Protein AF-A0A024TQY4-F1 (afdb_monomer)

Organism: NCBI:txid157072

Nearest PDB structures (foldseek):
  8dl8-assembly1_A  TM=7.595E-01  e=1.351E-05  Homo sapiens
  7a0g-assembly1_JJJ  TM=2.239E-01  e=3.096E-01  Serratia marcescens
  5jdq-assembly1_A  TM=2.707E-01  e=7.797E-01  Methanocaldococcus jannaschii DSM 2661
  7a0g-assembly1_DDD  TM=1.781E-01  e=2.433E-01  Serratia marcescens
  6grj-assembly1_B  TM=1.242E-01  e=1.075E+00  Aeromonas hydrophila

Radius of gyration: 26.51 Å; Cα contacts (8 Å, |Δi|>4): 417; chains: 1; bounding box: 86×39×85 Å

Solvent-accessible surface area (backbone atoms only — not comparable to full-atom values): 23178 Å² total; per-residue (Å²): 132,89,79,76,72,86,74,50,64,33,46,49,43,27,52,56,49,43,53,52,24,50,53,41,17,49,51,9,51,46,17,51,76,39,61,85,80,28,93,60,82,46,46,49,60,12,54,48,39,23,50,52,16,56,60,60,39,56,52,32,50,49,41,42,51,31,49,54,53,46,54,52,51,50,61,67,46,47,62,54,52,53,51,51,51,52,56,56,67,74,62,73,73,94,73,90,75,87,77,71,74,74,86,73,72,68,63,66,36,49,58,46,24,50,51,38,28,51,43,50,51,42,30,38,51,36,29,48,64,40,44,53,39,44,46,48,42,68,75,35,74,90,49,65,60,67,52,54,54,51,52,51,52,38,51,54,51,46,68,67,43,50,65,57,43,50,54,47,47,73,71,43,56,64,68,55,42,38,50,50,12,56,54,45,18,56,50,20,41,50,50,14,40,51,18,47,43,50,22,42,55,50,51,53,52,54,57,54,51,64,66,68,58,71,62,79,48,94,84,50,100,59,87,66,81,81,74,81,54,78,85,76,51,50,68,38,55,50,24,44,50,49,12,50,52,25,44,38,52,16,50,52,20,46,51,40,25,50,49,43,41,65,71,50,47,46,54,54,46,23,65,75,59,78,40,63,59,66,59,55,53,50,51,54,49,50,46,48,59,48,23,63,51,52,31,39,35,54,50,27,46,48,52,46,48,35,64,74,65,44,88,48,65,58,61,44,45,44,53,51,42,50,51,55,44,46,52,38,61,66,40,45,60,42,30,52,28,17,50,50,48,41,48,67,77,38,60,68,63,69,60,71,75,66,75,79,78,54,74,84,60,72,86,78,63,86,46,67,66,55,51,53,52,53,47,64,71,37,84,62,34,61,58,51,48,53,52,50,58,72,62,72,45,92,80,54,93,41,41,65,48,54,32,51,44,46,72,74,66,48,55,47,56,55,53,36,50,49,52,52,54,54,50,56,60,73,75,104

Mean predicted aligned error: 10.68 Å

Secondary structure (DSSP, 8-state):
---PPPPPHHHHHHHHHHHHHHHHHHHHHHHHH-TTS-SSS-HHHHHHHHHHHHHTHHHHHHHHHHHHHHHHHHHHHHHHHHHHHHHHHHT-----S-------PPPTHHHHHHHHHHHHHHHHHHHHHHHHHHHHHHH-TT-SHHHHHHHHHHHHHHHHHHHHHHHHHHHS-HHHHHHHHHHHHHHHHHHHHHHHHHHHHHHHHHHHHHHHT----TTS------PPPGGGSHHHHHHHHHHHHHHHHHHHHHHHHHHHIIIIIHHHHHHHTT--HHHHHHHHHHHHHHHHHHHHHHHHHHHHHHHHH---HHHHHHHHHHHHHHHHHHHHHHHHHHHHHHHHH-GGGT-PPPGGG-TTSPP--S-HHHHHHHHHHSTHHHHHHHHHHHT--TTS--HHHHHHHHHTT--HHHHHHHHHHHHHHH--

pLDDT: mean 79.65, std 16.12, range [34.84, 96.62]

Foldseek 3Di:
DDDQDPQALLLVLLVVLLVVLCVQLVLLVCCLVPQVPHPPNFNLLSVLSNCLSVVLNVLSVLLNVLSVVQSVVCVVCVVVCVVVVVVVVVDDDDDDDDDDDPCPQQRPSLLSLLLSLLLLLLLLLLLCQLLLQQLVCLLCLPDSVLVVVLVVVLVVLCLLCVVVLVVVLVPDALLVLLVCLLVLLLVLLVQLLVLSLQLLVLSVVVVVVQVVPQPQPPPDRDGDRPDPPPVSNVSSVVSNVRNSVSSSRSVSSSVSNCCSCLVPVLVLVCVQNVHDSVVSVVSSVVSNLVSNQVSSLSLLVSLLSCVVIPVDSSVSSSSSSCSSSVSSNSCSSSSSSSVVVSCVSRVSSRCDDPCPVVVVDDDDPPDPVVVVVVLCPDPCNVVVVVVVVVVPDPPPDGSSVLSVVVSVPDRSNVSSVVSNVVSVVVVD

Structure (mmCIF, N/CA/C/O backbone):
data_AF-A0A024TQY4-F1
#
_entry.id   AF-A0A024TQY4-F1
#
loop_
_atom_site.group_PDB
_atom_site.id
_atom_site.type_symbol
_atom_site.label_atom_id
_atom_site.label_alt_id
_atom_site.label_comp_id
_atom_site.label_asym_id
_atom_site.label_entity_id
_atom_site.label_seq_id
_atom_site.pdbx_PDB_ins_code
_atom_site.Cartn_x
_atom_site.Cartn_y
_atom_site.Cartn_z
_atom_site.occupancy
_atom_site.B_iso_or_equiv
_atom_site.auth_seq_id
_atom_site.auth_comp_id
_atom_site.auth_asym_id
_atom_site.auth_atom_id
_atom_site.pdbx_PDB_model_num
ATOM 1 N N . MET A 1 1 ? -39.993 -0.676 0.613 1.00 42.59 1 MET A N 1
ATOM 2 C CA . MET A 1 1 ? -39.050 0.263 -0.033 1.00 42.59 1 MET A CA 1
ATOM 3 C C . MET A 1 1 ? -37.944 0.514 0.981 1.00 42.59 1 MET A C 1
ATOM 5 O O . MET A 1 1 ? -38.186 1.206 1.959 1.00 42.59 1 MET A O 1
ATOM 9 N N . TRP A 1 2 ? -36.815 -0.179 0.837 1.00 43.03 2 TRP A N 1
ATOM 10 C CA . TRP A 1 2 ? -35.714 -0.189 1.804 1.00 43.03 2 TRP A CA 1
ATOM 11 C C . TRP A 1 2 ? -35.110 1.220 1.910 1.00 43.03 2 TRP A C 1
ATOM 13 O O . TRP A 1 2 ? -34.545 1.709 0.933 1.00 43.03 2 TRP A O 1
ATOM 23 N N . ARG A 1 3 ? -35.267 1.904 3.049 1.00 47.59 3 ARG A N 1
ATOM 24 C CA . ARG A 1 3 ? -34.602 3.194 3.293 1.00 47.59 3 ARG A CA 1
ATOM 25 C C . ARG A 1 3 ? -33.289 2.921 4.015 1.00 47.59 3 ARG A C 1
ATOM 27 O O . ARG A 1 3 ? -33.257 2.852 5.237 1.00 47.59 3 ARG A O 1
ATOM 34 N N . LEU A 1 4 ? -32.216 2.758 3.244 1.00 54.00 4 LEU A N 1
ATOM 35 C CA . LEU A 1 4 ? -30.867 2.722 3.805 1.00 54.00 4 LEU A CA 1
ATOM 36 C C . LEU A 1 4 ? -30.584 4.050 4.542 1.00 54.00 4 LEU A C 1
ATOM 38 O O . LEU A 1 4 ? -30.979 5.110 4.042 1.00 54.00 4 LEU A O 1
ATOM 42 N N . PRO A 1 5 ? -29.924 4.020 5.715 1.00 62.62 5 PRO A N 1
ATOM 43 C CA . PRO A 1 5 ? -29.449 5.231 6.381 1.00 62.62 5 PRO A CA 1
ATOM 44 C C . PRO A 1 5 ? -28.450 5.993 5.487 1.00 62.62 5 PRO A C 1
ATOM 46 O O . PRO A 1 5 ? -27.946 5.424 4.515 1.00 62.62 5 PRO A O 1
ATOM 49 N N . PRO A 1 6 ? -28.135 7.272 5.782 1.00 74.25 6 PRO A N 1
ATOM 50 C CA . PRO A 1 6 ? -27.093 7.988 5.050 1.00 74.25 6 PRO A CA 1
ATOM 51 C C . PRO A 1 6 ? -25.795 7.170 5.037 1.00 74.25 6 PRO A C 1
ATOM 53 O O . PRO A 1 6 ? -25.419 6.548 6.031 1.00 74.25 6 PRO A O 1
ATOM 56 N N . LEU A 1 7 ? -25.161 7.118 3.868 1.00 80.62 7 LEU A N 1
ATOM 57 C CA . LEU A 1 7 ? -23.972 6.313 3.629 1.00 80.62 7 LEU A CA 1
ATOM 58 C C . LEU A 1 7 ? -22.794 6.902 4.416 1.00 80.62 7 LEU A C 1
ATOM 60 O O . LEU A 1 7 ? -22.443 8.067 4.216 1.00 80.62 7 LEU A O 1
ATOM 64 N N . ASP A 1 8 ? -22.181 6.107 5.295 1.00 86.19 8 ASP A N 1
ATOM 65 C CA . ASP A 1 8 ? -20.950 6.519 5.975 1.00 86.19 8 ASP A CA 1
ATOM 66 C C . ASP A 1 8 ? -19.816 6.671 4.949 1.00 86.19 8 ASP A C 1
ATOM 68 O O . ASP A 1 8 ? -19.858 6.084 3.858 1.00 86.19 8 ASP A O 1
ATOM 72 N N . ARG A 1 9 ? -18.770 7.436 5.286 1.00 90.75 9 ARG A N 1
ATOM 73 C CA . ARG A 1 9 ? -17.694 7.772 4.340 1.00 90.75 9 ARG A CA 1
ATOM 74 C C . ARG A 1 9 ? -17.029 6.520 3.785 1.00 90.75 9 ARG A C 1
ATOM 76 O O . ARG A 1 9 ? -16.812 6.441 2.582 1.00 90.75 9 ARG A O 1
ATOM 83 N N . THR A 1 10 ? -16.775 5.525 4.629 1.00 92.06 10 THR A N 1
ATOM 84 C CA . THR A 1 10 ? -16.160 4.251 4.236 1.00 92.06 10 THR A CA 1
ATOM 85 C C . THR A 1 10 ? -17.014 3.521 3.215 1.00 92.06 10 THR A C 1
ATOM 87 O O . THR A 1 10 ? -16.504 3.113 2.176 1.00 92.06 10 THR A O 1
ATOM 90 N N . ALA A 1 11 ? -18.322 3.413 3.451 1.00 91.62 11 ALA A N 1
ATOM 91 C CA . ALA A 1 11 ? -19.232 2.750 2.527 1.00 91.62 11 ALA A CA 1
ATOM 92 C C . ALA A 1 11 ? -19.337 3.521 1.197 1.00 91.62 11 ALA A C 1
ATOM 94 O O . ALA A 1 11 ? -19.274 2.909 0.135 1.00 91.62 11 ALA A O 1
ATOM 95 N N . ALA A 1 12 ? -19.377 4.858 1.231 1.00 92.62 12 ALA A N 1
ATOM 96 C CA . ALA A 1 12 ? -19.353 5.696 0.029 1.00 92.62 12 ALA A CA 1
ATOM 97 C C . ALA A 1 12 ? -18.065 5.511 -0.777 1.00 92.62 12 ALA A C 1
ATOM 99 O O . ALA A 1 12 ? -18.115 5.248 -1.980 1.00 92.62 12 ALA A O 1
ATOM 100 N N . THR A 1 13 ? -16.909 5.571 -0.109 1.00 93.06 13 THR A N 1
ATOM 101 C CA . THR A 1 13 ? -15.619 5.310 -0.754 1.00 93.06 13 THR A CA 1
ATOM 102 C C . THR A 1 13 ? -15.535 3.891 -1.294 1.00 93.06 13 THR A C 1
ATOM 104 O O . THR A 1 13 ? -15.019 3.704 -2.389 1.00 93.06 13 THR A O 1
ATOM 107 N N . ALA A 1 14 ? -16.090 2.901 -0.590 1.00 93.56 14 ALA A N 1
ATOM 108 C CA . ALA A 1 14 ? -16.046 1.514 -1.017 1.00 93.56 14 ALA A CA 1
ATOM 109 C C . ALA A 1 14 ? -16.909 1.256 -2.260 1.00 93.56 14 ALA A C 1
ATOM 111 O O . ALA A 1 14 ? -16.495 0.495 -3.129 1.00 93.56 14 ALA A O 1
ATOM 112 N N . VAL A 1 15 ? -18.058 1.931 -2.394 1.00 93.75 15 VAL A N 1
ATOM 113 C CA . VAL A 1 15 ? -18.871 1.892 -3.620 1.00 93.75 15 VAL A CA 1
ATOM 114 C C . VAL A 1 15 ? -18.108 2.516 -4.791 1.00 93.75 15 VAL A C 1
ATOM 116 O O . VAL A 1 15 ? -17.943 1.872 -5.824 1.00 93.75 15 VAL A O 1
ATOM 119 N N . VAL A 1 16 ? -17.603 3.745 -4.630 1.00 93.75 16 VAL A N 1
ATOM 120 C CA . VAL A 1 16 ? -16.906 4.473 -5.707 1.00 93.75 16 VAL A CA 1
ATOM 121 C C . VAL A 1 16 ? -15.637 3.740 -6.146 1.00 93.75 16 VAL A C 1
ATOM 123 O O . VAL A 1 16 ? -15.440 3.498 -7.337 1.00 93.75 16 VAL A O 1
ATOM 126 N N . LEU A 1 17 ? -14.797 3.332 -5.191 1.00 93.06 17 LEU A N 1
ATOM 127 C CA . LEU A 1 17 ? -13.596 2.550 -5.475 1.00 93.06 17 LEU A CA 1
ATOM 128 C C . LEU A 1 17 ? -13.942 1.164 -6.014 1.00 93.06 17 LEU A C 1
ATOM 130 O O . LEU A 1 17 ? -13.227 0.673 -6.878 1.00 93.06 17 LEU A O 1
ATOM 134 N N . GLY A 1 18 ? -15.038 0.550 -5.565 1.00 92.19 18 GLY A N 1
ATOM 135 C CA . GLY A 1 18 ? -15.525 -0.722 -6.093 1.00 92.19 18 GLY A CA 1
ATOM 136 C C . GLY A 1 18 ? -15.833 -0.636 -7.584 1.00 92.19 18 GLY A C 1
ATOM 137 O O . GLY A 1 18 ? -15.339 -1.456 -8.355 1.00 92.19 18 GLY A O 1
ATOM 138 N N . PHE A 1 19 ? -16.559 0.400 -8.016 1.00 93.06 19 PHE A N 1
ATOM 139 C CA . PHE A 1 19 ? -16.798 0.649 -9.439 1.00 93.06 19 PHE A CA 1
ATOM 140 C C . PHE A 1 19 ? -15.495 0.869 -10.209 1.00 93.06 19 PHE A C 1
ATOM 142 O O . PHE A 1 19 ? -15.292 0.237 -11.245 1.00 93.06 19 PHE A O 1
ATOM 149 N N . LEU A 1 20 ? -14.584 1.696 -9.686 1.00 91.94 20 LEU A N 1
ATOM 150 C CA . LEU A 1 20 ? -13.281 1.924 -10.312 1.00 91.94 20 LEU A CA 1
ATOM 151 C C . LEU A 1 20 ? -12.486 0.615 -10.460 1.00 91.94 20 LEU A C 1
ATOM 153 O O . LEU A 1 20 ? -11.963 0.329 -11.531 1.00 91.94 20 LEU A O 1
ATOM 157 N N . CYS A 1 21 ? -12.444 -0.211 -9.417 1.00 91.12 21 CYS A N 1
ATOM 158 C CA . CYS A 1 21 ? -11.728 -1.485 -9.408 1.00 91.12 21 CYS A CA 1
ATOM 159 C C . CYS A 1 21 ? -12.356 -2.509 -10.365 1.00 91.12 21 CYS A C 1
ATOM 161 O O . CYS A 1 21 ? -11.627 -3.243 -11.026 1.00 91.12 21 CYS A O 1
ATOM 163 N N . ILE A 1 22 ? -13.686 -2.520 -10.515 1.00 92.31 22 ILE A N 1
ATOM 164 C CA . ILE A 1 22 ? -14.383 -3.344 -11.515 1.00 92.31 22 ILE A CA 1
ATOM 165 C C . ILE A 1 22 ? -14.066 -2.863 -12.935 1.00 92.31 22 ILE A C 1
ATOM 167 O O . ILE A 1 22 ? -13.811 -3.689 -13.808 1.00 92.31 22 ILE A O 1
ATOM 171 N N . VAL A 1 23 ? -14.035 -1.552 -13.189 1.00 90.81 23 VAL A N 1
ATOM 172 C CA . VAL A 1 23 ? -13.662 -0.989 -14.502 1.00 90.81 23 VAL A CA 1
ATOM 173 C C . VAL A 1 23 ? -12.204 -1.316 -14.840 1.00 90.81 23 VAL A C 1
ATOM 175 O O . VAL A 1 23 ? -11.897 -1.772 -15.941 1.00 90.81 23 VAL A O 1
ATOM 178 N N . VAL A 1 24 ? -11.296 -1.175 -13.876 1.00 88.31 24 VAL A N 1
ATOM 179 C CA . VAL A 1 24 ? -9.881 -1.546 -14.029 1.00 88.31 24 VAL A CA 1
ATOM 180 C C . VAL A 1 24 ? -9.732 -3.060 -14.239 1.00 88.31 24 VAL A C 1
ATOM 182 O O . VAL A 1 24 ? -9.050 -3.502 -15.160 1.00 88.31 24 VAL A O 1
ATOM 185 N N . GLY A 1 25 ? -10.433 -3.875 -13.453 1.00 87.38 25 GLY A N 1
ATOM 186 C CA . GLY A 1 25 ? -10.386 -5.332 -13.559 1.00 87.38 25 GLY A CA 1
ATOM 187 C C . GLY A 1 25 ? -10.944 -5.848 -14.887 1.00 87.38 25 GLY A C 1
ATOM 188 O O . GLY A 1 25 ? -10.317 -6.667 -15.560 1.00 87.38 25 GLY A O 1
ATOM 189 N N . SER A 1 26 ? -12.101 -5.327 -15.300 1.00 88.06 26 SER A N 1
ATOM 190 C CA . SER A 1 26 ? -12.749 -5.675 -16.569 1.00 88.06 26 SER A CA 1
ATOM 191 C C . SER A 1 26 ? -11.942 -5.202 -17.772 1.00 88.06 26 SER A C 1
ATOM 193 O O . SER A 1 26 ? -11.754 -5.989 -18.697 1.00 88.06 26 SER A O 1
ATOM 195 N N . SER A 1 27 ? -11.378 -3.990 -17.745 1.00 85.75 27 SER A N 1
ATOM 196 C CA . SER A 1 27 ? -10.472 -3.537 -18.808 1.00 85.75 27 SER A CA 1
ATOM 197 C C . SER A 1 27 ? -9.228 -4.427 -18.907 1.00 85.75 27 SER A C 1
ATOM 199 O O . SER A 1 27 ? -8.836 -4.787 -20.014 1.00 85.75 27 SER A O 1
ATOM 201 N N . GLY A 1 28 ? -8.682 -4.913 -17.785 1.00 83.75 28 GLY A N 1
ATOM 202 C CA . GLY A 1 28 ? -7.615 -5.920 -17.779 1.00 83.75 28 GLY A CA 1
ATOM 203 C C . GLY A 1 28 ? -8.007 -7.248 -18.447 1.00 83.75 28 GLY A C 1
ATOM 204 O O . GLY A 1 28 ? -7.242 -7.806 -19.238 1.00 83.75 28 GLY A O 1
ATOM 205 N N . VAL A 1 29 ? -9.222 -7.746 -18.192 1.00 85.44 29 VAL A N 1
ATOM 206 C CA . VAL A 1 29 ? -9.749 -8.973 -18.827 1.00 85.44 29 VAL A CA 1
ATOM 207 C C . VAL A 1 29 ? -10.002 -8.775 -20.323 1.00 85.44 29 VAL A C 1
ATOM 209 O O . VAL A 1 29 ? -9.668 -9.650 -21.127 1.00 85.44 29 VAL A O 1
ATOM 212 N N . VAL A 1 30 ? -10.546 -7.623 -20.717 1.00 84.19 30 VAL A N 1
ATOM 213 C CA . VAL A 1 30 ? -10.736 -7.263 -22.129 1.00 84.19 30 VAL A CA 1
ATOM 214 C C . VAL A 1 30 ? -9.383 -7.198 -22.831 1.00 84.19 30 VAL A C 1
ATOM 216 O O . VAL A 1 30 ? -9.193 -7.861 -23.841 1.00 84.19 30 VAL A O 1
ATOM 219 N N . CYS A 1 31 ? -8.395 -6.534 -22.237 1.00 80.00 31 CYS A N 1
ATOM 220 C CA . CYS A 1 31 ? -7.024 -6.485 -22.743 1.00 80.00 31 CYS A CA 1
ATOM 221 C C . CYS A 1 31 ? -6.377 -7.866 -22.918 1.00 80.00 31 CYS A C 1
ATOM 223 O O . CYS A 1 31 ? -5.607 -8.093 -23.850 1.00 80.00 31 CYS A O 1
ATOM 225 N N . ARG A 1 32 ? -6.709 -8.825 -22.046 1.00 78.00 32 ARG A N 1
ATOM 226 C CA . ARG A 1 32 ? -6.238 -10.210 -22.167 1.00 78.00 32 ARG A CA 1
ATOM 227 C C . ARG A 1 32 ? -6.861 -10.939 -23.366 1.00 78.00 32 ARG A C 1
ATOM 229 O O . ARG A 1 32 ? -6.201 -11.783 -23.974 1.00 78.00 32 ARG A O 1
ATOM 236 N N . THR A 1 33 ? -8.128 -10.661 -23.671 1.00 78.56 33 THR A N 1
ATOM 237 C CA . THR A 1 33 ? -8.925 -11.396 -24.670 1.00 78.56 33 THR A CA 1
ATOM 238 C C . THR A 1 33 ? -8.894 -10.747 -26.055 1.00 78.56 33 THR A C 1
ATOM 240 O O . THR A 1 33 ? -8.823 -11.458 -27.055 1.00 78.56 33 THR A O 1
ATOM 243 N N . GLN A 1 34 ? -8.869 -9.416 -26.125 1.00 71.75 34 GLN A N 1
ATOM 244 C CA . GLN A 1 34 ? -8.896 -8.621 -27.349 1.00 71.75 34 GLN A CA 1
ATOM 245 C C . GLN A 1 34 ? -7.718 -7.636 -27.374 1.00 71.75 34 GLN A C 1
ATOM 247 O O . GLN A 1 34 ? -7.767 -6.560 -26.783 1.00 71.75 34 GLN A O 1
ATOM 252 N N . ALA A 1 35 ? -6.655 -7.986 -28.103 1.00 58.47 35 ALA A N 1
ATOM 253 C CA . ALA A 1 35 ? -5.431 -7.176 -28.174 1.00 58.47 35 ALA A CA 1
ATOM 254 C C . ALA A 1 35 ? -5.615 -5.813 -28.880 1.00 58.47 35 ALA A C 1
ATOM 256 O O . ALA A 1 35 ? -4.809 -4.911 -28.682 1.00 58.47 35 ALA A O 1
ATOM 257 N N . VAL A 1 36 ? -6.671 -5.654 -29.689 1.00 58.97 36 VAL A N 1
ATOM 258 C CA . VAL A 1 36 ? -6.905 -4.465 -30.535 1.00 58.97 36 VAL A CA 1
ATOM 259 C C . VAL A 1 36 ? -7.504 -3.286 -29.755 1.00 58.97 36 VAL A C 1
ATOM 261 O O . VAL A 1 36 ? -7.295 -2.138 -30.122 1.00 58.97 36 VAL A O 1
ATOM 264 N N . VAL A 1 37 ? -8.228 -3.553 -28.663 1.00 57.66 37 VAL A N 1
ATOM 265 C CA . VAL A 1 37 ? -8.913 -2.522 -27.852 1.00 57.66 37 VAL A CA 1
ATOM 266 C C . VAL A 1 37 ? -8.025 -2.027 -26.701 1.00 57.66 37 VAL A C 1
ATOM 268 O O . VAL A 1 37 ? -8.360 -1.076 -25.997 1.00 57.66 37 VAL A O 1
ATOM 271 N N . CYS A 1 38 ? -6.880 -2.671 -26.480 1.00 57.03 38 CYS A N 1
ATOM 272 C CA . CYS A 1 38 ? -6.063 -2.403 -25.314 1.00 57.03 38 CYS A CA 1
ATOM 273 C C . CYS A 1 38 ? -5.125 -1.207 -25.534 1.00 57.03 38 CYS A C 1
ATOM 275 O O . CYS A 1 38 ? -4.351 -1.181 -26.486 1.00 57.03 38 CYS A O 1
ATOM 277 N N . VAL A 1 39 ? -5.147 -0.250 -24.599 1.00 54.31 39 VAL A N 1
ATOM 278 C CA . VAL A 1 39 ? -4.221 0.903 -24.565 1.00 54.31 39 VAL A CA 1
ATOM 279 C C . VAL A 1 39 ? -2.765 0.447 -2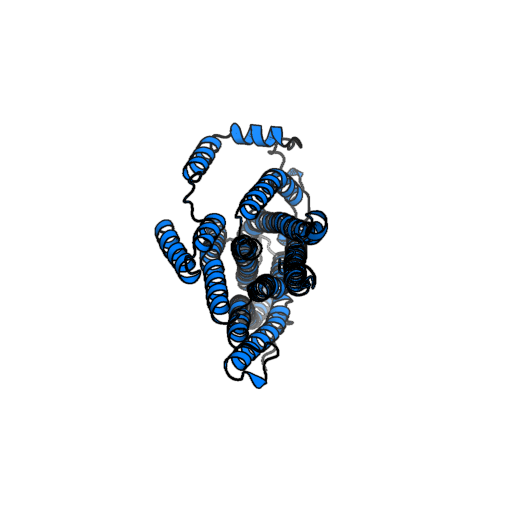4.390 1.00 54.31 39 VAL A C 1
ATOM 281 O O . VAL A 1 39 ? -1.840 1.102 -24.862 1.00 54.31 39 VAL A O 1
ATOM 284 N N . ALA A 1 40 ? -2.558 -0.698 -23.739 1.00 55.56 40 ALA A N 1
ATOM 285 C CA . ALA A 1 40 ? -1.264 -1.340 -23.582 1.00 55.56 40 ALA A CA 1
ATOM 286 C C . ALA A 1 40 ? -1.223 -2.566 -24.501 1.00 55.56 40 ALA A C 1
ATOM 288 O O . ALA A 1 40 ? -1.915 -3.545 -24.251 1.00 55.56 40 ALA A O 1
ATOM 289 N N . HIS A 1 41 ? -0.448 -2.510 -25.579 1.00 56.47 41 HIS A N 1
ATOM 290 C CA . HIS A 1 41 ? -0.454 -3.442 -26.718 1.00 56.47 41 HIS A CA 1
ATOM 291 C C . HIS A 1 41 ? -0.129 -4.931 -26.396 1.00 56.47 41 HIS A C 1
ATOM 293 O O . HIS A 1 41 ? 0.053 -5.728 -27.314 1.00 56.47 41 HIS A O 1
ATOM 299 N N . ASP A 1 42 ? -0.060 -5.328 -25.118 1.00 69.94 42 ASP A N 1
ATOM 300 C CA . ASP A 1 42 ? 0.390 -6.639 -24.643 1.00 69.94 42 ASP A CA 1
ATOM 301 C C . ASP A 1 42 ? -0.600 -7.297 -23.654 1.00 69.94 42 ASP A C 1
ATOM 303 O O . ASP A 1 42 ? -1.003 -6.723 -22.634 1.00 69.94 42 ASP A O 1
ATOM 307 N N . LYS A 1 43 ? -0.954 -8.562 -23.926 1.00 74.12 43 LYS A N 1
ATOM 308 C CA . LYS A 1 43 ? -1.902 -9.375 -23.141 1.00 74.12 43 LYS A CA 1
ATOM 309 C C . LYS A 1 43 ? -1.460 -9.564 -21.686 1.00 74.12 43 LYS A C 1
ATOM 311 O O . LYS A 1 43 ? -2.314 -9.748 -20.815 1.00 74.12 43 LYS A O 1
ATOM 316 N N . ALA A 1 44 ? -0.157 -9.532 -21.399 1.00 76.00 44 ALA A N 1
ATOM 317 C CA . ALA A 1 44 ? 0.349 -9.704 -20.036 1.00 76.00 44 ALA A CA 1
ATOM 318 C C . ALA A 1 44 ? 0.027 -8.524 -19.119 1.00 76.00 44 ALA A C 1
ATOM 320 O O . ALA A 1 44 ? -0.326 -8.737 -17.957 1.00 76.00 44 ALA A O 1
ATOM 321 N N . ILE A 1 45 ? 0.046 -7.298 -19.643 1.00 79.81 45 ILE A N 1
ATOM 322 C CA . ILE A 1 45 ? -0.319 -6.101 -18.875 1.00 79.81 45 ILE A CA 1
ATOM 323 C C . ILE A 1 45 ? -1.791 -6.189 -18.44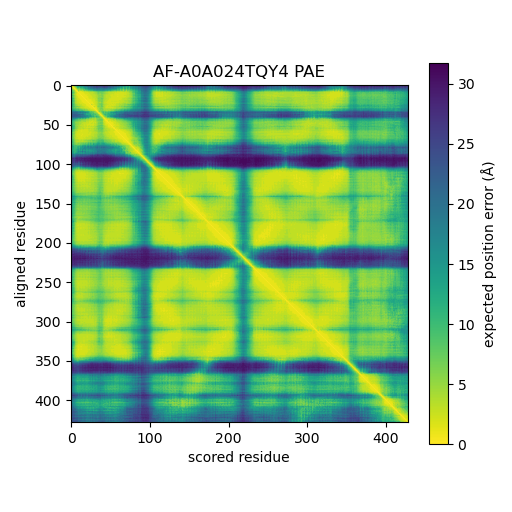4 1.00 79.81 45 ILE A C 1
ATOM 325 O O . ILE A 1 45 ? -2.122 -5.883 -17.298 1.00 79.81 45 ILE A O 1
ATOM 329 N N . GLY A 1 46 ? -2.659 -6.742 -19.302 1.00 81.19 46 GLY A N 1
ATOM 330 C CA . GLY A 1 46 ? -4.056 -7.030 -18.965 1.00 81.19 46 GLY A CA 1
ATOM 331 C C . GLY A 1 46 ? -4.220 -7.990 -17.778 1.00 81.19 46 GLY A C 1
ATOM 332 O O . GLY A 1 46 ? -5.072 -7.770 -16.918 1.00 81.19 46 GLY A O 1
ATOM 333 N N . THR A 1 47 ? -3.372 -9.022 -17.665 1.00 83.19 47 THR A N 1
ATOM 334 C CA . THR A 1 47 ? -3.421 -9.949 -16.515 1.00 83.19 47 THR A CA 1
ATOM 335 C C . THR A 1 47 ? -3.038 -9.278 -15.198 1.00 83.19 47 THR A C 1
ATOM 337 O O . THR A 1 47 ? -3.662 -9.549 -14.171 1.00 83.19 47 THR A O 1
ATOM 340 N N . ILE A 1 48 ? -2.063 -8.365 -15.232 1.00 87.00 48 ILE A N 1
ATOM 341 C CA . ILE A 1 48 ? -1.663 -7.590 -14.059 1.00 87.00 48 ILE A CA 1
ATOM 342 C C . ILE A 1 48 ? -2.788 -6.637 -13.666 1.00 87.00 48 ILE A C 1
ATOM 344 O O . ILE A 1 48 ? -3.217 -6.658 -12.514 1.00 87.00 48 ILE A O 1
ATOM 348 N N . LEU A 1 49 ? -3.334 -5.883 -14.619 1.00 84.81 49 LEU A N 1
ATOM 349 C CA . LEU A 1 49 ? -4.419 -4.936 -14.368 1.00 84.81 49 LEU A CA 1
ATOM 350 C C . LEU A 1 49 ? -5.665 -5.626 -13.787 1.00 84.81 49 LEU A C 1
ATOM 352 O O . LEU A 1 49 ? -6.255 -5.138 -12.823 1.00 84.81 49 LEU A O 1
ATOM 356 N N . ALA A 1 50 ? -6.000 -6.815 -14.301 1.00 86.19 50 ALA A N 1
ATOM 357 C CA . ALA A 1 50 ? -7.057 -7.655 -13.749 1.00 86.19 50 ALA A CA 1
ATOM 358 C C . ALA A 1 50 ? -6.752 -8.089 -12.305 1.00 86.19 50 ALA A C 1
ATOM 360 O O . ALA A 1 50 ? -7.629 -8.020 -11.446 1.00 86.19 50 ALA A O 1
ATOM 361 N N . SER A 1 51 ? -5.512 -8.503 -12.018 1.00 88.06 51 SER A N 1
ATOM 362 C CA . SER A 1 51 ? -5.118 -8.917 -10.666 1.00 88.06 51 SER A CA 1
ATOM 363 C C . SER A 1 51 ? -5.198 -7.776 -9.648 1.00 88.06 51 SER A C 1
ATOM 365 O O . SER A 1 51 ? -5.681 -8.007 -8.543 1.00 88.06 51 SER A O 1
ATOM 367 N N . VAL A 1 52 ? -4.811 -6.552 -10.030 1.00 88.62 52 VAL A N 1
ATOM 368 C CA . VAL A 1 52 ? -4.946 -5.360 -9.178 1.00 88.62 52 VAL A CA 1
ATOM 369 C C . VAL A 1 52 ? -6.417 -5.044 -8.951 1.00 88.62 52 VAL A C 1
ATOM 371 O O . VAL A 1 52 ? -6.850 -4.959 -7.808 1.00 88.62 52 VAL A O 1
ATOM 374 N N . GLY A 1 53 ? -7.195 -4.925 -10.033 1.00 85.50 53 GLY A N 1
ATOM 375 C CA . GLY A 1 53 ? -8.600 -4.534 -9.963 1.00 85.50 53 GLY A CA 1
ATOM 376 C C . GLY A 1 53 ? -9.456 -5.508 -9.156 1.00 85.50 53 GLY A C 1
ATOM 377 O O . GLY A 1 53 ? -10.222 -5.081 -8.304 1.00 85.50 53 GLY A O 1
ATOM 378 N N . PHE A 1 54 ? -9.319 -6.820 -9.365 1.00 87.62 54 PHE A N 1
ATOM 379 C CA . PHE A 1 54 ? -10.091 -7.795 -8.587 1.00 87.62 54 PHE A CA 1
ATOM 380 C C . PHE A 1 54 ? -9.511 -8.037 -7.191 1.00 87.62 54 PHE A C 1
ATOM 382 O O . PHE A 1 54 ? -10.267 -8.294 -6.255 1.00 87.62 54 PHE A O 1
ATOM 389 N N . GLY A 1 55 ? -8.191 -7.931 -7.023 1.00 86.44 55 GLY A N 1
ATOM 390 C CA . GLY A 1 55 ? -7.538 -8.126 -5.732 1.00 86.44 55 GLY A CA 1
ATOM 391 C C . GLY A 1 55 ? -7.892 -7.045 -4.705 1.00 86.44 55 GLY A C 1
ATOM 392 O O . GLY A 1 55 ? -8.037 -7.350 -3.522 1.00 86.44 55 GLY A O 1
ATOM 393 N N . THR A 1 56 ? -8.105 -5.797 -5.135 1.00 89.31 56 THR A N 1
ATOM 394 C CA . THR A 1 56 ? -8.544 -4.694 -4.259 1.00 89.31 56 THR A CA 1
ATOM 395 C C . THR A 1 56 ? -10.015 -4.787 -3.843 1.00 89.31 56 THR A C 1
ATOM 397 O O . THR A 1 56 ? -10.406 -4.128 -2.880 1.00 89.31 56 THR A O 1
ATOM 400 N N . LEU A 1 57 ? -10.840 -5.613 -4.501 1.00 91.69 57 LEU A N 1
ATOM 401 C CA . LEU A 1 57 ? -12.261 -5.752 -4.155 1.00 91.69 57 LEU A CA 1
ATOM 402 C C . LEU A 1 57 ? -12.487 -6.426 -2.804 1.00 91.69 57 LEU A C 1
ATOM 404 O O . LEU A 1 57 ? -13.491 -6.145 -2.159 1.00 91.69 57 LEU A O 1
ATOM 408 N N . LEU A 1 58 ? -11.574 -7.288 -2.354 1.00 91.56 58 LEU A N 1
ATOM 409 C CA . LEU A 1 58 ? -11.745 -8.046 -1.114 1.00 91.56 58 LEU A CA 1
ATOM 410 C C . LEU A 1 58 ? -11.984 -7.146 0.119 1.00 91.56 58 LEU A C 1
ATOM 412 O O . LEU A 1 58 ? -13.022 -7.311 0.766 1.00 91.56 58 LEU A O 1
ATOM 416 N N . PRO A 1 59 ? -11.119 -6.161 0.442 1.00 93.19 59 PRO A N 1
ATOM 417 C CA . PRO A 1 59 ? -11.376 -5.250 1.559 1.00 93.19 59 PRO A CA 1
ATOM 418 C C . PRO A 1 59 ? -12.587 -4.330 1.320 1.00 93.19 59 PRO A C 1
ATOM 420 O O . PRO A 1 59 ? -13.291 -3.992 2.270 1.00 93.19 59 PRO A O 1
ATOM 423 N N . LEU A 1 60 ? -12.885 -3.964 0.067 1.00 93.88 60 LEU A N 1
ATOM 424 C CA . LEU A 1 60 ? -14.038 -3.120 -0.277 1.00 93.88 60 LEU A CA 1
ATOM 425 C C . LEU A 1 60 ? -15.366 -3.841 -0.008 1.00 93.88 60 LEU A C 1
ATOM 427 O O . LEU A 1 60 ? -16.258 -3.290 0.638 1.00 93.88 60 LEU A O 1
ATOM 431 N N . ILE A 1 61 ? -15.478 -5.095 -0.452 1.00 94.19 61 ILE A N 1
ATOM 432 C CA . ILE A 1 61 ? -16.646 -5.951 -0.222 1.00 94.19 61 ILE A CA 1
ATOM 433 C C . ILE A 1 61 ? -16.804 -6.226 1.274 1.00 94.19 61 ILE A C 1
ATOM 435 O O . ILE A 1 61 ? -17.924 -6.158 1.778 1.00 94.19 61 ILE A O 1
ATOM 439 N N . ALA A 1 62 ? -15.710 -6.469 2.005 1.00 94.00 62 ALA A N 1
ATOM 440 C CA . ALA A 1 62 ? -15.762 -6.650 3.454 1.00 94.00 62 ALA A CA 1
ATOM 441 C C . ALA A 1 62 ? -16.381 -5.421 4.147 1.00 94.00 62 ALA A C 1
ATOM 443 O O . ALA A 1 62 ? -17.360 -5.568 4.882 1.00 94.00 62 ALA A O 1
ATOM 444 N N . CYS A 1 63 ? -15.909 -4.207 3.838 1.00 94.06 63 CYS A N 1
ATOM 445 C CA . CYS A 1 63 ? -16.465 -2.966 4.388 1.00 94.06 63 CYS A CA 1
ATOM 446 C C . CYS A 1 63 ? -17.944 -2.759 4.019 1.00 94.06 63 CYS A C 1
ATOM 448 O O . CYS A 1 63 ? -18.753 -2.427 4.887 1.00 94.06 63 CYS A O 1
ATOM 450 N N . LEU A 1 64 ? -18.322 -2.994 2.757 1.00 93.81 64 LEU A N 1
ATOM 451 C CA . LEU A 1 64 ? -19.714 -2.862 2.311 1.00 93.81 64 LEU A CA 1
ATOM 452 C C . LEU A 1 64 ? -20.629 -3.887 2.982 1.00 93.81 64 LEU A C 1
ATOM 454 O O . LEU A 1 64 ? -21.723 -3.540 3.424 1.00 93.81 64 LEU A O 1
ATOM 458 N N . SER A 1 65 ? -20.179 -5.136 3.102 1.00 92.56 65 SER A N 1
ATOM 459 C CA . SER A 1 65 ? -20.954 -6.191 3.754 1.00 92.56 65 SER A CA 1
ATOM 460 C C . SER A 1 65 ? -21.205 -5.866 5.227 1.00 92.56 65 SER A C 1
ATOM 462 O O . SER A 1 65 ? -22.335 -5.995 5.693 1.00 92.56 65 SER A O 1
ATOM 464 N N . ALA A 1 66 ? -20.202 -5.343 5.939 1.00 92.25 66 ALA A N 1
ATOM 465 C CA . ALA A 1 66 ? -20.344 -4.929 7.329 1.00 92.25 66 ALA A CA 1
ATOM 466 C C . ALA A 1 66 ? -21.323 -3.756 7.494 1.00 92.25 66 ALA A C 1
ATOM 468 O O . ALA A 1 66 ? -22.167 -3.785 8.389 1.00 92.25 66 ALA A O 1
ATOM 469 N N . TYR A 1 67 ? -21.273 -2.763 6.598 1.00 91.62 67 TYR A N 1
ATOM 470 C CA . TYR A 1 67 ? -22.245 -1.667 6.576 1.00 91.62 67 TYR A CA 1
ATOM 471 C C . TYR A 1 67 ? -23.679 -2.174 6.351 1.00 91.62 67 TYR A C 1
ATOM 473 O O . TYR A 1 67 ? -24.608 -1.768 7.052 1.00 91.62 67 TYR A O 1
ATOM 481 N N . VAL A 1 68 ? -23.875 -3.099 5.406 1.00 90.38 68 VAL A N 1
ATOM 482 C CA . VAL A 1 68 ? -25.197 -3.675 5.105 1.00 90.38 68 VAL A CA 1
ATOM 483 C C . VAL A 1 68 ? -25.728 -4.482 6.293 1.00 90.38 68 VAL A C 1
ATOM 485 O O . VAL A 1 68 ? -26.901 -4.370 6.639 1.00 90.38 68 VAL A O 1
ATOM 488 N N . VAL A 1 69 ? -24.878 -5.272 6.951 1.00 90.00 69 VAL A N 1
ATOM 489 C CA . VAL A 1 69 ? -25.270 -6.048 8.138 1.00 90.00 69 VAL A CA 1
ATOM 490 C C . VAL A 1 69 ? -25.676 -5.128 9.292 1.00 90.00 69 VAL A C 1
ATOM 492 O O . VAL A 1 69 ? -26.733 -5.334 9.888 1.00 90.00 69 VAL A O 1
ATOM 495 N N . ASP A 1 70 ? -24.891 -4.091 9.586 1.00 87.31 70 ASP A N 1
ATOM 496 C CA . ASP A 1 70 ? -25.203 -3.171 10.685 1.00 87.31 70 ASP A CA 1
ATOM 497 C C . ASP A 1 70 ? -26.422 -2.285 10.392 1.00 87.31 70 ASP A C 1
ATOM 499 O O . ASP A 1 70 ? -27.220 -2.026 11.292 1.00 87.31 70 ASP A O 1
ATOM 503 N N . SER A 1 71 ? -26.619 -1.854 9.142 1.00 84.88 71 SER A N 1
ATOM 504 C CA . SER A 1 71 ? -27.815 -1.088 8.752 1.00 84.88 71 SER A CA 1
ATOM 505 C C . SER A 1 71 ? -29.099 -1.913 8.872 1.00 84.88 71 SER A C 1
ATOM 507 O O . SER A 1 71 ? -30.100 -1.392 9.360 1.00 84.88 71 SER A O 1
ATOM 509 N N . ARG A 1 72 ? -29.057 -3.210 8.532 1.00 85.00 72 ARG A N 1
ATOM 510 C CA . ARG A 1 72 ? -30.181 -4.136 8.758 1.00 85.00 72 ARG A CA 1
ATOM 511 C C . ARG A 1 72 ? -30.490 -4.317 10.244 1.00 85.00 72 ARG A C 1
ATOM 513 O O . ARG A 1 72 ? -31.644 -4.211 10.644 1.00 85.00 72 ARG A O 1
ATOM 520 N N . ARG A 1 73 ? -29.461 -4.517 11.076 1.00 82.62 73 ARG A N 1
ATOM 521 C CA . ARG A 1 73 ? -29.633 -4.632 12.537 1.00 82.62 73 ARG A CA 1
ATOM 522 C C . ARG A 1 73 ? -30.220 -3.362 13.149 1.00 82.62 73 ARG A C 1
ATOM 524 O O . ARG A 1 73 ? -31.068 -3.439 14.037 1.00 82.62 73 ARG A O 1
ATOM 531 N N . ALA A 1 74 ? -29.789 -2.191 12.684 1.00 76.69 74 ALA A N 1
ATOM 532 C CA . ALA A 1 74 ? -30.318 -0.918 13.159 1.00 76.69 74 ALA A CA 1
ATOM 533 C C . ALA A 1 74 ? -31.817 -0.765 12.839 1.00 76.69 74 ALA A C 1
ATOM 535 O O . ALA A 1 74 ? -32.572 -0.314 13.701 1.00 76.69 74 ALA A O 1
ATOM 536 N N . GLU A 1 75 ? -32.252 -1.183 11.647 1.00 77.88 75 GLU A N 1
ATOM 537 C CA . GLU A 1 75 ? -33.663 -1.161 11.237 1.00 77.88 75 GLU A CA 1
ATOM 538 C C . GLU A 1 75 ? -34.525 -2.115 12.083 1.00 77.88 75 GLU A C 1
ATOM 540 O O . GLU A 1 75 ? -35.585 -1.715 12.559 1.00 77.88 75 GLU A O 1
ATOM 545 N N . GLU A 1 76 ? -34.044 -3.331 12.369 1.00 79.00 76 GLU A N 1
ATOM 546 C CA . GLU A 1 76 ? -34.746 -4.299 13.232 1.00 79.00 76 GLU A CA 1
ATOM 547 C C . GLU A 1 76 ? -34.861 -3.831 14.693 1.00 79.00 76 GLU A C 1
ATOM 549 O O . GLU A 1 76 ? -35.873 -4.061 15.359 1.00 79.00 76 GLU A O 1
ATOM 554 N N . THR A 1 77 ? -33.840 -3.137 15.206 1.00 70.00 77 THR A N 1
ATOM 555 C CA . THR A 1 77 ? -33.784 -2.730 16.621 1.00 70.00 77 THR A CA 1
ATOM 556 C C . THR A 1 77 ? -34.569 -1.437 16.894 1.00 70.00 77 THR A C 1
ATOM 558 O O . THR A 1 77 ? -35.051 -1.220 18.008 1.00 70.00 77 THR A O 1
ATOM 561 N N . GLN A 1 78 ? -34.752 -0.571 15.889 1.00 69.62 78 GLN A N 1
ATOM 562 C CA . GLN A 1 78 ? -35.503 0.688 16.003 1.00 69.62 78 GLN A CA 1
ATOM 563 C C . GLN A 1 78 ? -36.949 0.550 16.527 1.00 69.62 78 GLN A C 1
ATOM 565 O O . GLN A 1 78 ? -37.298 1.290 17.456 1.00 69.62 78 GLN A O 1
ATOM 570 N N . PRO A 1 79 ? -37.809 -0.350 16.006 1.00 64.81 79 PRO A N 1
ATOM 571 C CA . PRO A 1 79 ? -39.174 -0.503 16.511 1.00 64.81 79 PRO A CA 1
ATOM 572 C C . PRO A 1 79 ? -39.202 -1.036 17.949 1.00 64.81 79 PRO A C 1
ATOM 574 O O . PRO A 1 79 ? -40.011 -0.572 18.754 1.00 64.81 79 PRO A O 1
ATOM 577 N N . LEU A 1 80 ? -38.280 -1.939 18.302 1.00 63.59 80 LEU A N 1
ATOM 578 C CA . LEU A 1 80 ? -38.147 -2.489 19.655 1.00 63.59 80 LEU A CA 1
ATOM 579 C C . LEU A 1 80 ? -37.725 -1.414 20.662 1.00 63.59 80 LEU A C 1
ATOM 581 O O . LEU A 1 80 ? -38.350 -1.274 21.711 1.00 63.59 80 LEU A O 1
ATOM 585 N N . LEU A 1 81 ? -36.726 -0.594 20.324 1.00 64.44 81 LEU A N 1
ATOM 586 C CA . LEU A 1 81 ? -36.316 0.548 21.147 1.00 64.44 81 LEU A CA 1
ATOM 587 C C . LEU A 1 81 ? -37.434 1.587 21.275 1.00 64.44 81 LEU A C 1
ATOM 589 O O . LEU A 1 81 ? -37.619 2.156 22.350 1.00 64.44 81 LEU A O 1
ATOM 593 N N . GLY A 1 82 ? -38.205 1.822 20.210 1.00 66.00 82 GLY A N 1
ATOM 594 C CA . GLY A 1 82 ? -39.380 2.693 20.236 1.00 66.00 82 GLY A CA 1
ATOM 595 C C . GLY A 1 82 ? -40.483 2.180 21.168 1.00 66.00 82 GLY A C 1
ATOM 596 O O . GLY A 1 82 ? -41.059 2.967 21.921 1.00 66.00 82 GLY A O 1
ATOM 597 N N . TYR A 1 83 ? -40.743 0.871 21.159 1.00 62.69 83 TYR A N 1
ATOM 598 C CA . TYR A 1 83 ? -41.700 0.210 22.049 1.00 62.69 83 TYR A CA 1
ATOM 599 C C . TYR A 1 83 ? -41.240 0.237 23.512 1.00 62.69 83 TYR A C 1
ATOM 601 O O . TYR A 1 83 ? -41.977 0.710 24.378 1.00 62.69 83 TYR A O 1
ATOM 609 N N . VAL A 1 84 ? -39.994 -0.172 23.786 1.00 67.31 84 VAL A N 1
ATOM 610 C CA . VAL A 1 84 ? -39.404 -0.117 25.133 1.00 67.31 84 VAL A CA 1
ATOM 611 C C . VAL A 1 84 ? -39.439 1.312 25.660 1.00 67.31 84 VAL A C 1
ATOM 613 O O . VAL A 1 84 ? -39.978 1.533 26.735 1.00 67.31 84 VAL A O 1
ATOM 616 N N . ARG A 1 85 ? -38.973 2.302 24.886 1.00 67.25 85 ARG A N 1
ATOM 617 C CA . ARG A 1 85 ? -38.962 3.714 25.299 1.00 67.25 85 ARG A CA 1
ATOM 618 C C . ARG A 1 85 ? -40.355 4.241 25.641 1.00 67.25 85 ARG A C 1
ATOM 620 O O . ARG A 1 85 ? -40.483 4.977 26.617 1.00 67.25 85 ARG A O 1
ATOM 627 N N . LYS A 1 86 ? -41.388 3.871 24.875 1.00 64.94 86 LYS A N 1
ATOM 628 C CA . LYS A 1 86 ? -42.784 4.229 25.182 1.00 64.94 86 LYS A CA 1
ATOM 629 C C . LYS A 1 86 ? -43.249 3.598 26.496 1.00 64.94 86 LYS A C 1
ATOM 631 O O . LYS A 1 86 ? -43.807 4.305 27.330 1.00 64.94 86 LYS A O 1
ATOM 636 N N . ASN A 1 87 ? -42.933 2.326 26.728 1.00 59.50 87 ASN A N 1
ATOM 637 C CA . ASN A 1 87 ? -43.291 1.636 27.968 1.00 59.50 87 ASN A CA 1
ATOM 638 C C . ASN A 1 87 ? -42.501 2.146 29.186 1.00 59.50 87 ASN A C 1
ATOM 640 O O . ASN A 1 87 ? -43.061 2.254 30.271 1.00 59.50 87 ASN A O 1
ATOM 644 N N . THR A 1 88 ? -41.227 2.527 29.031 1.00 59.09 88 THR A N 1
ATOM 645 C CA . THR A 1 88 ? -40.421 3.087 30.133 1.00 59.09 88 THR A CA 1
ATOM 646 C C . THR A 1 88 ? -40.825 4.522 30.479 1.00 59.09 88 THR A C 1
ATOM 648 O O . THR A 1 88 ? -40.757 4.908 31.643 1.00 59.09 88 THR A O 1
ATOM 651 N N . LEU A 1 89 ? -41.252 5.333 29.500 1.00 57.06 89 LEU A N 1
ATOM 652 C CA . LEU A 1 89 ? -41.794 6.670 29.778 1.00 57.06 89 LEU A CA 1
ATOM 653 C C . LEU A 1 89 ? -43.219 6.636 30.344 1.00 57.06 89 LEU A C 1
ATOM 655 O O . LEU A 1 89 ? -43.568 7.548 31.087 1.00 57.06 89 LEU A O 1
ATOM 659 N N . GLY A 1 90 ? -44.011 5.602 30.042 1.00 53.25 90 GLY A N 1
ATOM 660 C CA . GLY A 1 90 ? -45.336 5.402 30.638 1.00 53.25 90 GLY A CA 1
ATOM 661 C C . GLY A 1 90 ? -45.307 5.012 32.121 1.00 53.25 90 GLY A C 1
ATOM 662 O O . GLY A 1 90 ? -46.316 5.165 32.797 1.00 53.25 90 GLY A O 1
ATOM 663 N N . ASN A 1 91 ? -44.158 4.560 32.640 1.00 51.88 91 ASN A N 1
ATOM 664 C CA . ASN A 1 91 ? -44.039 3.960 33.973 1.00 51.88 91 ASN A CA 1
ATOM 665 C C . ASN A 1 91 ? -43.054 4.700 34.903 1.00 51.88 91 ASN A C 1
ATOM 667 O O . ASN A 1 91 ? -42.324 4.077 35.673 1.00 51.88 91 ASN A O 1
ATOM 671 N N . LYS A 1 92 ? -42.982 6.037 34.834 1.00 45.78 92 LYS A N 1
ATOM 672 C CA . LYS A 1 92 ? -42.124 6.821 35.741 1.00 45.78 92 LYS A CA 1
ATOM 673 C C . LYS A 1 92 ? -42.818 7.153 37.069 1.00 45.78 92 LYS A C 1
ATOM 675 O O . LYS A 1 92 ? -43.524 8.151 37.161 1.00 45.78 92 LYS A O 1
ATOM 680 N N . THR A 1 93 ? -42.468 6.418 38.125 1.00 38.75 93 THR A N 1
ATOM 681 C CA . THR A 1 93 ? -42.151 7.013 39.438 1.00 38.75 93 THR A CA 1
ATOM 682 C C . THR A 1 93 ? -40.625 7.142 39.571 1.00 38.75 93 THR A C 1
ATOM 684 O O . THR A 1 93 ? -39.891 6.284 39.075 1.00 38.75 93 THR A O 1
ATOM 687 N N . PRO A 1 94 ? -40.095 8.223 40.177 1.00 49.62 94 PRO A N 1
ATOM 688 C CA . PRO A 1 94 ? -38.663 8.466 40.232 1.00 49.62 94 PRO A CA 1
ATOM 689 C C . PRO A 1 94 ? -38.089 7.825 41.496 1.00 49.62 94 PRO A C 1
ATOM 691 O O . PRO A 1 94 ? -38.231 8.364 42.587 1.00 49.62 94 PRO A O 1
ATOM 694 N N . THR A 1 95 ? -37.402 6.696 41.367 1.00 37.53 95 THR A N 1
ATOM 695 C CA . THR A 1 95 ? -36.457 6.263 42.403 1.00 37.53 95 THR A CA 1
ATOM 696 C C . THR A 1 95 ? -35.139 5.880 41.754 1.00 37.53 95 THR A C 1
ATOM 698 O O . THR A 1 95 ? -35.078 5.163 40.756 1.00 37.53 95 THR A O 1
ATOM 701 N N . GLY A 1 96 ? -34.080 6.509 42.260 1.00 44.31 96 GLY A N 1
ATOM 702 C CA . GLY A 1 96 ? -32.737 6.409 41.725 1.00 44.31 96 GLY A CA 1
ATOM 703 C C . GLY A 1 96 ? -32.130 5.033 41.944 1.00 44.31 96 GLY A C 1
ATOM 704 O O . GLY A 1 96 ? -32.337 4.402 42.973 1.00 44.31 96 GLY A O 1
ATOM 705 N N . THR A 1 97 ? -31.347 4.597 40.965 1.00 35.75 97 THR A N 1
ATOM 706 C CA . THR A 1 97 ? -29.972 4.090 41.103 1.00 35.75 97 THR A CA 1
ATOM 707 C C . THR A 1 97 ? -29.514 3.602 39.729 1.00 35.75 97 THR A C 1
ATOM 709 O O . THR A 1 97 ? -30.171 2.791 39.090 1.00 35.75 97 THR A O 1
ATOM 712 N N . GLY A 1 98 ? -28.399 4.159 39.248 1.00 36.91 98 GLY A N 1
ATOM 713 C CA . GLY A 1 98 ? -27.473 3.508 38.314 1.00 36.91 98 GLY A CA 1
ATOM 714 C C . GLY A 1 98 ? -28.053 2.748 37.120 1.00 36.91 98 GLY A C 1
ATOM 715 O O . GLY A 1 98 ? -27.625 1.624 36.873 1.00 36.91 98 GLY A O 1
ATOM 716 N N . GLY A 1 99 ? -28.976 3.339 36.356 1.00 34.84 99 GLY A N 1
ATOM 717 C CA . GLY A 1 99 ? -29.403 2.765 35.082 1.00 34.84 99 GLY A CA 1
ATOM 718 C C . GLY A 1 99 ? -28.207 2.641 34.138 1.00 34.84 99 GLY A C 1
ATOM 719 O O . GLY A 1 99 ? -27.812 3.628 33.514 1.00 34.84 99 GLY A O 1
ATOM 720 N N . ARG A 1 100 ? -27.620 1.436 34.052 1.00 38.69 100 ARG A N 1
ATOM 721 C CA . ARG A 1 100 ? -26.731 1.020 32.961 1.00 38.69 100 ARG A CA 1
ATOM 722 C C . ARG A 1 100 ? -27.360 1.527 31.670 1.00 38.69 100 ARG A C 1
ATOM 724 O O . ARG A 1 100 ? -28.499 1.173 31.362 1.00 38.69 100 ARG A O 1
ATOM 731 N N . ARG A 1 101 ? -26.643 2.400 30.951 1.00 41.78 101 ARG A N 1
ATOM 732 C CA . ARG A 1 101 ? -26.965 2.721 29.556 1.00 41.78 101 ARG A CA 1
ATOM 733 C C . ARG A 1 101 ? -27.217 1.383 28.876 1.00 41.78 101 ARG A C 1
ATOM 735 O O . ARG A 1 101 ? -26.337 0.533 28.943 1.00 41.78 101 ARG A O 1
ATOM 742 N N . ALA A 1 102 ? -28.417 1.201 28.326 1.00 42.03 102 ALA A N 1
ATOM 743 C CA . ALA A 1 102 ? -28.763 0.034 27.529 1.00 42.03 102 ALA A CA 1
ATOM 744 C C . ALA A 1 102 ? -27.564 -0.331 26.649 1.00 42.03 102 ALA A C 1
ATOM 746 O O . ALA A 1 102 ? -27.020 0.572 26.006 1.00 42.03 102 ALA A O 1
ATOM 747 N N . ASP A 1 103 ? -27.147 -1.597 26.711 1.00 40.62 103 ASP A N 1
ATOM 748 C CA . ASP A 1 103 ? -26.028 -2.190 25.983 1.00 40.62 103 ASP A CA 1
ATOM 749 C C . ASP A 1 103 ? -26.126 -1.855 24.491 1.00 40.62 103 ASP A C 1
ATOM 751 O O . ASP A 1 103 ? -26.657 -2.612 23.680 1.00 40.62 103 ASP A O 1
ATOM 755 N N . ALA A 1 104 ? -25.640 -0.679 24.103 1.00 52.19 104 ALA A N 1
ATOM 756 C CA . ALA A 1 104 ? -25.412 -0.343 22.717 1.00 52.19 104 ALA A CA 1
ATOM 757 C C . ALA A 1 104 ? -24.129 -1.075 22.340 1.00 52.19 104 ALA A C 1
ATOM 759 O O . ALA A 1 104 ? -23.044 -0.497 22.366 1.00 52.19 104 ALA A O 1
ATOM 760 N N . SER A 1 105 ? -24.261 -2.377 22.072 1.00 63.62 105 SER A N 1
ATOM 761 C CA . SER A 1 105 ? -23.192 -3.189 21.509 1.00 63.62 105 SER A CA 1
ATOM 762 C C . SER A 1 105 ? -22.590 -2.415 20.341 1.00 63.62 105 SER A C 1
ATOM 764 O O . SER A 1 105 ? -23.310 -2.041 19.408 1.00 63.62 105 SER A O 1
ATOM 766 N N . MET A 1 106 ? -21.296 -2.118 20.422 1.00 74.38 106 MET A N 1
ATOM 767 C CA . MET A 1 106 ? -20.592 -1.377 19.382 1.00 74.38 106 MET A CA 1
ATOM 768 C C . MET A 1 106 ? -20.798 -2.040 18.010 1.00 74.38 106 MET A C 1
ATOM 770 O O . MET A 1 106 ? -20.848 -3.270 17.915 1.00 74.38 106 MET A O 1
ATOM 774 N N . PRO A 1 107 ? -20.940 -1.244 16.938 1.00 82.69 107 PRO A N 1
ATOM 775 C CA . PRO A 1 107 ? -21.331 -1.760 15.634 1.00 82.69 107 PRO A CA 1
ATOM 776 C C . PRO A 1 107 ? -20.242 -2.683 15.063 1.00 82.69 107 PRO A C 1
ATOM 778 O O . PRO A 1 107 ? -19.044 -2.418 15.196 1.00 82.69 107 PRO A O 1
ATOM 781 N N . THR A 1 108 ? -20.644 -3.781 14.414 1.00 83.75 108 THR A N 1
ATOM 782 C CA . THR A 1 108 ? -19.706 -4.802 13.908 1.00 83.75 108 THR A CA 1
ATOM 783 C C . THR A 1 108 ? -18.782 -4.229 12.827 1.00 83.75 108 THR A C 1
ATOM 785 O O . THR A 1 108 ? -17.615 -4.618 12.736 1.00 83.75 108 THR A O 1
ATOM 788 N N . ARG A 1 109 ? -19.251 -3.222 12.078 1.00 89.62 109 ARG A N 1
ATOM 789 C CA . ARG A 1 109 ? -18.473 -2.470 11.083 1.00 89.62 109 ARG A CA 1
ATOM 790 C C . ARG A 1 109 ? -17.210 -1.833 11.646 1.00 89.62 109 ARG A C 1
ATOM 792 O O . ARG A 1 109 ? -16.247 -1.699 10.905 1.00 89.62 109 ARG A O 1
ATOM 799 N N . LEU A 1 110 ? -17.163 -1.510 12.942 1.00 92.06 110 LEU A N 1
ATOM 800 C CA . LEU A 1 110 ? -15.970 -0.937 13.568 1.00 92.06 110 LEU A CA 1
ATOM 801 C C . LEU A 1 110 ? -14.766 -1.892 13.491 1.00 92.06 110 LEU A C 1
ATOM 803 O O . LEU A 1 110 ? -13.671 -1.470 13.127 1.00 92.06 110 LEU A O 1
ATOM 807 N N . HIS A 1 111 ? -14.981 -3.184 13.760 1.00 92.19 111 HIS A N 1
ATOM 808 C CA . HIS A 1 111 ? -13.927 -4.198 13.675 1.00 92.19 111 HIS A CA 1
ATOM 809 C C . HIS A 1 111 ? -13.469 -4.371 12.226 1.00 92.19 111 HIS A C 1
ATOM 811 O O . HIS A 1 111 ? -12.276 -4.345 11.935 1.00 92.19 111 HIS A O 1
ATOM 817 N N . VAL A 1 112 ? -14.430 -4.491 11.304 1.00 94.50 112 VAL A N 1
ATOM 818 C CA . VAL A 1 112 ? -14.146 -4.709 9.882 1.00 94.50 112 VAL A CA 1
ATOM 819 C C . VAL A 1 112 ? -13.414 -3.519 9.269 1.00 94.50 112 VAL A C 1
ATOM 821 O O . VAL A 1 112 ? -12.468 -3.730 8.522 1.00 94.50 112 VAL A O 1
ATOM 824 N N . TYR A 1 113 ? -13.788 -2.283 9.604 1.00 95.25 113 TYR A N 1
ATOM 825 C CA . TYR A 1 113 ? -13.112 -1.086 9.101 1.00 95.25 113 TYR A CA 1
ATOM 826 C C . TYR A 1 113 ? -11.670 -1.004 9.603 1.00 95.25 113 TYR A C 1
ATOM 828 O O . TYR A 1 113 ? -10.765 -0.767 8.801 1.00 95.25 113 TYR A O 1
ATOM 836 N N . LEU A 1 114 ? -11.432 -1.272 10.895 1.00 95.19 114 LEU A N 1
ATOM 837 C CA . LEU A 1 114 ? -10.073 -1.319 11.433 1.00 95.19 114 LEU A CA 1
ATOM 838 C C . LEU A 1 114 ? -9.248 -2.402 10.720 1.00 95.19 114 LEU A C 1
ATOM 840 O O . LEU A 1 114 ? -8.180 -2.103 10.192 1.00 95.19 114 LEU A O 1
ATOM 844 N N . TYR A 1 115 ? -9.764 -3.629 10.625 1.00 95.69 115 TYR A N 1
ATOM 845 C CA . TYR A 1 115 ? -9.050 -4.746 10.000 1.00 95.69 115 TYR A CA 1
ATOM 846 C C . TYR A 1 115 ? -8.823 -4.556 8.500 1.00 95.69 115 TYR A C 1
ATOM 848 O O . TYR A 1 115 ? -7.739 -4.861 8.015 1.00 95.69 115 TYR A O 1
ATOM 856 N N . ALA A 1 116 ? -9.798 -4.023 7.762 1.00 95.38 116 ALA A N 1
ATOM 857 C CA . ALA A 1 116 ? -9.651 -3.735 6.338 1.00 95.38 116 ALA A CA 1
ATOM 858 C C . ALA A 1 116 ? -8.617 -2.629 6.091 1.00 95.38 116 ALA A C 1
ATOM 860 O O . ALA A 1 116 ? -7.817 -2.739 5.162 1.00 95.38 116 ALA A O 1
ATOM 861 N N . SER A 1 117 ? -8.594 -1.593 6.938 1.00 95.12 117 SER A N 1
ATOM 862 C CA . SER A 1 117 ? -7.581 -0.537 6.858 1.00 95.12 117 SER A CA 1
ATOM 863 C C . SER A 1 117 ? -6.179 -1.061 7.182 1.00 95.12 117 SER A C 1
ATOM 865 O O . SER A 1 117 ? -5.252 -0.792 6.422 1.00 95.12 117 SER A O 1
ATOM 867 N N . HIS A 1 118 ? -6.039 -1.879 8.234 1.00 94.88 118 HIS A N 1
ATOM 868 C CA . HIS A 1 118 ? -4.772 -2.511 8.614 1.00 94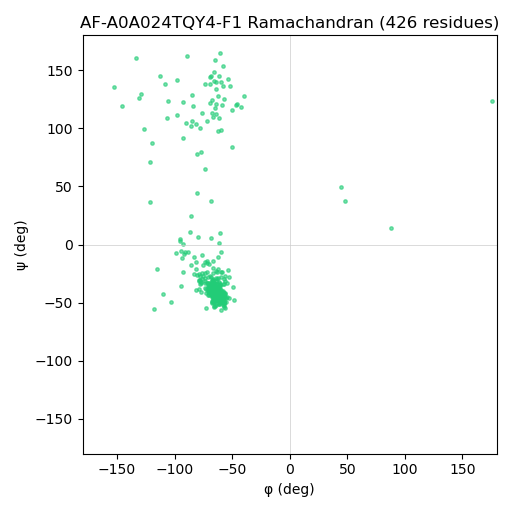.88 118 HIS A CA 1
ATOM 869 C C . HIS A 1 118 ? -4.281 -3.469 7.530 1.00 94.88 118 HIS A C 1
ATOM 871 O O . HIS A 1 118 ? -3.119 -3.425 7.144 1.00 94.88 118 HIS A O 1
ATOM 877 N N . PHE A 1 119 ? -5.182 -4.277 6.963 1.00 95.44 119 PHE A N 1
ATOM 878 C CA . PHE A 1 119 ? -4.879 -5.146 5.828 1.00 95.44 119 PHE A CA 1
ATOM 879 C C . PHE A 1 119 ? -4.381 -4.353 4.619 1.00 95.44 119 PHE A C 1
ATOM 881 O O . PHE A 1 119 ? -3.380 -4.740 4.027 1.00 95.44 119 PHE A O 1
ATOM 888 N N . ALA A 1 120 ? -5.042 -3.250 4.254 1.00 94.31 120 ALA A N 1
ATOM 889 C CA . ALA A 1 120 ? -4.625 -2.419 3.126 1.00 94.31 120 ALA A CA 1
ATOM 890 C C . 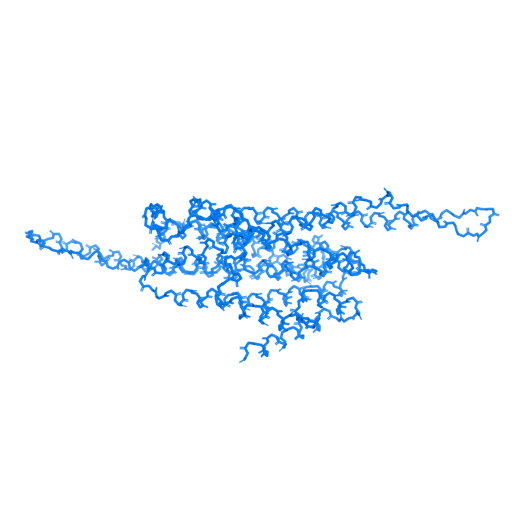ALA A 1 120 ? -3.196 -1.880 3.308 1.00 94.31 120 ALA A C 1
ATOM 892 O O . ALA A 1 120 ? -2.387 -1.946 2.383 1.00 94.31 120 ALA A O 1
ATOM 893 N N . THR A 1 121 ? -2.878 -1.410 4.516 1.00 94.06 121 THR A N 1
ATOM 894 C CA . THR A 1 121 ? -1.545 -0.924 4.889 1.00 94.06 121 THR A CA 1
ATOM 895 C C . THR A 1 121 ? -0.501 -2.031 4.868 1.00 94.06 121 THR A C 1
ATOM 897 O O . THR A 1 121 ? 0.509 -1.912 4.178 1.00 94.06 121 THR A O 1
ATOM 900 N N . ALA A 1 122 ? -0.761 -3.132 5.576 1.00 93.44 122 ALA A N 1
ATOM 901 C CA . ALA A 1 122 ? 0.156 -4.259 5.662 1.00 93.44 122 ALA A CA 1
ATOM 902 C C . ALA A 1 122 ? 0.399 -4.885 4.280 1.00 93.44 122 ALA A C 1
ATOM 904 O O . ALA A 1 122 ? 1.536 -5.174 3.920 1.00 93.44 122 ALA A O 1
ATOM 905 N N . TRP A 1 123 ? -0.640 -5.029 3.453 1.00 93.75 123 TRP A N 1
ATOM 906 C CA . TRP A 1 123 ? -0.515 -5.521 2.082 1.00 93.75 123 TRP A CA 1
ATOM 907 C C . TRP A 1 123 ? 0.455 -4.673 1.255 1.00 93.75 123 TRP A C 1
ATOM 909 O O . TRP A 1 123 ? 1.401 -5.219 0.680 1.00 93.75 123 TRP A O 1
ATOM 919 N N . GLY A 1 124 ? 0.227 -3.355 1.215 1.00 92.38 124 GLY A N 1
ATOM 920 C CA . GLY A 1 124 ? 1.043 -2.413 0.451 1.00 92.38 124 GLY A CA 1
ATOM 921 C C . GLY A 1 124 ? 2.490 -2.365 0.937 1.00 92.38 124 GLY A C 1
ATOM 922 O O . GLY A 1 124 ? 3.408 -2.451 0.124 1.00 92.38 124 GLY A O 1
ATOM 923 N N . ASP A 1 125 ? 2.702 -2.312 2.252 1.00 91.81 125 ASP A N 1
ATOM 924 C CA . ASP A 1 125 ? 4.035 -2.269 2.859 1.00 91.81 125 ASP A CA 1
ATOM 925 C C . ASP A 1 125 ? 4.847 -3.541 2.570 1.00 91.81 125 ASP A C 1
ATOM 927 O O . ASP A 1 125 ? 5.984 -3.463 2.097 1.00 91.81 125 ASP A O 1
ATOM 931 N N . ARG A 1 126 ? 4.255 -4.728 2.769 1.00 90.88 126 ARG A N 1
ATOM 932 C CA . ARG A 1 126 ? 4.930 -6.010 2.489 1.00 90.88 126 ARG A CA 1
ATOM 933 C C . ARG A 1 126 ? 5.221 -6.191 1.003 1.00 90.88 126 ARG A C 1
ATOM 935 O O . ARG A 1 126 ? 6.281 -6.706 0.650 1.00 90.88 126 ARG A O 1
ATOM 942 N N . LEU A 1 127 ? 4.319 -5.720 0.139 1.00 91.12 127 LEU A N 1
ATOM 943 C CA . LEU A 1 127 ? 4.520 -5.743 -1.306 1.00 91.12 127 LEU A CA 1
ATOM 944 C C . LEU A 1 127 ? 5.680 -4.820 -1.696 1.00 91.12 127 LEU A C 1
ATOM 946 O O . LEU A 1 127 ? 6.563 -5.239 -2.438 1.00 91.12 127 LEU A O 1
ATOM 950 N N . TRP A 1 128 ? 5.721 -3.598 -1.159 1.00 91.38 128 TRP A N 1
ATOM 951 C CA . TRP A 1 128 ? 6.756 -2.610 -1.471 1.00 91.38 128 TRP A CA 1
ATOM 952 C C . TRP 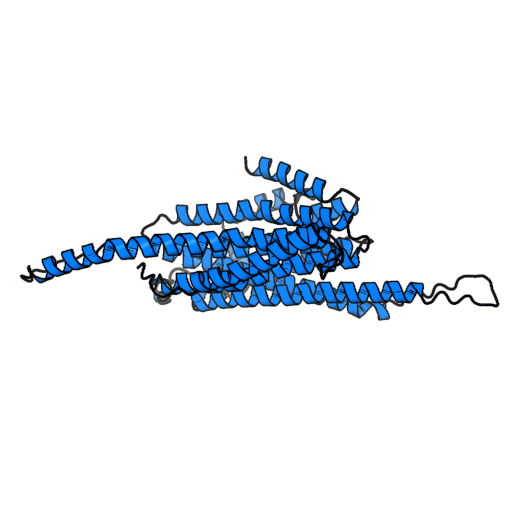A 1 128 ? 8.149 -3.025 -0.975 1.00 91.38 128 TRP A C 1
ATOM 954 O O . TRP A 1 128 ? 9.120 -2.939 -1.727 1.00 91.38 128 TRP A O 1
ATOM 964 N N . GLN A 1 129 ? 8.250 -3.541 0.256 1.00 88.06 129 GLN A N 1
ATOM 965 C CA . GLN A 1 129 ? 9.507 -4.050 0.829 1.00 88.06 129 GLN A CA 1
ATOM 966 C C . GLN A 1 129 ? 10.094 -5.209 0.015 1.00 88.06 129 GLN A C 1
ATOM 968 O O . GLN A 1 129 ? 11.312 -5.332 -0.099 1.00 88.06 129 GLN A O 1
ATOM 973 N N . PHE A 1 130 ? 9.235 -6.045 -0.570 1.00 88.06 130 PHE A N 1
ATOM 974 C CA . PHE A 1 130 ? 9.663 -7.102 -1.478 1.00 88.06 130 PHE A CA 1
ATOM 975 C C . PHE A 1 130 ? 10.013 -6.563 -2.870 1.00 88.06 130 PHE A C 1
ATOM 977 O O . PHE A 1 130 ? 11.006 -6.979 -3.458 1.00 88.06 130 PHE A O 1
ATOM 984 N N . ALA A 1 131 ? 9.227 -5.622 -3.391 1.00 89.69 131 ALA A N 1
ATOM 985 C CA . ALA A 1 131 ? 9.361 -5.093 -4.741 1.00 89.69 131 ALA A CA 1
ATOM 986 C C . ALA A 1 131 ? 10.656 -4.305 -4.967 1.00 89.69 131 ALA A C 1
ATOM 988 O O . ALA A 1 131 ? 11.342 -4.541 -5.961 1.00 89.69 131 ALA A O 1
ATOM 989 N N . VAL A 1 132 ? 10.997 -3.375 -4.067 1.00 89.38 132 VAL A N 1
ATOM 990 C CA . VAL A 1 132 ? 12.097 -2.417 -4.285 1.00 89.38 132 VAL A CA 1
ATOM 991 C C . VAL A 1 132 ? 13.435 -3.109 -4.571 1.00 89.38 132 VAL A C 1
ATOM 993 O O . VAL A 1 132 ? 14.050 -2.765 -5.583 1.00 89.38 132 VAL A O 1
ATOM 996 N N . PRO A 1 133 ? 13.886 -4.109 -3.784 1.00 86.88 133 PRO A N 1
ATOM 997 C CA . PRO A 1 133 ? 15.155 -4.769 -4.070 1.00 86.88 133 PRO A CA 1
ATOM 998 C C . PRO A 1 133 ? 15.169 -5.509 -5.412 1.00 86.88 133 PRO A C 1
ATOM 1000 O O . PRO A 1 133 ? 16.167 -5.488 -6.131 1.00 86.88 133 PRO A O 1
ATOM 1003 N N . LEU A 1 134 ? 14.042 -6.118 -5.797 1.00 86.44 134 LEU A N 1
ATOM 1004 C CA . LEU A 1 134 ? 13.925 -6.812 -7.082 1.00 86.44 134 LEU A CA 1
ATOM 1005 C C . LEU A 1 134 ? 13.994 -5.847 -8.258 1.00 86.44 134 LEU A C 1
ATOM 1007 O O . LEU A 1 134 ? 14.687 -6.104 -9.241 1.00 86.44 134 LEU A O 1
ATOM 1011 N N . LEU A 1 135 ? 13.322 -4.709 -8.145 1.00 89.12 135 LEU A N 1
ATOM 1012 C CA . LEU A 1 135 ? 13.366 -3.678 -9.173 1.00 89.12 135 LEU A CA 1
ATOM 1013 C C . LEU A 1 135 ? 14.783 -3.116 -9.305 1.00 89.12 135 LEU A C 1
ATOM 1015 O O . LEU A 1 135 ? 15.292 -3.011 -10.414 1.00 89.12 135 LEU A O 1
ATOM 1019 N N . LEU A 1 136 ? 15.475 -2.868 -8.191 1.00 86.62 136 LEU A N 1
ATOM 1020 C CA . LEU A 1 136 ? 16.876 -2.444 -8.208 1.00 86.62 136 LEU A CA 1
ATOM 1021 C C . LEU A 1 136 ? 17.808 -3.481 -8.856 1.00 86.62 136 LEU A C 1
ATOM 1023 O O . LEU A 1 136 ? 18.735 -3.076 -9.553 1.00 86.62 136 LEU A O 1
ATOM 1027 N N . THR A 1 137 ? 17.560 -4.792 -8.705 1.00 85.56 137 THR A N 1
ATOM 1028 C CA . THR A 1 137 ? 18.327 -5.809 -9.462 1.00 85.56 137 THR A CA 1
ATOM 1029 C C . THR A 1 137 ? 18.076 -5.763 -10.965 1.00 85.56 137 THR A C 1
ATOM 1031 O O . THR A 1 137 ? 18.977 -6.087 -11.733 1.00 85.56 137 THR A O 1
ATOM 1034 N N . GLN A 1 138 ? 16.882 -5.345 -11.396 1.00 84.12 138 GLN A N 1
ATOM 1035 C CA . GLN A 1 138 ? 16.594 -5.142 -12.816 1.00 84.12 138 GLN A CA 1
ATOM 1036 C C . GLN A 1 138 ? 17.193 -3.831 -13.350 1.00 84.12 138 GLN A C 1
ATOM 1038 O O . GLN A 1 138 ? 17.607 -3.802 -14.504 1.00 84.12 138 GLN A O 1
ATOM 1043 N N . LEU A 1 139 ? 17.288 -2.773 -12.527 1.00 83.56 139 LEU A N 1
ATOM 1044 C CA . LEU A 1 139 ? 17.971 -1.524 -12.902 1.00 83.56 139 LEU A CA 1
ATOM 1045 C C . LEU A 1 139 ? 19.500 -1.679 -12.970 1.00 83.56 139 LEU A C 1
ATOM 1047 O O . LEU A 1 139 ? 20.131 -1.103 -13.851 1.00 83.56 139 LEU A O 1
ATOM 1051 N N . PHE A 1 140 ? 20.101 -2.428 -12.040 1.00 83.94 140 PHE A N 1
ATOM 1052 C CA . PHE A 1 140 ? 21.553 -2.616 -11.937 1.00 83.94 140 PHE A CA 1
ATOM 1053 C C . PHE A 1 140 ? 21.926 -4.104 -12.038 1.00 83.94 140 PHE A C 1
ATOM 1055 O O . PHE A 1 140 ? 22.352 -4.705 -11.051 1.00 83.94 140 PHE A O 1
ATOM 1062 N N . PRO A 1 141 ? 21.807 -4.727 -13.226 1.00 79.12 141 PRO A N 1
ATOM 1063 C CA . PRO A 1 141 ? 22.034 -6.165 -13.385 1.00 79.12 141 PRO A CA 1
ATOM 1064 C C . PRO A 1 141 ? 23.483 -6.588 -13.097 1.00 79.12 141 PRO A C 1
ATOM 1066 O O . PRO A 1 141 ? 23.742 -7.741 -12.765 1.00 79.12 141 PRO A O 1
ATOM 1069 N N . SER A 1 142 ? 24.443 -5.668 -13.198 1.00 78.94 142 SER A N 1
ATOM 1070 C CA . SER A 1 142 ? 25.865 -5.944 -12.976 1.00 78.94 142 SER A CA 1
ATOM 1071 C C . SER A 1 142 ? 26.280 -5.952 -11.503 1.00 78.94 142 SER A C 1
ATOM 1073 O O . SER A 1 142 ? 27.370 -6.428 -11.192 1.00 78.94 142 SER A O 1
ATOM 1075 N N . THR A 1 143 ? 25.461 -5.425 -10.583 1.00 80.81 143 THR A N 1
ATOM 1076 C CA . THR A 1 143 ? 25.870 -5.273 -9.181 1.00 80.81 143 THR A CA 1
ATOM 1077 C C . THR A 1 143 ? 24.708 -5.305 -8.192 1.00 80.81 143 THR A C 1
ATOM 1079 O O . THR A 1 143 ? 23.695 -4.631 -8.350 1.00 80.81 143 THR A O 1
ATOM 1082 N N . LEU A 1 144 ? 24.896 -6.041 -7.095 1.00 82.38 144 LEU A N 1
ATOM 1083 C CA . LEU A 1 144 ? 23.975 -6.062 -5.952 1.00 82.38 144 LEU A CA 1
ATOM 1084 C C . LEU A 1 144 ? 24.285 -4.981 -4.908 1.00 82.38 144 LEU A C 1
ATOM 1086 O O . LEU A 1 144 ? 23.521 -4.802 -3.961 1.00 82.38 144 LEU A O 1
ATOM 1090 N N . LEU A 1 145 ? 25.390 -4.250 -5.066 1.00 82.56 145 LEU A N 1
ATOM 1091 C CA . LEU A 1 145 ? 25.842 -3.247 -4.103 1.00 82.56 145 LEU A CA 1
ATOM 1092 C C . LEU A 1 145 ? 24.781 -2.168 -3.804 1.00 82.56 145 LEU A C 1
ATOM 1094 O O . LEU A 1 145 ? 24.584 -1.877 -2.621 1.00 82.56 145 LEU A O 1
ATOM 1098 N N . PRO A 1 146 ? 24.031 -1.629 -4.793 1.00 80.31 146 PRO A N 1
ATOM 1099 C CA . PRO A 1 146 ? 22.952 -0.684 -4.518 1.00 80.31 146 PRO A CA 1
ATOM 1100 C C . PRO A 1 146 ? 21.899 -1.261 -3.570 1.00 80.31 146 PRO A C 1
ATOM 1102 O O . PRO A 1 146 ? 21.517 -0.592 -2.620 1.00 80.31 146 PRO A O 1
ATOM 1105 N N . ASN A 1 147 ? 21.496 -2.523 -3.748 1.00 82.31 147 ASN A N 1
ATOM 1106 C CA . ASN A 1 147 ? 20.518 -3.176 -2.873 1.00 82.31 147 ASN A CA 1
ATOM 1107 C C . ASN A 1 147 ? 20.979 -3.239 -1.416 1.00 82.31 147 ASN A C 1
ATOM 1109 O O . ASN A 1 147 ? 20.214 -2.927 -0.503 1.00 82.31 147 ASN A O 1
ATOM 1113 N N . VAL A 1 148 ? 22.239 -3.622 -1.200 1.00 84.94 148 VAL A N 1
ATOM 1114 C CA . VAL A 1 148 ? 22.804 -3.777 0.145 1.00 84.94 148 VAL A CA 1
ATOM 1115 C C . VAL A 1 148 ? 22.922 -2.428 0.851 1.00 84.94 148 VAL A C 1
ATOM 1117 O O . VAL A 1 148 ? 22.467 -2.289 1.986 1.00 84.94 148 VAL A O 1
ATOM 1120 N N . ILE A 1 149 ? 23.492 -1.424 0.180 1.00 85.25 149 ILE A N 1
ATOM 1121 C CA . ILE A 1 149 ? 23.703 -0.095 0.771 1.00 85.25 149 ILE A CA 1
ATOM 1122 C C . ILE A 1 149 ? 22.366 0.573 1.093 1.00 85.25 149 ILE A C 1
ATOM 1124 O O . ILE A 1 149 ? 22.190 1.108 2.185 1.00 85.25 149 ILE A O 1
ATOM 1128 N N . VAL A 1 150 ? 21.409 0.503 0.168 1.00 81.56 150 VAL A N 1
ATOM 1129 C CA . VAL A 1 150 ? 20.061 1.046 0.354 1.00 81.56 150 VAL A CA 1
ATOM 1130 C C . VAL A 1 150 ? 19.401 0.441 1.588 1.00 81.56 150 VAL A C 1
ATOM 1132 O O . VAL A 1 150 ? 18.915 1.172 2.451 1.00 81.56 150 VAL A O 1
ATOM 1135 N N . GLN A 1 151 ? 19.424 -0.887 1.709 1.00 83.00 151 GLN A N 1
ATOM 1136 C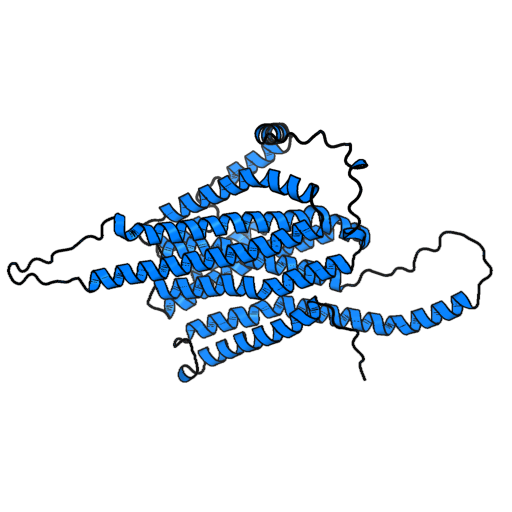 CA . GLN A 1 151 ? 18.786 -1.572 2.825 1.00 83.00 151 GLN A CA 1
ATOM 1137 C C . GLN A 1 151 ? 19.465 -1.251 4.165 1.00 83.00 151 GLN A C 1
ATOM 1139 O O . GLN A 1 151 ? 18.779 -1.068 5.173 1.00 83.00 151 GLN A O 1
ATOM 1144 N N . LEU A 1 152 ? 20.797 -1.136 4.171 1.00 85.56 152 LEU A N 1
ATOM 1145 C CA . LEU A 1 152 ? 21.570 -0.733 5.344 1.00 85.56 152 LEU A CA 1
ATOM 1146 C C . LEU A 1 152 ? 21.183 0.677 5.813 1.00 85.56 152 LEU A C 1
ATOM 1148 O O . LEU A 1 152 ? 20.907 0.875 6.996 1.00 85.56 152 LEU A O 1
ATOM 1152 N N . ILE A 1 153 ? 21.118 1.640 4.888 1.00 86.50 153 ILE A N 1
ATOM 1153 C CA . ILE A 1 153 ? 20.757 3.032 5.187 1.00 86.50 153 ILE A CA 1
ATOM 1154 C C . ILE A 1 153 ? 19.327 3.117 5.725 1.00 86.50 153 ILE A C 1
ATOM 1156 O O . ILE A 1 153 ? 19.095 3.763 6.745 1.00 86.50 153 ILE A O 1
ATOM 1160 N N . VAL A 1 154 ? 18.375 2.434 5.083 1.00 84.69 154 VAL A N 1
ATOM 1161 C CA . VAL A 1 154 ? 16.972 2.398 5.523 1.00 84.69 154 VAL A CA 1
ATOM 1162 C C . VAL A 1 154 ? 16.868 1.886 6.959 1.00 84.69 154 VAL A C 1
ATOM 1164 O O . VAL A 1 154 ? 16.245 2.539 7.795 1.00 84.69 154 VAL A O 1
ATOM 1167 N N . TYR A 1 155 ? 17.503 0.753 7.279 1.00 86.69 155 TYR A N 1
ATOM 1168 C CA . TYR A 1 155 ? 17.449 0.208 8.636 1.00 86.69 155 TYR A CA 1
ATOM 1169 C C . TYR A 1 155 ? 18.140 1.110 9.660 1.00 86.69 155 TYR A C 1
ATOM 1171 O O . TYR A 1 155 ? 17.601 1.293 10.750 1.00 86.69 155 TYR A O 1
ATOM 1179 N N . ALA A 1 156 ? 19.278 1.722 9.321 1.00 88.56 156 ALA A N 1
ATOM 1180 C CA . ALA A 1 156 ? 19.947 2.674 10.206 1.00 88.56 156 ALA A CA 1
ATOM 1181 C C . ALA A 1 156 ? 19.047 3.881 10.524 1.00 88.56 156 ALA A C 1
ATOM 1183 O O . ALA A 1 156 ? 18.887 4.250 11.689 1.00 88.56 156 ALA A O 1
ATOM 1184 N N . ILE A 1 157 ? 18.396 4.445 9.502 1.00 89.06 157 ILE A N 1
ATOM 1185 C CA . ILE A 1 157 ? 17.442 5.548 9.655 1.00 89.06 157 ILE A CA 1
ATOM 1186 C C . ILE A 1 157 ? 16.261 5.126 10.536 1.00 89.06 157 ILE A C 1
ATOM 1188 O O . ILE A 1 157 ? 15.881 5.868 11.442 1.00 89.06 157 ILE A O 1
ATOM 1192 N N . LEU A 1 158 ? 15.692 3.937 10.316 1.00 87.88 158 LEU A N 1
ATOM 1193 C CA . LEU A 1 158 ? 14.577 3.430 11.119 1.00 87.88 158 LEU A CA 1
ATOM 1194 C C . LEU A 1 158 ? 14.960 3.260 12.593 1.00 87.88 158 LEU A C 1
ATOM 1196 O O . LEU A 1 158 ? 14.221 3.716 13.462 1.00 87.88 158 LEU A O 1
ATOM 1200 N N . ILE A 1 159 ? 16.124 2.671 12.879 1.00 86.50 159 ILE A N 1
ATOM 1201 C CA . ILE A 1 159 ? 16.634 2.473 14.246 1.00 86.50 159 ILE A CA 1
ATOM 1202 C C . ILE A 1 159 ? 16.747 3.810 14.987 1.00 86.50 159 ILE A C 1
ATOM 1204 O O . ILE A 1 159 ? 16.326 3.915 16.139 1.00 86.50 159 ILE A O 1
ATOM 1208 N N . VAL A 1 160 ? 17.274 4.842 14.323 1.00 86.81 160 VAL A N 1
ATOM 1209 C CA . VAL A 1 160 ? 17.389 6.187 14.905 1.00 86.81 160 VAL A CA 1
ATOM 1210 C C . VAL A 1 160 ? 16.020 6.858 15.052 1.00 86.81 160 VAL A C 1
ATOM 1212 O O . VAL A 1 160 ? 15.783 7.534 16.047 1.00 86.81 160 VAL A O 1
ATOM 1215 N N . SER A 1 161 ? 15.102 6.658 14.103 1.00 87.75 161 SER A N 1
ATOM 1216 C CA . SER A 1 161 ? 13.807 7.355 14.065 1.00 87.75 161 SER A CA 1
ATOM 1217 C C . SER A 1 161 ? 12.767 6.786 15.037 1.00 87.75 161 SER A C 1
ATOM 1219 O O . SER A 1 161 ? 11.928 7.536 15.529 1.00 87.75 161 SER A O 1
ATOM 1221 N N . MET A 1 162 ? 12.803 5.483 15.339 1.00 87.06 162 MET A N 1
ATOM 1222 C CA . MET A 1 162 ? 11.771 4.796 16.138 1.00 87.06 162 MET A CA 1
ATOM 1223 C C . MET A 1 162 ? 11.454 5.449 17.496 1.00 87.06 162 MET A C 1
ATOM 1225 O O . MET A 1 162 ? 10.272 5.638 17.792 1.00 87.06 162 MET A O 1
ATOM 1229 N N . PRO A 1 163 ? 12.439 5.855 18.321 1.00 84.88 163 PRO A N 1
ATOM 1230 C CA . PRO A 1 163 ? 12.135 6.497 19.597 1.00 84.88 163 PRO A CA 1
ATOM 1231 C C . PRO A 1 163 ? 11.452 7.862 19.434 1.00 84.88 163 PRO A C 1
ATOM 1233 O O . PRO A 1 163 ? 10.574 8.218 20.221 1.00 84.88 163 PRO A O 1
ATOM 1236 N N . HIS A 1 164 ? 11.805 8.604 18.380 1.00 86.31 164 HIS A N 1
ATOM 1237 C CA . HIS A 1 164 ? 11.162 9.875 18.050 1.00 86.31 164 HIS A CA 1
ATOM 1238 C C . HIS A 1 164 ? 9.710 9.675 17.606 1.00 86.31 164 HIS A C 1
ATOM 1240 O O . HIS A 1 164 ? 8.855 10.484 17.961 1.00 86.31 164 HIS A O 1
ATOM 1246 N N . LEU A 1 165 ? 9.412 8.586 16.887 1.00 88.69 165 LEU A N 1
ATOM 1247 C CA . LEU A 1 165 ? 8.038 8.234 16.521 1.00 88.69 165 LEU A CA 1
ATOM 1248 C C . LEU A 1 165 ? 7.183 7.930 17.749 1.00 88.69 165 LEU A C 1
ATOM 1250 O O . LEU A 1 165 ? 6.062 8.420 17.824 1.00 88.69 165 LEU A O 1
ATOM 1254 N N . GLY A 1 166 ? 7.717 7.191 18.726 1.00 85.00 166 GLY A N 1
ATOM 1255 C CA . GLY A 1 166 ? 7.019 6.931 19.989 1.00 85.00 166 GLY A CA 1
ATOM 1256 C C . GLY A 1 166 ? 6.656 8.223 20.719 1.00 85.00 166 GLY A C 1
ATOM 1257 O O . GLY A 1 166 ? 5.483 8.475 20.981 1.00 85.00 166 GLY A O 1
ATOM 1258 N N . ALA A 1 167 ? 7.641 9.103 20.927 1.00 84.25 167 ALA A N 1
ATOM 1259 C CA . ALA A 1 167 ? 7.407 10.403 21.558 1.00 84.25 167 ALA A CA 1
ATOM 1260 C C . ALA A 1 167 ? 6.413 11.277 20.767 1.00 84.25 167 ALA A C 1
ATOM 1262 O O . ALA A 1 167 ? 5.606 11.999 21.354 1.00 84.25 167 ALA A O 1
ATOM 1263 N N . PHE A 1 168 ? 6.440 11.210 19.431 1.00 87.19 168 PHE A N 1
ATOM 1264 C CA . PHE A 1 168 ? 5.494 11.927 18.579 1.00 87.19 168 PHE A CA 1
ATOM 1265 C C . PHE A 1 168 ? 4.057 11.401 18.728 1.00 87.19 168 PHE A C 1
ATOM 1267 O O . PHE A 1 168 ? 3.132 12.210 18.842 1.00 87.19 168 PHE A O 1
ATOM 1274 N N . VAL A 1 169 ? 3.852 10.078 18.762 1.00 88.19 169 VAL A N 1
ATOM 1275 C CA . VAL A 1 169 ? 2.533 9.463 19.020 1.00 88.19 169 VAL A CA 1
ATOM 1276 C C . VAL A 1 169 ? 2.016 9.880 20.395 1.00 88.19 169 VAL A C 1
ATOM 1278 O O . VAL A 1 169 ? 0.880 10.341 20.518 1.00 88.19 169 VAL A O 1
ATOM 1281 N N . ASP A 1 170 ? 2.877 9.817 21.408 1.00 85.38 170 ASP A N 1
ATOM 1282 C CA . ASP A 1 170 ? 2.519 10.156 22.784 1.00 85.38 170 ASP A CA 1
ATOM 1283 C C . ASP A 1 170 ? 2.182 11.644 22.951 1.00 85.38 170 ASP A C 1
ATOM 1285 O O . ASP A 1 170 ? 1.294 11.997 23.731 1.00 85.38 170 ASP A O 1
ATOM 1289 N N . ALA A 1 171 ? 2.821 12.539 22.192 1.00 84.00 171 ALA A N 1
ATOM 1290 C CA . ALA A 1 171 ? 2.569 13.978 22.255 1.00 84.00 171 ALA A CA 1
ATOM 1291 C C . ALA A 1 171 ? 1.329 14.414 21.452 1.00 84.00 171 ALA A C 1
ATOM 1293 O O . ALA A 1 171 ? 0.557 15.261 21.903 1.00 84.00 171 ALA A O 1
ATOM 1294 N N . THR A 1 172 ? 1.089 13.829 20.278 1.00 87.12 172 THR A N 1
ATOM 1295 C CA . THR A 1 172 ? 0.084 14.330 19.323 1.00 87.12 172 THR A CA 1
ATOM 1296 C C . THR A 1 172 ? -1.319 13.756 19.527 1.00 87.12 172 THR A C 1
ATOM 1298 O O . THR A 1 172 ? -1.530 12.754 20.206 1.00 87.12 172 THR A O 1
ATOM 1301 N N . ASN A 1 173 ? -2.339 14.415 18.970 1.00 89.19 173 ASN A N 1
ATOM 1302 C CA . ASN A 1 173 ? -3.706 13.888 19.000 1.00 89.19 173 ASN A CA 1
ATOM 1303 C C . ASN A 1 173 ? -3.799 12.571 18.215 1.00 89.19 173 ASN A C 1
ATOM 1305 O O . ASN A 1 173 ? -3.272 12.485 17.107 1.00 89.19 173 ASN A O 1
ATOM 1309 N N . ARG A 1 174 ? -4.558 11.597 18.739 1.00 91.56 174 ARG A N 1
ATOM 1310 C CA . ARG A 1 174 ? -4.734 10.249 18.160 1.00 91.56 174 ARG A CA 1
ATOM 1311 C C . ARG A 1 174 ? -5.069 10.263 16.665 1.00 91.56 174 ARG A C 1
ATOM 1313 O O . ARG A 1 174 ? -4.432 9.567 15.880 1.00 91.56 174 ARG A O 1
ATOM 1320 N N . TRP A 1 175 ? -6.030 11.098 16.260 1.00 92.56 175 TRP A N 1
ATOM 1321 C CA . TRP A 1 175 ? -6.390 11.262 14.847 1.00 92.56 175 TRP A CA 1
ATOM 1322 C C . TRP A 1 175 ? -5.279 11.915 14.022 1.00 92.56 175 TRP A C 1
ATOM 1324 O O . TRP A 1 175 ? -5.056 11.538 12.875 1.00 92.56 175 TRP A O 1
ATOM 1334 N N . HIS A 1 176 ? -4.571 12.889 14.595 1.00 92.19 176 HIS A N 1
ATOM 1335 C CA . HIS A 1 176 ? -3.502 13.584 13.887 1.00 92.19 176 HIS A CA 1
ATOM 1336 C C . HIS A 1 176 ? -2.334 12.639 13.593 1.00 92.19 176 HIS A C 1
ATOM 1338 O O . HIS A 1 176 ? -1.882 12.615 12.456 1.00 92.19 176 HIS A O 1
ATOM 1344 N N . ALA A 1 177 ? -1.924 11.813 14.562 1.00 93.12 177 ALA A N 1
ATOM 1345 C CA . ALA A 1 177 ? -0.867 10.814 14.389 1.00 93.12 177 ALA A CA 1
ATOM 1346 C C . ALA A 1 177 ? -1.186 9.801 13.275 1.00 93.12 177 ALA A C 1
ATOM 1348 O O . ALA A 1 177 ? -0.357 9.535 12.406 1.00 93.12 177 ALA A O 1
ATOM 1349 N N . VAL A 1 178 ? -2.412 9.272 13.255 1.00 94.50 178 VAL A N 1
ATOM 1350 C CA . VAL A 1 178 ? -2.839 8.326 12.212 1.00 94.50 178 VAL A CA 1
ATOM 1351 C C . VAL A 1 178 ? -2.959 9.020 10.853 1.00 94.50 178 VAL A C 1
ATOM 1353 O O . VAL A 1 178 ? -2.483 8.497 9.847 1.00 94.50 178 VAL A O 1
ATOM 1356 N N . ARG A 1 179 ? -3.526 10.232 10.801 1.00 95.31 179 ARG A N 1
ATOM 1357 C CA . ARG A 1 179 ? -3.648 11.010 9.561 1.00 95.31 179 ARG A CA 1
ATOM 1358 C C . ARG A 1 179 ? -2.287 11.352 8.953 1.00 95.31 179 ARG A C 1
ATOM 1360 O O . ARG A 1 179 ? -2.148 11.268 7.734 1.00 95.31 179 ARG A O 1
ATOM 1367 N N . THR A 1 180 ? -1.308 11.761 9.760 1.00 94.44 180 THR A N 1
ATOM 1368 C CA . THR A 1 180 ? 0.044 12.061 9.268 1.00 94.44 180 THR A CA 1
ATOM 1369 C C . THR A 1 180 ? 0.741 10.802 8.769 1.00 94.44 180 THR A C 1
ATOM 1371 O O . THR A 1 180 ? 1.362 10.861 7.712 1.00 94.44 180 THR A O 1
ATOM 1374 N N . GLY A 1 181 ? 0.569 9.664 9.450 1.00 94.94 181 GLY A N 1
ATOM 1375 C CA . GLY A 1 181 ? 1.046 8.361 8.978 1.00 94.94 181 GLY A CA 1
ATOM 1376 C C . GLY A 1 181 ? 0.481 7.988 7.603 1.00 94.94 181 GLY A C 1
ATOM 1377 O O . GLY A 1 181 ? 1.242 7.755 6.669 1.00 94.94 181 GLY A O 1
ATOM 1378 N N . ILE A 1 182 ? -0.845 8.041 7.432 1.00 95.06 182 ILE A N 1
ATOM 1379 C CA . ILE A 1 182 ? -1.511 7.683 6.166 1.00 95.06 182 ILE A CA 1
ATOM 1380 C C . ILE A 1 182 ? -1.064 8.591 5.015 1.00 95.06 182 ILE A C 1
ATOM 1382 O O . ILE A 1 182 ? -0.695 8.108 3.943 1.00 95.06 182 ILE A O 1
ATOM 1386 N N . LEU A 1 183 ? -1.124 9.913 5.209 1.00 96.31 183 LEU A N 1
ATOM 1387 C CA . LEU A 1 183 ? -0.802 10.872 4.148 1.00 96.31 183 LEU A CA 1
ATOM 1388 C C . LEU A 1 183 ? 0.695 10.871 3.826 1.00 96.31 183 LEU A C 1
ATOM 1390 O O . LEU A 1 183 ? 1.067 10.916 2.655 1.00 96.31 183 LEU A O 1
ATOM 1394 N N . GLY A 1 184 ? 1.543 10.787 4.854 1.00 95.75 184 GLY A N 1
ATOM 1395 C CA . GLY A 1 184 ? 2.992 10.739 4.707 1.00 95.75 184 GLY A CA 1
ATOM 1396 C C . GLY A 1 184 ? 3.451 9.476 3.987 1.00 95.75 184 GLY A C 1
ATOM 1397 O O . GLY A 1 184 ? 4.195 9.569 3.016 1.00 95.75 184 GLY A O 1
ATOM 1398 N N . MET A 1 185 ? 2.954 8.305 4.394 1.00 95.25 185 MET A N 1
ATOM 1399 C CA . MET A 1 185 ? 3.283 7.030 3.754 1.00 95.25 185 MET A CA 1
ATOM 1400 C C . MET A 1 185 ? 2.882 7.038 2.276 1.00 95.25 185 MET A C 1
ATOM 1402 O O . MET A 1 185 ? 3.730 6.865 1.406 1.00 95.25 185 MET A O 1
ATOM 1406 N N . ASN A 1 186 ? 1.609 7.305 1.966 1.00 95.12 186 ASN A N 1
ATOM 1407 C CA . ASN A 1 186 ? 1.123 7.274 0.583 1.00 95.12 186 ASN A CA 1
ATOM 1408 C C . ASN A 1 186 ? 1.801 8.328 -0.308 1.00 95.12 186 ASN A C 1
ATOM 1410 O O . ASN A 1 186 ? 2.133 8.039 -1.458 1.00 95.12 186 ASN A O 1
ATOM 1414 N N . GLY A 1 187 ? 2.064 9.525 0.228 1.00 95.69 187 GLY A N 1
ATOM 1415 C CA . GLY A 1 187 ? 2.811 10.563 -0.480 1.00 95.69 187 GLY A CA 1
ATOM 1416 C C . GLY A 1 187 ? 4.243 10.132 -0.798 1.00 95.69 187 GLY A C 1
ATOM 1417 O O . GLY A 1 187 ? 4.698 10.278 -1.931 1.00 95.69 187 GLY A O 1
ATOM 1418 N N . MET A 1 188 ? 4.942 9.538 0.170 1.00 96.00 188 MET A N 1
ATOM 1419 C CA . MET A 1 188 ? 6.318 9.078 -0.019 1.00 96.00 188 MET A CA 1
ATOM 1420 C C . MET A 1 188 ? 6.418 7.846 -0.926 1.00 96.00 188 MET A C 1
ATOM 1422 O O . MET A 1 188 ? 7.362 7.759 -1.707 1.00 96.00 188 MET A O 1
ATOM 1426 N N . VAL A 1 189 ? 5.433 6.938 -0.917 1.00 94.94 189 VAL A N 1
ATOM 1427 C CA . VAL A 1 189 ? 5.355 5.854 -1.915 1.00 94.94 189 VAL A CA 1
ATOM 1428 C C . VAL A 1 189 ? 5.199 6.421 -3.324 1.00 94.94 189 VAL A C 1
ATOM 1430 O O . VAL A 1 189 ? 5.894 5.971 -4.232 1.00 94.94 189 VAL A O 1
ATOM 1433 N N . ALA A 1 190 ? 4.352 7.436 -3.521 1.00 95.88 190 ALA A N 1
ATOM 1434 C CA . ALA A 1 190 ? 4.188 8.070 -4.830 1.00 95.88 190 ALA A CA 1
ATOM 1435 C C . ALA A 1 190 ? 5.488 8.738 -5.317 1.00 95.88 190 ALA A C 1
ATOM 1437 O O . ALA A 1 190 ? 5.879 8.554 -6.469 1.00 95.88 190 ALA A O 1
ATOM 1438 N N . VAL A 1 191 ? 6.195 9.454 -4.432 1.00 96.62 191 VAL A N 1
ATOM 1439 C CA . VAL A 1 191 ? 7.511 10.044 -4.741 1.00 96.62 191 VAL A CA 1
ATOM 1440 C C . VAL A 1 191 ? 8.538 8.956 -5.061 1.00 96.62 191 VAL A C 1
ATOM 1442 O O . VAL A 1 191 ? 9.295 9.085 -6.021 1.00 96.62 191 VAL A O 1
ATOM 1445 N N . SER A 1 192 ? 8.543 7.863 -4.296 1.00 95.12 192 SER A N 1
ATOM 1446 C CA . SER A 1 192 ? 9.455 6.739 -4.510 1.00 95.12 192 SER A CA 1
ATOM 1447 C C . SER A 1 192 ? 9.225 6.063 -5.865 1.00 95.12 192 SER A C 1
ATOM 1449 O O . SER A 1 192 ? 10.167 5.856 -6.631 1.00 95.12 192 SER A O 1
ATOM 1451 N N . ALA A 1 193 ? 7.961 5.804 -6.204 1.00 95.38 193 ALA A N 1
ATOM 1452 C CA . ALA A 1 193 ? 7.557 5.247 -7.487 1.00 95.38 193 ALA A CA 1
ATOM 1453 C C . ALA A 1 193 ? 7.937 6.164 -8.657 1.00 95.38 193 ALA A C 1
ATOM 1455 O O . ALA A 1 193 ? 8.523 5.699 -9.633 1.00 95.38 193 ALA A O 1
ATOM 1456 N N . ALA A 1 194 ? 7.679 7.470 -8.538 1.00 95.56 194 ALA A N 1
ATOM 1457 C CA . ALA A 1 194 ? 8.076 8.449 -9.545 1.00 95.56 194 ALA A CA 1
ATOM 1458 C C . ALA A 1 194 ? 9.600 8.475 -9.740 1.00 95.56 194 ALA A C 1
ATOM 1460 O O . ALA A 1 194 ? 10.066 8.472 -10.876 1.00 95.56 194 ALA A O 1
ATOM 1461 N N . GLY A 1 195 ? 10.379 8.431 -8.654 1.00 94.25 195 GLY A N 1
ATOM 1462 C CA . GLY A 1 195 ? 11.840 8.368 -8.716 1.00 94.25 195 GLY A CA 1
ATOM 1463 C C . GLY A 1 195 ? 12.356 7.119 -9.440 1.00 94.25 195 GLY A C 1
ATOM 1464 O O . GLY A 1 195 ? 13.235 7.235 -10.293 1.00 94.25 195 GLY A O 1
ATOM 1465 N N . LEU A 1 196 ? 11.776 5.941 -9.171 1.00 93.12 196 LEU A N 1
ATOM 1466 C CA . LEU A 1 196 ? 12.127 4.704 -9.884 1.00 93.12 196 LEU A CA 1
ATOM 1467 C C . LEU A 1 196 ? 11.762 4.777 -11.371 1.00 93.12 196 LEU A C 1
ATOM 1469 O O . LEU A 1 196 ? 12.579 4.409 -12.212 1.00 93.12 196 LEU A O 1
ATOM 1473 N N . VAL A 1 197 ? 10.580 5.294 -11.714 1.00 94.38 197 VAL A N 1
ATOM 1474 C CA . VAL A 1 197 ? 10.174 5.469 -13.118 1.00 94.38 197 VAL A CA 1
ATOM 1475 C C . VAL A 1 197 ? 11.111 6.445 -13.834 1.00 94.38 197 VAL A C 1
ATOM 1477 O O . VAL A 1 197 ? 11.618 6.127 -14.908 1.00 94.38 197 VAL A O 1
ATOM 1480 N N . VAL A 1 198 ? 11.425 7.594 -13.233 1.00 93.25 198 VAL A N 1
ATOM 1481 C CA . VAL A 1 198 ? 12.379 8.556 -13.806 1.00 93.25 198 VAL A CA 1
ATOM 1482 C C . VAL A 1 198 ? 13.752 7.911 -14.004 1.00 93.25 198 VAL A C 1
ATOM 1484 O O . VAL A 1 198 ? 14.322 8.037 -15.086 1.00 93.25 198 VAL A O 1
ATOM 1487 N N . ALA A 1 199 ? 14.256 7.156 -13.023 1.00 91.19 199 ALA A N 1
ATOM 1488 C CA . ALA A 1 199 ? 15.521 6.435 -13.154 1.00 91.19 199 ALA A CA 1
ATOM 1489 C C . ALA A 1 199 ? 15.513 5.458 -14.344 1.00 91.19 199 ALA A C 1
ATOM 1491 O O . ALA A 1 199 ? 16.466 5.443 -15.120 1.00 91.19 199 ALA A O 1
ATOM 1492 N N . THR A 1 200 ? 14.430 4.695 -14.540 1.00 90.06 200 THR A N 1
ATOM 1493 C CA . THR A 1 200 ? 14.310 3.771 -15.687 1.00 90.06 200 THR A CA 1
ATOM 1494 C C . THR A 1 200 ? 14.255 4.486 -17.034 1.00 90.06 200 THR A C 1
ATOM 1496 O O . THR A 1 200 ? 14.883 4.045 -17.993 1.00 90.06 200 THR A O 1
ATOM 1499 N N . VAL A 1 201 ? 13.549 5.617 -17.120 1.00 89.62 201 VAL A N 1
ATOM 1500 C CA . VAL A 1 201 ? 13.458 6.403 -18.358 1.00 89.62 201 VAL A CA 1
ATOM 1501 C C . VAL A 1 201 ? 14.819 6.998 -18.720 1.00 89.62 201 VAL A C 1
ATOM 1503 O O . VAL A 1 201 ? 15.211 6.959 -19.886 1.00 89.62 201 VAL A O 1
ATOM 1506 N N . LEU A 1 202 ? 15.564 7.497 -17.730 1.00 87.75 202 LEU A N 1
ATOM 1507 C CA . LEU A 1 202 ? 16.914 8.025 -17.931 1.00 87.75 202 LEU A CA 1
ATOM 1508 C C . LEU A 1 202 ? 17.899 6.929 -18.369 1.00 87.75 202 LEU A C 1
ATOM 1510 O O . LEU A 1 202 ? 18.669 7.152 -19.301 1.00 87.75 202 LEU A O 1
ATOM 1514 N N . LEU A 1 203 ? 17.831 5.735 -17.767 1.00 84.94 203 LEU A N 1
ATOM 1515 C CA . LEU A 1 203 ? 18.642 4.580 -18.182 1.00 84.94 203 LEU A CA 1
ATOM 1516 C C . LEU A 1 203 ? 18.333 4.140 -19.622 1.00 84.94 203 LEU A C 1
ATOM 1518 O O . LEU A 1 203 ? 19.240 3.884 -20.412 1.00 84.94 203 LEU A O 1
ATOM 1522 N N . ARG A 1 204 ? 17.054 4.137 -20.012 1.00 83.62 204 ARG A N 1
ATOM 1523 C CA . ARG A 1 204 ? 16.653 3.841 -21.394 1.00 83.62 204 ARG A CA 1
ATOM 1524 C C . ARG A 1 204 ? 17.261 4.831 -22.393 1.00 83.62 204 ARG A C 1
ATOM 1526 O O . ARG A 1 204 ? 17.698 4.424 -23.468 1.00 83.62 204 ARG A O 1
ATOM 1533 N N . GLN A 1 205 ? 17.304 6.119 -22.052 1.00 78.88 205 GLN A N 1
ATOM 1534 C CA . GLN A 1 205 ? 17.890 7.154 -22.912 1.00 78.88 205 GLN A CA 1
ATOM 1535 C C . GLN A 1 205 ? 19.409 6.981 -23.079 1.00 78.88 205 GLN A C 1
ATOM 1537 O O . GLN A 1 205 ? 19.933 7.152 -24.188 1.00 78.88 205 GLN A O 1
ATOM 1542 N N . THR A 1 206 ? 20.122 6.584 -22.020 1.00 69.69 206 THR A N 1
ATOM 1543 C CA . THR A 1 206 ? 21.566 6.308 -22.100 1.00 69.69 206 THR A CA 1
ATOM 1544 C C . THR A 1 206 ? 21.872 5.087 -22.966 1.00 69.69 206 THR A C 1
ATOM 1546 O O . THR A 1 206 ? 22.787 5.137 -23.789 1.00 69.69 206 THR A O 1
ATOM 1549 N N . ASP A 1 207 ? 21.051 4.038 -22.887 1.00 65.12 207 ASP A N 1
ATOM 1550 C CA . ASP A 1 207 ? 21.217 2.845 -23.723 1.00 65.12 207 ASP A CA 1
ATOM 1551 C C . ASP A 1 207 ? 20.996 3.182 -25.209 1.00 65.12 207 ASP A C 1
ATOM 1553 O O . ASP A 1 207 ? 21.804 2.821 -26.063 1.00 65.12 207 ASP A O 1
ATOM 1557 N N . THR A 1 208 ? 19.962 3.969 -25.535 1.00 59.34 208 THR A N 1
ATOM 1558 C CA . THR A 1 208 ? 19.683 4.357 -26.932 1.00 59.34 208 THR A CA 1
ATOM 1559 C C . THR A 1 208 ? 20.740 5.276 -27.547 1.00 59.34 208 THR A C 1
ATOM 1561 O O . THR A 1 208 ? 21.020 5.178 -28.740 1.00 59.34 208 THR A O 1
ATOM 1564 N N . SER A 1 209 ? 21.354 6.155 -26.752 1.00 56.59 209 SER A N 1
ATOM 1565 C CA . SER A 1 209 ? 22.373 7.089 -27.252 1.00 56.59 209 SER A CA 1
ATOM 1566 C C . SER A 1 209 ? 23.724 6.410 -27.501 1.00 56.59 209 SER A C 1
ATOM 1568 O O . SER A 1 209 ? 24.422 6.780 -28.445 1.00 56.59 209 SER A O 1
ATOM 1570 N N . SER A 1 210 ? 24.062 5.358 -26.747 1.00 52.88 210 SER A N 1
ATOM 1571 C CA . SER A 1 210 ? 25.239 4.524 -27.039 1.00 52.88 210 SER A CA 1
ATOM 1572 C C . SER A 1 210 ? 25.100 3.707 -28.335 1.00 52.88 210 SER A C 1
ATOM 1574 O O . SER A 1 210 ? 26.090 3.519 -29.038 1.00 52.88 210 SER A O 1
ATOM 1576 N N . ALA A 1 211 ? 23.879 3.308 -28.717 1.00 50.62 211 ALA A N 1
ATOM 1577 C CA . ALA A 1 211 ? 23.612 2.634 -29.992 1.00 50.62 211 ALA A CA 1
ATOM 1578 C C . ALA A 1 211 ? 23.670 3.579 -31.214 1.00 50.62 211 ALA A C 1
ATOM 1580 O O . ALA A 1 211 ? 24.048 3.153 -32.303 1.00 50.62 211 ALA A O 1
ATOM 1581 N N . PHE A 1 212 ? 23.314 4.860 -31.047 1.00 43.41 212 PHE A N 1
ATOM 1582 C CA . PHE A 1 212 ? 23.308 5.852 -32.133 1.00 43.41 212 PHE A CA 1
ATOM 1583 C C . PHE A 1 212 ? 24.704 6.407 -32.467 1.00 43.41 212 PHE A C 1
ATOM 1585 O O . PHE A 1 212 ? 24.963 6.792 -33.604 1.00 43.41 212 PHE A O 1
ATOM 1592 N N . ASN A 1 213 ? 25.638 6.395 -31.512 1.00 47.41 213 ASN A N 1
ATOM 1593 C CA . ASN A 1 213 ? 26.996 6.923 -31.689 1.00 47.41 213 ASN A CA 1
ATOM 1594 C C . ASN A 1 213 ? 27.988 5.921 -32.306 1.00 47.41 213 ASN A C 1
ATOM 1596 O O . ASN A 1 213 ? 29.199 6.067 -32.141 1.00 47.41 213 ASN A O 1
ATOM 1600 N N . HIS A 1 214 ? 27.508 4.931 -33.062 1.00 48.06 214 HIS A N 1
ATOM 1601 C CA . HIS A 1 214 ? 28.365 4.101 -33.908 1.00 48.06 214 HIS A CA 1
ATOM 1602 C C . HIS A 1 214 ? 28.817 4.909 -35.144 1.00 48.06 214 HIS A C 1
ATOM 1604 O O . HIS A 1 214 ? 28.446 4.622 -36.280 1.00 48.06 214 HIS A O 1
ATOM 1610 N N . SER A 1 215 ? 29.606 5.969 -34.938 1.00 46.16 215 SER A N 1
ATOM 1611 C CA . SER A 1 215 ? 30.271 6.675 -36.031 1.00 46.16 215 SER A CA 1
ATOM 1612 C C . SER A 1 215 ? 31.395 5.788 -36.562 1.00 46.16 215 SER A C 1
ATOM 1614 O O . SER A 1 215 ? 32.422 5.605 -35.908 1.00 46.16 215 SER A O 1
ATOM 1616 N N . VAL A 1 216 ? 31.198 5.206 -37.743 1.00 51.41 216 VAL A N 1
ATOM 1617 C CA . VAL A 1 216 ? 32.275 4.547 -38.485 1.00 51.41 216 VAL A CA 1
ATOM 1618 C C . VAL A 1 216 ? 33.262 5.636 -38.908 1.00 51.41 216 VAL A C 1
ATOM 1620 O O . VAL A 1 216 ? 32.938 6.473 -39.746 1.00 51.41 216 VAL A O 1
ATOM 1623 N N . ASN A 1 217 ? 34.455 5.659 -38.314 1.00 47.84 217 ASN A N 1
ATOM 1624 C CA . ASN A 1 217 ? 35.539 6.505 -38.806 1.00 47.84 217 ASN A CA 1
ATOM 1625 C C . ASN A 1 217 ? 35.994 5.969 -40.172 1.00 47.84 217 ASN A C 1
ATOM 1627 O O . ASN A 1 217 ? 36.573 4.890 -40.255 1.00 47.84 217 ASN A O 1
ATOM 1631 N N . SER A 1 218 ? 35.769 6.728 -41.247 1.00 54.81 218 SER A N 1
ATOM 1632 C CA . SER A 1 218 ? 36.107 6.338 -42.629 1.00 54.81 218 SER A CA 1
ATOM 1633 C C . SER A 1 218 ? 37.613 6.257 -42.940 1.00 54.81 218 SER A C 1
ATOM 1635 O O . SER A 1 218 ? 37.986 6.070 -44.094 1.00 54.81 218 SER A O 1
ATOM 1637 N N . THR A 1 219 ? 38.495 6.417 -41.951 1.00 60.19 219 THR A N 1
ATOM 1638 C CA . THR A 1 219 ? 39.959 6.430 -42.136 1.00 60.19 219 THR A CA 1
ATOM 1639 C C . THR A 1 219 ? 40.678 5.268 -41.454 1.00 60.19 219 THR A C 1
ATOM 1641 O O . THR A 1 219 ? 41.775 4.907 -41.872 1.00 60.19 219 THR A O 1
ATOM 1644 N N . THR A 1 220 ? 40.065 4.630 -40.457 1.00 58.12 220 THR A N 1
ATOM 1645 C CA . THR A 1 220 ? 40.573 3.421 -39.805 1.00 58.12 220 THR A CA 1
ATOM 1646 C C . THR A 1 220 ? 39.365 2.572 -39.423 1.00 58.12 220 THR A C 1
ATOM 1648 O O . THR A 1 220 ? 38.514 3.019 -38.664 1.00 58.12 220 THR A O 1
ATOM 1651 N N . ASN A 1 221 ? 39.251 1.347 -39.942 1.00 52.31 221 ASN A N 1
ATOM 1652 C CA . ASN A 1 221 ? 38.128 0.428 -39.678 1.00 52.31 221 ASN A CA 1
ATOM 1653 C C . ASN A 1 221 ? 38.092 -0.098 -38.218 1.00 52.31 221 ASN A C 1
ATOM 1655 O O . ASN A 1 221 ? 37.806 -1.270 -37.982 1.00 52.31 221 ASN A O 1
ATOM 1659 N N . ALA A 1 222 ? 38.423 0.734 -37.231 1.00 49.16 222 ALA A N 1
ATOM 1660 C CA . ALA A 1 222 ? 38.385 0.420 -35.815 1.00 49.16 222 ALA A CA 1
ATOM 1661 C C . ALA A 1 222 ? 37.174 1.123 -35.169 1.00 49.16 222 ALA A C 1
ATOM 1663 O O . ALA A 1 222 ? 37.066 2.348 -35.259 1.00 49.16 222 ALA A O 1
ATOM 1664 N N . PRO A 1 223 ? 36.256 0.390 -34.514 1.00 48.62 223 PRO A N 1
ATOM 1665 C CA . PRO A 1 223 ? 35.150 1.003 -33.787 1.00 48.62 223 PRO A CA 1
ATOM 1666 C C . PRO A 1 223 ? 35.685 1.846 -32.618 1.00 48.62 223 PRO A C 1
ATOM 1668 O O . PRO A 1 223 ? 36.374 1.336 -31.734 1.00 48.62 223 PRO A O 1
ATOM 1671 N N . SER A 1 224 ? 35.372 3.143 -32.605 1.00 46.28 224 SER A N 1
ATOM 1672 C CA . SER A 1 224 ? 35.653 4.036 -31.479 1.00 46.28 224 SER A CA 1
ATOM 1673 C C . SER A 1 224 ? 34.525 3.942 -30.450 1.00 46.28 224 SER A C 1
ATOM 1675 O O . SER A 1 224 ? 33.440 4.476 -30.669 1.00 46.28 224 SER A O 1
ATOM 1677 N N . TYR A 1 225 ? 34.778 3.283 -29.320 1.00 46.72 225 TYR A N 1
ATOM 1678 C CA . TYR A 1 225 ? 33.853 3.261 -28.186 1.00 46.72 225 TYR A CA 1
ATOM 1679 C C . TYR A 1 225 ? 34.024 4.540 -27.358 1.00 46.72 225 TYR A C 1
ATOM 1681 O O . TYR A 1 225 ? 34.987 4.677 -26.603 1.00 46.72 225 TYR A O 1
ATOM 1689 N N . THR A 1 226 ? 33.099 5.491 -27.480 1.00 46.09 226 THR A N 1
ATOM 1690 C CA . THR A 1 226 ? 32.997 6.603 -26.528 1.00 46.09 226 THR A CA 1
ATOM 1691 C C . THR A 1 226 ? 32.308 6.093 -25.265 1.00 46.09 226 THR A C 1
ATOM 1693 O O . THR A 1 226 ? 31.095 5.913 -25.214 1.00 46.09 226 THR A O 1
ATOM 1696 N N . VAL A 1 227 ? 33.097 5.803 -24.230 1.00 50.06 227 VAL A N 1
ATOM 1697 C CA . VAL A 1 227 ? 32.562 5.425 -22.917 1.00 50.06 227 VAL A CA 1
ATOM 1698 C C . VAL A 1 227 ? 31.862 6.658 -22.324 1.00 50.06 227 VAL A C 1
ATOM 1700 O O . VAL A 1 227 ? 32.510 7.704 -22.214 1.00 50.06 227 VAL A O 1
ATOM 1703 N N . PRO A 1 228 ? 30.570 6.591 -21.944 1.00 52.22 228 PRO A N 1
ATOM 1704 C CA . PRO A 1 228 ? 29.912 7.694 -21.253 1.00 52.22 228 PRO A CA 1
ATOM 1705 C C . PRO A 1 228 ? 30.691 8.012 -19.975 1.00 52.22 228 PRO A C 1
ATOM 1707 O O . PRO A 1 228 ? 30.964 7.120 -19.168 1.00 52.22 228 PRO A O 1
ATOM 1710 N N . SER A 1 229 ? 31.101 9.266 -19.793 1.00 51.94 229 SER A N 1
ATOM 1711 C CA . SER A 1 229 ? 31.824 9.660 -18.586 1.00 51.94 229 SER A CA 1
ATOM 1712 C C . SER A 1 229 ? 30.904 9.526 -17.367 1.00 51.94 229 SER A C 1
ATOM 1714 O O . SER A 1 229 ? 29.698 9.751 -17.452 1.00 51.94 229 SER A O 1
ATOM 1716 N N . ALA A 1 230 ? 31.457 9.202 -16.195 1.00 52.22 230 ALA A N 1
ATOM 1717 C CA . ALA A 1 230 ? 30.685 9.118 -14.947 1.00 52.22 230 ALA A CA 1
ATOM 1718 C C . ALA A 1 230 ? 29.869 10.401 -14.647 1.00 52.22 230 ALA A C 1
ATOM 1720 O O . ALA A 1 230 ? 28.859 10.352 -13.945 1.00 52.22 230 ALA A O 1
ATOM 1721 N N . ALA A 1 231 ? 30.265 11.536 -15.237 1.00 54.59 231 ALA A N 1
ATOM 1722 C CA . ALA A 1 231 ? 29.577 12.818 -15.162 1.00 54.59 231 ALA A CA 1
ATOM 1723 C C . ALA A 1 231 ? 28.259 12.894 -15.962 1.00 54.59 231 ALA A C 1
ATOM 1725 O O . ALA A 1 231 ? 27.489 13.812 -15.715 1.00 54.59 231 ALA A O 1
ATOM 1726 N N . SER A 1 232 ? 27.945 11.973 -16.882 1.00 65.19 232 SER A N 1
ATOM 1727 C CA . SER A 1 232 ? 26.641 11.950 -17.575 1.00 65.19 232 SER A CA 1
ATOM 1728 C C . SER A 1 232 ? 25.601 11.043 -16.903 1.00 65.19 232 SER A C 1
ATOM 1730 O O . SER A 1 232 ? 24.420 11.131 -17.226 1.00 65.19 232 SER A O 1
ATOM 1732 N N . ALA A 1 233 ? 26.006 10.195 -15.947 1.00 71.38 233 ALA A N 1
ATOM 1733 C CA . ALA A 1 233 ? 25.130 9.220 -15.282 1.00 71.38 233 ALA A CA 1
ATOM 1734 C C . ALA A 1 233 ? 24.597 9.672 -13.905 1.00 71.38 233 ALA A C 1
ATOM 1736 O O . ALA A 1 233 ? 23.727 9.011 -13.334 1.00 71.38 233 ALA A O 1
ATOM 1737 N N . TRP A 1 234 ? 25.072 10.803 -13.363 1.00 83.00 234 TRP A N 1
ATOM 1738 C CA . TRP A 1 234 ? 24.619 11.325 -12.062 1.00 83.00 234 TRP A CA 1
ATOM 1739 C C . TRP A 1 234 ? 23.092 11.511 -11.931 1.00 83.00 234 TRP A C 1
ATOM 1741 O O . TRP A 1 234 ? 22.597 11.269 -10.827 1.00 83.00 234 TRP A O 1
ATOM 1751 N N . PRO A 1 235 ? 22.312 11.857 -12.986 1.00 86.88 235 PRO A N 1
ATOM 1752 C CA . PRO A 1 235 ? 20.864 12.022 -12.849 1.00 86.88 235 PRO A CA 1
ATOM 1753 C C . PRO A 1 235 ? 20.149 10.710 -12.503 1.00 86.88 235 PRO A C 1
ATOM 1755 O O . PRO A 1 235 ? 19.183 10.719 -11.743 1.00 86.88 235 PRO A O 1
ATOM 1758 N N . VAL A 1 236 ? 20.649 9.572 -13.000 1.00 86.06 236 VAL A N 1
ATOM 1759 C CA . VAL A 1 236 ? 20.117 8.241 -12.665 1.00 86.06 236 VAL A CA 1
ATOM 1760 C C . VAL A 1 236 ? 20.365 7.941 -11.191 1.00 86.06 236 VAL A C 1
ATOM 1762 O O . VAL A 1 236 ? 19.440 7.575 -10.468 1.00 86.06 236 VAL A O 1
ATOM 1765 N N . TYR A 1 237 ? 21.599 8.140 -10.723 1.00 86.25 237 TYR A N 1
ATOM 1766 C CA . TYR A 1 237 ? 21.947 7.918 -9.319 1.00 86.25 237 TYR A CA 1
ATOM 1767 C C . TYR A 1 237 ? 21.164 8.843 -8.383 1.00 86.25 237 TYR A C 1
ATOM 1769 O O . TYR A 1 237 ? 20.701 8.396 -7.336 1.00 86.25 237 TYR A O 1
ATOM 1777 N N . ALA A 1 238 ? 20.947 10.101 -8.778 1.00 89.44 238 ALA A N 1
ATOM 1778 C CA . ALA A 1 238 ? 20.111 11.038 -8.037 1.00 89.44 238 ALA A CA 1
ATOM 1779 C C . ALA A 1 238 ? 18.645 10.573 -7.975 1.00 89.44 238 ALA A C 1
ATOM 1781 O O . ALA A 1 238 ? 18.058 10.562 -6.894 1.00 89.44 238 ALA A O 1
ATOM 1782 N N . ALA A 1 239 ? 18.065 10.127 -9.094 1.00 91.19 239 ALA A N 1
ATOM 1783 C CA . ALA A 1 239 ? 16.694 9.614 -9.137 1.00 91.19 239 ALA A CA 1
ATOM 1784 C C . ALA A 1 239 ? 16.513 8.359 -8.263 1.00 91.19 239 ALA A C 1
ATOM 1786 O O . ALA A 1 239 ? 15.545 8.264 -7.507 1.00 91.19 239 ALA A O 1
ATOM 1787 N N . VAL A 1 240 ? 17.479 7.434 -8.291 1.00 89.38 240 VAL A N 1
ATOM 1788 C CA . VAL A 1 240 ? 17.489 6.247 -7.420 1.00 89.38 240 VAL A CA 1
ATOM 1789 C C . VAL A 1 240 ? 17.646 6.639 -5.950 1.00 89.38 240 VAL A C 1
ATOM 1791 O O . VAL A 1 240 ? 16.936 6.104 -5.100 1.00 89.38 240 VAL A O 1
ATOM 1794 N N . ALA A 1 241 ? 18.518 7.598 -5.632 1.00 89.62 241 ALA A N 1
ATOM 1795 C CA . ALA A 1 241 ? 18.698 8.083 -4.265 1.00 89.62 241 ALA A CA 1
ATOM 1796 C C . ALA A 1 241 ? 17.416 8.729 -3.713 1.00 89.62 241 ALA A C 1
ATOM 1798 O O . ALA A 1 241 ? 17.020 8.431 -2.586 1.00 89.62 241 ALA A O 1
ATOM 1799 N N . VAL A 1 242 ? 16.727 9.548 -4.517 1.00 92.44 242 VAL A N 1
ATOM 1800 C CA . VAL A 1 242 ? 15.416 10.118 -4.165 1.00 92.44 242 VAL A CA 1
ATOM 1801 C C . VAL A 1 242 ? 14.392 9.010 -3.950 1.00 92.44 242 VAL A C 1
ATOM 1803 O O . VAL A 1 242 ? 13.684 9.020 -2.942 1.00 92.44 242 VAL A O 1
ATOM 1806 N N . ALA A 1 243 ? 14.335 8.030 -4.855 1.00 92.19 243 ALA A N 1
ATOM 1807 C CA . ALA A 1 243 ? 13.391 6.930 -4.744 1.00 92.19 243 ALA A CA 1
ATOM 1808 C C . ALA A 1 243 ? 13.578 6.138 -3.446 1.00 92.19 243 ALA A C 1
ATOM 1810 O O . ALA A 1 243 ? 12.620 5.869 -2.718 1.00 92.19 243 ALA A O 1
ATOM 1811 N N . VAL A 1 244 ? 14.822 5.800 -3.127 1.00 89.44 244 VAL A N 1
ATOM 1812 C CA . VAL A 1 244 ? 15.171 5.059 -1.918 1.00 89.44 244 VAL A CA 1
ATOM 1813 C C . VAL A 1 244 ? 14.924 5.887 -0.663 1.00 89.44 244 VAL A C 1
ATOM 1815 O O . VAL A 1 244 ? 14.338 5.376 0.291 1.00 89.44 244 VAL A O 1
ATOM 1818 N N . GLY A 1 245 ? 15.334 7.156 -0.658 1.00 91.44 245 GLY A N 1
ATOM 1819 C CA . GLY A 1 245 ? 15.105 8.061 0.464 1.00 91.44 245 GLY A CA 1
ATOM 1820 C C . GLY A 1 245 ? 13.616 8.186 0.778 1.00 91.44 245 GLY A C 1
ATOM 1821 O O . GLY A 1 245 ? 13.205 8.001 1.921 1.00 91.44 245 GLY A O 1
ATOM 1822 N N . ALA A 1 246 ? 12.786 8.380 -0.249 1.00 93.75 246 ALA A N 1
ATOM 1823 C CA . ALA A 1 246 ? 11.336 8.399 -0.102 1.00 93.75 246 ALA A CA 1
ATOM 1824 C C . ALA A 1 246 ? 10.788 7.055 0.414 1.00 93.75 246 ALA A C 1
ATOM 1826 O O . ALA A 1 246 ? 9.939 7.044 1.300 1.00 93.75 246 ALA A O 1
ATOM 1827 N N . SER A 1 247 ? 11.316 5.915 -0.046 1.00 91.94 247 SER A N 1
ATOM 1828 C CA . SER A 1 247 ? 10.940 4.592 0.481 1.00 91.94 247 SER A CA 1
ATOM 1829 C C . SER A 1 247 ? 11.258 4.448 1.979 1.00 91.94 247 SER A C 1
ATOM 1831 O O . SER A 1 247 ? 10.434 3.948 2.746 1.00 91.94 247 SER A O 1
ATOM 1833 N N . ALA A 1 248 ? 12.417 4.944 2.427 1.00 91.06 248 ALA A N 1
ATOM 1834 C CA . ALA A 1 248 ? 12.798 4.948 3.841 1.00 91.06 248 ALA A CA 1
ATOM 1835 C C . ALA A 1 248 ? 11.826 5.789 4.684 1.00 91.06 248 ALA A C 1
ATOM 1837 O O . ALA A 1 248 ? 11.332 5.340 5.719 1.00 91.06 248 ALA A O 1
ATOM 1838 N N . VAL A 1 249 ? 11.505 6.996 4.211 1.00 94.25 249 VAL A N 1
ATOM 1839 C CA . VAL A 1 249 ? 10.569 7.901 4.890 1.00 94.25 249 VAL A CA 1
ATOM 1840 C C . VAL A 1 249 ? 9.147 7.328 4.890 1.00 94.25 249 VAL A C 1
ATOM 1842 O O . VAL A 1 249 ? 8.447 7.416 5.897 1.00 94.25 249 VAL A O 1
ATOM 1845 N N . SER A 1 250 ? 8.726 6.662 3.813 1.00 94.31 250 SER A N 1
ATOM 1846 C CA . SER A 1 250 ? 7.454 5.935 3.776 1.00 94.31 250 SER A CA 1
ATOM 1847 C C . SER A 1 250 ? 7.371 4.878 4.879 1.00 94.31 250 SER A C 1
ATOM 1849 O O . SER A 1 250 ? 6.355 4.789 5.565 1.00 94.31 250 SER A O 1
ATOM 1851 N N . GLN A 1 251 ? 8.442 4.105 5.094 1.00 93.00 251 GLN A N 1
ATOM 1852 C CA . GLN A 1 251 ? 8.484 3.100 6.162 1.00 93.00 251 GLN A CA 1
ATOM 1853 C C . GLN A 1 251 ? 8.405 3.729 7.556 1.00 93.00 251 GLN A C 1
ATOM 1855 O O . GLN A 1 251 ? 7.760 3.172 8.441 1.00 93.00 251 GLN A O 1
ATOM 1860 N N . ILE A 1 252 ? 9.009 4.901 7.767 1.00 94.62 252 ILE A N 1
ATOM 1861 C CA . ILE A 1 252 ? 8.859 5.660 9.019 1.00 94.62 252 ILE A CA 1
ATOM 1862 C C . ILE A 1 252 ? 7.379 5.987 9.264 1.00 94.62 252 ILE A C 1
ATOM 1864 O O . ILE A 1 252 ? 6.865 5.716 10.348 1.00 94.62 252 ILE A O 1
ATOM 1868 N N . TYR A 1 253 ? 6.677 6.527 8.264 1.00 95.62 253 TYR A N 1
ATOM 1869 C CA . TYR A 1 253 ? 5.256 6.864 8.392 1.00 95.62 253 TYR A CA 1
ATOM 1870 C C . TYR A 1 253 ? 4.354 5.639 8.561 1.00 95.62 253 TYR A C 1
ATOM 1872 O O . TYR A 1 253 ? 3.396 5.695 9.332 1.00 95.62 253 TYR A O 1
ATOM 1880 N N . ASN A 1 254 ? 4.679 4.530 7.896 1.00 94.38 254 ASN A N 1
ATOM 1881 C CA . ASN A 1 254 ? 3.985 3.263 8.094 1.00 94.38 254 ASN A CA 1
ATOM 1882 C C . ASN A 1 254 ? 4.123 2.782 9.548 1.00 94.38 254 ASN A C 1
ATOM 1884 O O . ASN A 1 254 ? 3.133 2.520 10.223 1.00 94.38 254 ASN A O 1
ATOM 1888 N N . ASN A 1 255 ? 5.350 2.769 10.076 1.00 93.31 255 ASN A N 1
ATOM 1889 C CA . ASN A 1 255 ? 5.609 2.387 11.464 1.00 93.31 255 ASN A CA 1
ATOM 1890 C C . ASN A 1 255 ? 4.934 3.330 12.467 1.00 93.31 255 ASN A C 1
ATOM 1892 O O . ASN A 1 255 ? 4.425 2.870 13.485 1.00 93.31 255 ASN A O 1
ATOM 1896 N N . LEU A 1 256 ? 4.890 4.633 12.172 1.00 94.12 256 LEU A N 1
ATOM 1897 C CA . LEU A 1 256 ? 4.148 5.611 12.967 1.00 94.12 256 LEU A CA 1
ATOM 1898 C C . LEU A 1 256 ? 2.660 5.249 13.044 1.00 94.12 256 LEU A C 1
ATOM 1900 O O . LEU A 1 256 ? 2.074 5.255 14.126 1.00 94.12 256 LEU A O 1
ATOM 1904 N N . GLN A 1 257 ? 2.059 4.931 11.897 1.00 94.44 257 GLN A N 1
ATOM 1905 C CA . GLN A 1 257 ? 0.662 4.534 11.822 1.00 94.44 257 GLN A CA 1
ATOM 1906 C C . GLN A 1 257 ? 0.405 3.240 12.599 1.00 94.44 257 GLN A C 1
ATOM 1908 O O . GLN A 1 257 ? -0.503 3.209 13.427 1.00 94.44 257 GLN A O 1
ATOM 1913 N N . THR A 1 258 ? 1.203 2.197 12.368 1.00 92.75 258 THR A N 1
ATOM 1914 C CA . THR A 1 258 ? 1.074 0.913 13.069 1.00 92.75 258 THR A CA 1
ATOM 1915 C C . THR A 1 258 ? 1.212 1.094 14.574 1.00 92.75 258 THR A C 1
ATOM 1917 O O . THR A 1 258 ? 0.386 0.596 15.332 1.00 92.75 258 THR A O 1
ATOM 1920 N N . LEU A 1 259 ? 2.194 1.882 15.022 1.00 91.56 259 LEU A N 1
ATOM 1921 C CA . LEU A 1 259 ? 2.399 2.161 16.439 1.00 91.56 259 LEU A CA 1
ATOM 1922 C C . LEU A 1 259 ? 1.188 2.871 17.059 1.00 91.56 259 LEU A C 1
ATOM 1924 O O . LEU A 1 259 ? 0.715 2.457 18.116 1.00 91.56 259 LEU A O 1
ATOM 1928 N N . ALA A 1 260 ? 0.660 3.902 16.392 1.00 92.19 260 ALA A N 1
ATOM 1929 C CA . ALA A 1 260 ? -0.520 4.627 16.857 1.00 92.19 260 ALA A CA 1
ATOM 1930 C C . ALA A 1 260 ? -1.769 3.728 16.918 1.00 92.19 260 ALA A C 1
ATOM 1932 O O . ALA A 1 260 ? -2.555 3.821 17.863 1.00 92.19 260 ALA A O 1
ATOM 1933 N N . LEU A 1 261 ? -1.950 2.837 15.939 1.00 92.56 261 LEU A N 1
ATOM 1934 C CA . LEU A 1 261 ? -3.095 1.930 15.899 1.00 92.56 261 LEU A CA 1
ATOM 1935 C C . LEU A 1 261 ? -2.978 0.816 16.945 1.00 92.56 261 LEU A C 1
ATOM 1937 O O . LEU A 1 261 ? -3.870 0.652 17.772 1.00 92.56 261 LEU A O 1
ATOM 1941 N N . GLU A 1 262 ? -1.880 0.069 16.948 1.00 90.81 262 GLU A N 1
ATOM 1942 C CA . GLU A 1 262 ? -1.730 -1.126 17.783 1.00 90.81 262 GLU A CA 1
ATOM 1943 C C . GLU A 1 262 ? -1.529 -0.810 19.264 1.00 90.81 262 GLU A C 1
ATOM 1945 O O . GLU A 1 262 ? -2.026 -1.540 20.121 1.00 90.81 262 GLU A O 1
ATOM 1950 N N . LYS A 1 263 ? -0.787 0.256 19.591 1.00 87.00 263 LYS A N 1
ATOM 1951 C CA . LYS A 1 263 ? -0.429 0.556 20.986 1.00 87.00 263 LYS A CA 1
ATOM 1952 C C . LYS A 1 263 ? -1.392 1.500 21.684 1.00 87.00 263 LYS A C 1
ATOM 1954 O O . LYS A 1 263 ? -1.459 1.452 22.908 1.00 87.00 263 LYS A O 1
ATOM 1959 N N . ASP A 1 264 ? -2.135 2.317 20.941 1.00 89.62 264 ASP A N 1
ATOM 1960 C CA . ASP A 1 264 ? -3.057 3.294 21.527 1.00 89.62 264 ASP A CA 1
ATOM 1961 C C . ASP A 1 264 ? -4.514 3.019 21.129 1.00 89.62 264 ASP A C 1
ATOM 1963 O O . ASP A 1 264 ? -5.362 2.790 21.994 1.00 89.62 264 ASP A O 1
ATOM 1967 N N . TRP A 1 265 ? -4.825 2.951 19.829 1.00 93.12 265 TRP A N 1
ATOM 1968 C CA . TRP A 1 265 ? -6.218 2.785 19.391 1.00 93.12 265 TRP A CA 1
ATOM 1969 C C . TRP A 1 265 ? -6.802 1.435 19.791 1.00 93.12 265 TRP A C 1
ATOM 1971 O O . TRP A 1 265 ? -7.899 1.391 20.331 1.00 93.12 265 TRP A O 1
ATOM 1981 N N . VAL A 1 266 ? -6.090 0.334 19.553 1.00 92.94 266 VAL A N 1
ATOM 1982 C CA . VAL A 1 266 ? -6.579 -1.023 19.847 1.00 92.94 266 VAL A CA 1
ATOM 1983 C C . VAL A 1 266 ? -6.839 -1.222 21.340 1.00 92.94 266 VAL A C 1
ATOM 1985 O O . VAL A 1 266 ? -7.808 -1.881 21.709 1.00 92.94 266 VAL A O 1
ATOM 1988 N N . VAL A 1 267 ? -6.027 -0.606 22.202 1.00 91.44 267 VAL A N 1
ATOM 1989 C CA . VAL A 1 267 ? -6.211 -0.657 23.658 1.00 91.44 267 VAL A CA 1
ATOM 1990 C C . VAL A 1 267 ? -7.499 0.057 24.075 1.00 91.44 267 VAL A C 1
ATOM 1992 O O . VAL A 1 267 ? -8.265 -0.479 24.873 1.00 91.44 267 VAL A O 1
ATOM 1995 N N . GLU A 1 268 ? -7.767 1.236 23.508 1.00 90.06 268 GLU A N 1
ATOM 1996 C CA . GLU A 1 268 ? -9.003 1.988 23.766 1.00 90.06 268 GLU A CA 1
ATOM 1997 C C . GLU A 1 268 ? -10.236 1.332 23.128 1.00 90.06 268 GLU A C 1
ATOM 1999 O O . GLU A 1 268 ? -11.330 1.357 23.686 1.00 90.06 268 GLU A O 1
ATOM 2004 N N . LEU A 1 269 ? -10.083 0.732 21.950 1.00 90.44 269 LEU A N 1
ATOM 2005 C CA . LEU A 1 269 ? -11.170 0.027 21.283 1.00 90.44 269 LEU A CA 1
ATOM 2006 C C . LEU A 1 269 ? -11.571 -1.208 22.082 1.00 90.44 269 LEU A C 1
ATOM 2008 O O . LEU A 1 269 ? -12.756 -1.387 22.335 1.00 90.44 269 LEU A O 1
ATOM 2012 N N . ALA A 1 270 ? -10.601 -1.998 22.552 1.00 89.44 270 ALA A N 1
ATOM 2013 C CA . ALA A 1 270 ? -10.856 -3.177 23.370 1.00 89.44 270 ALA A CA 1
ATOM 2014 C C . ALA A 1 270 ? -11.624 -2.841 24.659 1.00 89.44 270 ALA A C 1
ATOM 2016 O O . ALA A 1 270 ? -12.549 -3.570 25.020 1.00 89.44 270 ALA A O 1
ATOM 2017 N N . SER A 1 271 ? -11.284 -1.725 25.320 1.00 87.50 271 SER A N 1
ATOM 2018 C CA . SER A 1 271 ? -12.007 -1.260 26.509 1.00 87.50 271 SER A CA 1
ATOM 2019 C C . SER A 1 271 ? -13.408 -0.737 26.176 1.00 87.50 271 SER A C 1
ATOM 2021 O O . SER A 1 271 ? -14.340 -0.973 26.939 1.00 87.50 271 SER A O 1
ATOM 2023 N N . ALA A 1 272 ? -13.584 -0.061 25.037 1.00 85.94 272 ALA A N 1
ATOM 2024 C CA . ALA A 1 272 ? -14.874 0.475 24.611 1.00 85.94 272 ALA A CA 1
ATOM 2025 C C . ALA A 1 272 ? -15.851 -0.603 24.106 1.00 85.94 272 ALA A C 1
ATOM 2027 O O . ALA A 1 272 ? -17.063 -0.420 24.210 1.00 85.94 272 ALA A O 1
ATOM 2028 N N . THR A 1 273 ? -15.347 -1.710 23.552 1.00 85.81 273 THR A N 1
ATOM 2029 C CA . THR A 1 273 ? -16.154 -2.840 23.061 1.00 85.81 273 THR A CA 1
ATOM 2030 C C . THR A 1 273 ? -16.308 -3.974 24.075 1.00 85.81 273 THR A C 1
ATOM 2032 O O . THR A 1 273 ? -16.898 -4.993 23.725 1.00 85.81 273 THR A O 1
ATOM 2035 N N . ASP A 1 274 ? -15.768 -3.821 25.291 1.00 85.56 274 ASP A N 1
ATOM 2036 C CA . ASP A 1 274 ? -15.706 -4.859 26.337 1.00 85.56 274 ASP A CA 1
ATOM 2037 C C . ASP A 1 274 ? -15.184 -6.211 25.809 1.00 85.56 274 ASP A C 1
ATOM 2039 O O . ASP A 1 274 ? -15.654 -7.296 26.146 1.00 85.56 274 ASP A O 1
ATOM 2043 N N . SER A 1 275 ? -14.211 -6.139 24.900 1.00 87.38 275 SER A N 1
ATOM 2044 C CA . SER A 1 275 ? -13.639 -7.306 24.228 1.00 87.38 275 SER A CA 1
ATOM 2045 C C . SER A 1 275 ? -12.190 -7.502 24.663 1.00 87.38 275 SER A C 1
ATOM 2047 O O . SER A 1 275 ? -11.468 -6.515 24.831 1.00 87.38 275 SER A O 1
ATOM 2049 N N . PRO A 1 276 ? -11.707 -8.745 24.789 1.00 91.00 276 PRO A N 1
ATOM 2050 C CA . PRO A 1 276 ? -10.353 -8.988 25.258 1.00 91.00 276 PRO A CA 1
ATOM 2051 C C . PRO A 1 276 ? -9.311 -8.432 24.277 1.00 91.00 276 PRO A C 1
ATOM 2053 O O . PRO A 1 276 ? -9.365 -8.692 23.074 1.00 91.00 276 PRO A O 1
ATOM 2056 N N . LEU A 1 277 ? -8.304 -7.725 24.805 1.00 91.44 277 LEU A N 1
ATOM 2057 C CA . LEU A 1 277 ? -7.193 -7.165 24.018 1.00 91.44 277 LEU A CA 1
ATOM 2058 C C . LEU A 1 277 ? -6.453 -8.242 23.205 1.00 91.44 277 LEU A C 1
ATOM 2060 O O . LEU A 1 277 ? -5.975 -7.991 22.100 1.00 91.44 277 LEU A O 1
ATOM 2064 N N . SER A 1 278 ? -6.407 -9.471 23.726 1.00 92.38 278 SER A N 1
ATOM 2065 C CA . SER A 1 278 ? -5.820 -10.619 23.035 1.00 92.38 278 SER A CA 1
ATOM 2066 C C . SER A 1 278 ? -6.532 -10.952 21.722 1.00 92.38 278 SER A C 1
ATOM 2068 O O . SER A 1 278 ? -5.859 -11.359 20.777 1.00 92.38 278 SER A O 1
ATOM 2070 N N . ALA A 1 279 ? -7.850 -10.746 21.609 1.00 91.25 279 ALA A N 1
ATOM 2071 C CA . ALA A 1 279 ? -8.591 -11.024 20.377 1.00 91.25 279 ALA A CA 1
ATOM 2072 C C . ALA A 1 279 ? -8.241 -10.030 19.259 1.00 91.25 279 ALA A C 1
ATOM 2074 O O . ALA A 1 279 ? -8.024 -10.439 18.114 1.00 91.25 279 ALA A O 1
ATOM 2075 N N . TRP A 1 280 ? -8.111 -8.744 19.597 1.00 92.44 280 TRP A N 1
ATOM 2076 C CA . TRP A 1 280 ? -7.658 -7.715 18.660 1.00 92.44 280 TRP A CA 1
ATOM 2077 C C . TRP A 1 280 ? -6.224 -7.959 18.206 1.00 92.44 280 TRP A C 1
ATOM 2079 O O . TRP A 1 280 ? -5.976 -8.056 17.005 1.00 92.44 280 TRP A O 1
ATOM 2089 N N . ASN A 1 281 ? -5.308 -8.150 19.159 1.00 92.69 281 ASN A N 1
ATOM 2090 C CA . ASN A 1 281 ? -3.899 -8.407 18.866 1.00 92.69 281 ASN A CA 1
ATOM 2091 C C . ASN A 1 281 ? -3.723 -9.660 18.000 1.00 92.69 281 ASN A C 1
ATOM 2093 O O . ASN A 1 281 ? -2.968 -9.645 17.034 1.00 92.69 281 ASN A O 1
ATOM 2097 N N . THR A 1 282 ? -4.461 -10.734 18.298 1.00 93.31 282 THR A N 1
ATOM 2098 C CA . THR A 1 282 ? -4.411 -11.968 17.502 1.00 93.31 282 THR A CA 1
ATOM 2099 C C . THR A 1 282 ? -4.914 -11.740 16.077 1.00 93.31 282 THR A C 1
ATOM 2101 O O . THR A 1 282 ? -4.340 -12.276 15.133 1.00 93.31 282 THR A O 1
ATOM 2104 N N . SER A 1 283 ? -5.976 -10.953 15.898 1.00 93.06 283 SER A N 1
ATOM 2105 C CA . SER A 1 283 ? -6.540 -10.682 14.571 1.00 93.06 283 SER A CA 1
ATOM 2106 C C . SER A 1 283 ? -5.598 -9.835 13.714 1.00 93.06 283 SER A C 1
ATOM 2108 O O . SER A 1 283 ? -5.365 -10.177 12.556 1.00 93.06 283 SER A O 1
ATOM 2110 N N . LEU A 1 284 ? -4.994 -8.793 14.292 1.00 92.62 284 LEU A N 1
ATOM 2111 C CA . LEU A 1 284 ? -3.995 -7.961 13.614 1.00 92.62 284 LEU A CA 1
ATOM 2112 C C . LEU A 1 284 ? -2.747 -8.773 13.251 1.00 92.62 284 LEU A C 1
ATOM 2114 O O . LEU A 1 284 ? -2.316 -8.755 12.100 1.00 92.62 284 LEU A O 1
ATOM 2118 N N . LEU A 1 285 ? -2.256 -9.603 14.175 1.00 91.88 285 LEU A N 1
ATOM 2119 C CA . LEU A 1 285 ? -1.125 -10.493 13.915 1.00 91.88 285 LEU A CA 1
ATOM 2120 C C . LEU A 1 285 ? -1.412 -11.480 12.774 1.00 91.88 285 LEU A C 1
ATOM 2122 O O . LEU A 1 285 ? -0.550 -11.729 11.936 1.00 91.88 285 LEU A O 1
ATOM 2126 N N . ARG A 1 286 ? -2.623 -12.047 12.710 1.00 93.50 286 ARG A N 1
ATOM 2127 C CA . ARG A 1 286 ? -3.018 -12.939 11.606 1.00 93.50 286 ARG A CA 1
ATOM 2128 C C . ARG A 1 286 ? -2.993 -12.219 10.261 1.00 93.50 286 ARG A C 1
ATOM 2130 O O . ARG A 1 286 ? -2.549 -12.809 9.279 1.00 93.50 286 ARG A O 1
ATOM 2137 N N . ILE A 1 287 ? -3.449 -10.968 10.217 1.00 93.69 287 ILE A N 1
ATOM 2138 C CA . ILE A 1 287 ? -3.401 -10.139 9.008 1.00 93.69 287 ILE A CA 1
ATOM 2139 C C . ILE A 1 287 ? -1.946 -9.891 8.594 1.00 93.69 287 ILE A C 1
ATOM 2141 O O . ILE A 1 287 ? -1.609 -10.072 7.422 1.00 93.69 287 ILE A O 1
ATOM 2145 N N . ASP A 1 288 ? -1.071 -9.556 9.538 1.00 91.62 288 ASP A N 1
ATOM 2146 C CA . ASP A 1 288 ? 0.351 -9.332 9.264 1.00 91.62 288 ASP A CA 1
ATOM 2147 C C . ASP A 1 288 ? 1.038 -10.586 8.728 1.00 91.62 288 ASP A C 1
ATOM 2149 O O . ASP A 1 288 ? 1.765 -10.528 7.736 1.00 91.62 288 ASP A O 1
ATOM 2153 N N . MET A 1 289 ? 0.775 -11.741 9.340 1.00 91.00 289 MET A N 1
ATOM 2154 C CA . MET A 1 289 ? 1.354 -13.008 8.895 1.00 91.00 289 MET A CA 1
ATOM 2155 C C . MET A 1 289 ? 0.819 -13.42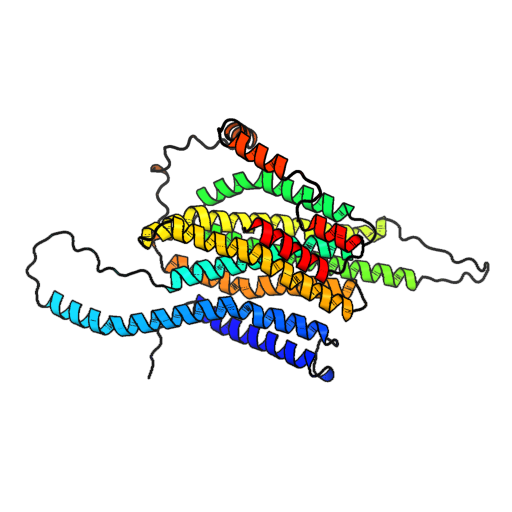2 7.521 1.00 91.00 289 MET A C 1
ATOM 2157 O O . MET A 1 289 ? 1.591 -13.862 6.673 1.00 91.00 289 MET A O 1
ATOM 2161 N N . ALA A 1 290 ? -0.474 -13.224 7.253 1.00 90.94 290 ALA A N 1
ATOM 2162 C CA . ALA A 1 290 ? -1.055 -13.514 5.945 1.00 90.94 290 ALA A CA 1
ATOM 2163 C C . ALA A 1 290 ? -0.483 -12.601 4.848 1.00 90.94 290 ALA A C 1
ATOM 2165 O O . ALA A 1 290 ? -0.053 -13.078 3.797 1.00 90.94 290 ALA A O 1
ATOM 2166 N N . THR A 1 291 ? -0.437 -11.288 5.085 1.00 91.94 291 THR A N 1
ATOM 2167 C CA . THR A 1 291 ? 0.054 -10.309 4.098 1.00 91.94 291 THR A CA 1
ATOM 2168 C C . THR A 1 291 ? 1.548 -10.452 3.832 1.00 91.94 291 THR A C 1
ATOM 2170 O O . THR A 1 291 ? 1.961 -10.330 2.681 1.00 91.94 291 THR A O 1
ATOM 2173 N N . ARG A 1 292 ? 2.345 -10.809 4.848 1.00 86.25 292 ARG A N 1
ATOM 2174 C CA . ARG A 1 292 ? 3.782 -11.097 4.711 1.00 86.25 292 ARG A CA 1
ATOM 2175 C C . ARG A 1 292 ? 4.081 -12.228 3.726 1.00 86.25 292 ARG A C 1
ATOM 2177 O O . ARG A 1 292 ? 5.180 -12.271 3.182 1.00 86.25 292 ARG A O 1
ATOM 2184 N N . ILE A 1 293 ? 3.123 -13.120 3.488 1.00 84.62 293 ILE A N 1
ATOM 2185 C CA . ILE A 1 293 ? 3.287 -14.259 2.586 1.00 84.62 293 ILE A CA 1
ATOM 2186 C C . ILE A 1 293 ? 2.586 -14.012 1.244 1.00 84.62 293 ILE A C 1
ATOM 2188 O O . ILE A 1 293 ? 3.174 -14.198 0.178 1.00 84.62 293 ILE A O 1
ATOM 2192 N N . VAL A 1 294 ? 1.320 -13.592 1.279 1.00 89.31 294 VAL A N 1
ATOM 2193 C CA . VAL A 1 294 ? 0.486 -13.509 0.073 1.00 89.31 294 VAL A CA 1
ATOM 2194 C C . VAL A 1 294 ? 0.912 -12.348 -0.827 1.00 89.31 294 VAL A C 1
ATOM 2196 O O . VAL A 1 294 ? 0.926 -12.513 -2.048 1.00 89.31 294 VAL A O 1
ATOM 2199 N N . SER A 1 295 ? 1.297 -11.193 -0.270 1.00 90.88 295 SER A N 1
ATOM 2200 C CA . SER A 1 295 ? 1.608 -10.027 -1.106 1.00 90.88 295 SER A CA 1
ATOM 2201 C C . SER A 1 295 ? 2.912 -10.183 -1.906 1.00 90.88 295 SER A C 1
ATOM 2203 O O . SER A 1 295 ? 2.866 -9.954 -3.122 1.00 90.88 295 SER A O 1
ATOM 2205 N N . PRO A 1 296 ? 4.032 -10.692 -1.340 1.00 88.88 296 PRO A N 1
ATOM 2206 C CA . PRO A 1 296 ? 5.231 -10.991 -2.126 1.00 88.88 296 PRO A CA 1
ATOM 2207 C C . PRO A 1 296 ? 4.991 -12.072 -3.182 1.00 88.88 296 PRO A C 1
ATOM 2209 O O . PRO A 1 296 ? 5.502 -11.978 -4.296 1.00 88.88 296 PRO A O 1
ATOM 2212 N N . MET A 1 297 ? 4.176 -13.084 -2.865 1.00 87.44 297 MET A N 1
ATOM 2213 C CA . MET A 1 297 ? 3.830 -14.146 -3.809 1.00 87.44 297 MET A CA 1
ATOM 2214 C C . MET A 1 297 ? 3.081 -13.597 -5.028 1.00 87.44 297 MET A C 1
ATOM 2216 O O . MET A 1 297 ? 3.445 -13.914 -6.162 1.00 87.44 297 MET A O 1
ATOM 2220 N N . VAL A 1 298 ? 2.056 -12.765 -4.814 1.00 90.00 298 VAL A N 1
ATOM 2221 C CA . VAL A 1 298 ? 1.308 -12.134 -5.912 1.00 90.00 298 VAL A CA 1
ATOM 2222 C C . VAL A 1 298 ? 2.237 -11.272 -6.764 1.00 90.00 298 VAL A C 1
ATOM 2224 O O . VAL A 1 298 ? 2.212 -11.383 -7.990 1.00 90.00 298 VAL A O 1
ATOM 2227 N N . TYR A 1 299 ? 3.114 -10.492 -6.135 1.00 91.19 299 TYR A N 1
ATOM 2228 C CA . TYR A 1 299 ? 4.074 -9.657 -6.851 1.00 91.19 299 TYR A CA 1
ATOM 2229 C C . TYR A 1 299 ? 5.094 -10.477 -7.664 1.00 91.19 299 TYR A C 1
ATOM 2231 O O . TYR A 1 299 ? 5.343 -10.187 -8.834 1.00 91.19 299 TYR A O 1
ATOM 2239 N N . ALA A 1 300 ? 5.638 -11.561 -7.102 1.00 88.69 300 ALA A N 1
ATOM 2240 C CA . ALA A 1 300 ? 6.556 -12.458 -7.809 1.00 88.69 300 ALA A CA 1
ATOM 2241 C C . ALA A 1 300 ? 5.887 -13.151 -9.011 1.00 88.69 300 ALA A C 1
ATOM 2243 O O . ALA A 1 300 ? 6.515 -13.344 -10.056 1.00 88.69 300 ALA A O 1
ATOM 2244 N N . LEU A 1 301 ? 4.602 -13.507 -8.892 1.00 88.75 301 LEU A N 1
ATOM 2245 C CA . LEU A 1 301 ? 3.820 -14.051 -10.003 1.00 88.75 301 LEU A CA 1
ATOM 2246 C C . LEU A 1 301 ? 3.605 -13.008 -11.105 1.00 88.75 301 LEU A C 1
ATOM 2248 O O . LEU A 1 301 ? 3.779 -13.343 -12.277 1.00 88.75 301 LEU A O 1
ATOM 2252 N N . GLN A 1 302 ? 3.285 -11.759 -10.747 1.00 89.62 302 GLN A N 1
ATOM 2253 C CA . GLN A 1 302 ? 3.174 -10.651 -11.703 1.00 89.62 302 GLN A CA 1
ATOM 2254 C C . GLN A 1 302 ? 4.494 -10.444 -12.453 1.00 89.62 302 GLN A C 1
ATOM 2256 O O . GLN A 1 302 ? 4.501 -10.461 -13.683 1.00 89.62 302 GLN A O 1
ATOM 2261 N N . MET A 1 303 ? 5.616 -10.361 -11.731 1.00 88.25 303 MET A N 1
ATOM 2262 C CA . MET A 1 303 ? 6.958 -10.258 -12.314 1.00 88.25 303 MET A CA 1
ATOM 2263 C C . MET A 1 303 ? 7.248 -11.412 -13.284 1.00 88.25 303 MET A C 1
ATOM 2265 O O . MET A 1 303 ? 7.693 -11.185 -14.406 1.00 88.25 303 MET A O 1
ATOM 2269 N N . GLY A 1 304 ? 6.930 -12.651 -12.900 1.00 86.38 304 GLY A N 1
ATOM 2270 C CA . GLY A 1 304 ? 7.149 -13.825 -13.745 1.00 86.38 304 GLY A CA 1
ATOM 2271 C C . GLY A 1 304 ? 6.241 -13.910 -14.978 1.00 86.38 304 GLY A C 1
ATOM 2272 O O . GLY A 1 304 ? 6.621 -14.549 -15.960 1.00 86.38 304 GLY A O 1
ATOM 2273 N N . VAL A 1 305 ? 5.038 -13.327 -14.947 1.00 86.88 305 VAL A N 1
ATOM 2274 C CA . VAL A 1 305 ? 4.179 -13.184 -16.139 1.00 86.88 305 VAL A CA 1
ATOM 2275 C C . VAL A 1 305 ? 4.747 -12.118 -17.069 1.00 86.88 305 VAL A C 1
ATOM 2277 O O . VAL A 1 305 ? 4.807 -12.332 -18.278 1.00 86.88 305 VAL A O 1
ATOM 2280 N N . LEU A 1 306 ? 5.217 -11.008 -16.504 1.00 87.31 306 LEU A N 1
ATOM 2281 C CA . LEU A 1 306 ? 5.730 -9.881 -17.267 1.00 87.31 306 LEU A CA 1
ATOM 2282 C C . LEU A 1 306 ? 7.047 -10.195 -17.978 1.00 87.31 306 LEU A C 1
ATOM 2284 O O . LEU A 1 306 ? 7.189 -9.866 -19.149 1.00 87.31 306 LEU A O 1
ATOM 2288 N N . GLN A 1 307 ? 7.951 -10.926 -17.321 1.00 85.94 307 GLN A N 1
ATOM 2289 C CA . GLN A 1 307 ? 9.199 -11.409 -17.926 1.00 85.94 307 GLN A CA 1
ATOM 2290 C C . GLN A 1 307 ? 8.989 -12.270 -19.175 1.00 85.94 307 GLN A C 1
ATOM 2292 O O . GLN A 1 307 ? 9.847 -12.305 -20.049 1.00 85.94 307 GLN A O 1
ATOM 2297 N N . ARG A 1 308 ? 7.863 -12.991 -19.261 1.00 83.19 308 ARG A N 1
ATOM 2298 C CA . ARG A 1 308 ? 7.549 -13.853 -20.410 1.00 83.19 308 ARG A CA 1
ATOM 2299 C C . ARG A 1 308 ? 6.962 -13.096 -21.595 1.00 83.19 308 ARG A C 1
ATOM 2301 O O . ARG A 1 308 ? 6.973 -13.632 -22.697 1.00 8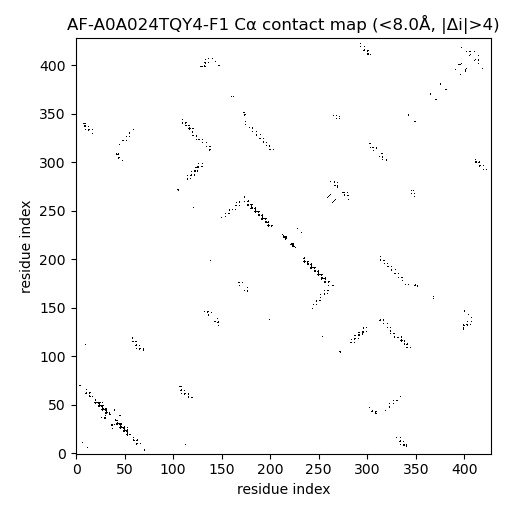3.19 308 ARG A O 1
ATOM 2308 N N . ALA A 1 309 ? 6.406 -11.914 -21.361 1.00 81.44 309 ALA A N 1
ATOM 2309 C CA . ALA A 1 309 ? 5.652 -11.178 -22.367 1.00 81.44 309 ALA A CA 1
ATOM 2310 C C . ALA A 1 309 ? 6.375 -9.922 -22.850 1.00 81.44 309 ALA A C 1
ATOM 2312 O O . ALA A 1 309 ? 6.447 -9.684 -24.049 1.00 81.44 309 ALA A O 1
ATOM 2313 N N . VAL A 1 310 ? 6.976 -9.169 -21.927 1.00 83.38 310 VAL A N 1
ATOM 2314 C CA . VAL A 1 310 ? 7.659 -7.912 -22.225 1.00 83.38 310 VAL A CA 1
ATOM 2315 C C . VAL A 1 310 ? 9.164 -8.181 -22.339 1.00 83.38 310 VAL A C 1
ATOM 2317 O O . VAL A 1 310 ? 9.792 -8.479 -21.324 1.00 83.38 310 VAL A O 1
ATOM 2320 N N . PRO A 1 311 ? 9.782 -8.070 -23.528 1.00 78.75 311 PRO A N 1
ATOM 2321 C CA . PRO A 1 311 ? 11.206 -8.373 -23.708 1.00 78.75 311 PRO A CA 1
ATOM 2322 C C . PRO A 1 311 ? 12.138 -7.305 -23.111 1.00 78.75 311 PRO A C 1
ATOM 2324 O O . PRO A 1 311 ? 13.278 -7.597 -22.763 1.00 78.75 311 PRO A O 1
ATOM 2327 N N . SER A 1 312 ? 11.659 -6.068 -22.974 1.00 83.75 312 SER A N 1
ATOM 2328 C CA . SER A 1 312 ? 12.421 -4.935 -22.441 1.00 83.75 312 SER A CA 1
ATOM 2329 C C . SER A 1 312 ? 12.385 -4.914 -20.910 1.00 83.75 312 SER A C 1
ATOM 2331 O O . SER A 1 312 ? 11.317 -4.774 -20.312 1.00 83.75 312 SER A O 1
ATOM 2333 N N . A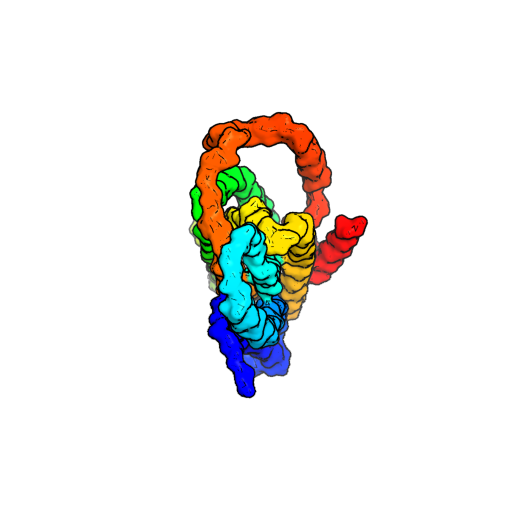LA A 1 313 ? 13.552 -5.013 -20.265 1.00 83.62 313 ALA A N 1
ATOM 2334 C CA . ALA A 1 313 ? 13.668 -4.956 -18.804 1.00 83.62 313 ALA A CA 1
ATOM 2335 C C . ALA A 1 313 ? 13.159 -3.621 -18.229 1.00 83.62 313 ALA A C 1
ATOM 2337 O O . ALA A 1 313 ? 12.472 -3.606 -17.211 1.00 83.62 313 ALA A O 1
ATOM 2338 N N . HIS A 1 314 ? 13.418 -2.504 -18.917 1.00 86.31 314 HIS A N 1
ATOM 2339 C CA . HIS A 1 314 ? 12.964 -1.174 -18.493 1.00 86.31 314 HIS A CA 1
ATOM 2340 C C . HIS A 1 314 ? 11.434 -1.069 -18.468 1.00 86.31 314 HIS A C 1
ATOM 2342 O O . HIS A 1 314 ? 10.863 -0.549 -17.511 1.00 86.31 314 HIS A O 1
ATOM 2348 N N . ASP A 1 315 ? 10.757 -1.624 -19.479 1.00 86.44 315 ASP A N 1
ATOM 2349 C CA . ASP A 1 315 ? 9.291 -1.604 -19.554 1.00 86.44 315 ASP A CA 1
ATOM 2350 C C . ASP A 1 315 ? 8.658 -2.521 -18.487 1.00 86.44 315 ASP A C 1
ATOM 2352 O O . ASP A 1 315 ? 7.615 -2.182 -17.921 1.00 86.44 315 ASP A O 1
ATOM 2356 N N . GLN A 1 316 ? 9.314 -3.641 -18.142 1.00 88.44 316 GLN A N 1
ATOM 2357 C CA . GLN A 1 316 ? 8.896 -4.492 -17.019 1.00 88.44 316 GLN A CA 1
ATOM 2358 C C . GLN A 1 316 ? 8.919 -3.719 -15.694 1.00 88.44 316 GLN A C 1
ATOM 2360 O O . GLN A 1 316 ? 7.934 -3.743 -14.954 1.00 88.44 316 GLN A O 1
ATOM 2365 N N . VAL A 1 317 ? 10.019 -3.015 -15.402 1.00 90.62 317 VAL A N 1
ATOM 2366 C CA . VAL A 1 317 ? 10.180 -2.260 -14.151 1.00 90.62 317 VAL A CA 1
ATOM 2367 C C . VAL A 1 317 ? 9.109 -1.180 -14.024 1.00 90.62 317 VAL A C 1
ATOM 2369 O O . VAL A 1 317 ? 8.481 -1.079 -12.972 1.00 90.62 317 VAL A O 1
ATOM 2372 N N . VAL A 1 318 ? 8.852 -0.407 -15.085 1.00 91.19 318 VAL A N 1
ATOM 2373 C CA . VAL A 1 318 ? 7.834 0.657 -15.064 1.00 91.19 318 VAL A CA 1
ATOM 2374 C C . VAL A 1 318 ? 6.460 0.087 -14.720 1.00 91.19 318 VAL A C 1
ATOM 2376 O O . VAL A 1 318 ? 5.796 0.584 -13.810 1.00 91.19 318 VAL A O 1
ATOM 2379 N N . VAL A 1 319 ? 6.036 -0.985 -15.392 1.00 90.62 319 VAL A N 1
ATOM 2380 C CA . VAL A 1 319 ? 4.731 -1.605 -15.127 1.00 90.62 319 VAL A CA 1
ATOM 2381 C C . VAL A 1 319 ? 4.663 -2.155 -13.702 1.00 90.62 319 VAL A C 1
ATOM 2383 O O . VAL A 1 319 ? 3.654 -1.953 -13.028 1.00 90.62 319 VAL A O 1
ATOM 2386 N N . LEU A 1 320 ? 5.718 -2.804 -13.206 1.00 92.12 320 LEU A N 1
ATOM 2387 C CA . LEU A 1 320 ? 5.752 -3.365 -11.852 1.00 92.12 320 LEU A CA 1
ATOM 2388 C C . LEU A 1 320 ? 5.715 -2.285 -10.761 1.00 92.12 320 LEU A C 1
ATOM 2390 O O . LEU A 1 320 ? 4.941 -2.411 -9.810 1.00 92.12 320 LEU A O 1
ATOM 2394 N N . VAL A 1 321 ? 6.471 -1.194 -10.925 1.00 94.31 321 VAL A N 1
ATOM 2395 C CA . VAL A 1 321 ? 6.438 -0.029 -10.021 1.00 94.31 321 VAL A CA 1
ATOM 2396 C C . VAL A 1 321 ? 5.045 0.590 -9.998 1.00 94.31 321 VAL A C 1
ATOM 2398 O O . VAL A 1 321 ? 4.482 0.807 -8.925 1.00 94.31 321 VAL A O 1
ATOM 2401 N N . MET A 1 322 ? 4.462 0.837 -11.174 1.00 91.56 322 MET A N 1
ATOM 2402 C CA . MET A 1 322 ? 3.132 1.440 -11.289 1.00 91.56 322 MET A CA 1
ATOM 2403 C C . MET A 1 322 ? 2.038 0.532 -10.731 1.00 91.56 322 MET A C 1
ATOM 2405 O O . MET A 1 322 ? 1.081 1.017 -10.137 1.00 91.56 322 MET A O 1
ATOM 2409 N N . THR A 1 323 ? 2.194 -0.784 -10.859 1.00 90.88 323 THR A N 1
ATOM 2410 C CA . THR A 1 323 ? 1.284 -1.772 -10.269 1.00 90.88 323 THR A CA 1
ATOM 2411 C C . THR A 1 323 ? 1.356 -1.739 -8.744 1.00 90.88 323 THR A C 1
ATOM 2413 O O . THR A 1 323 ? 0.323 -1.638 -8.084 1.00 90.88 323 THR A O 1
ATOM 2416 N N . ALA A 1 324 ? 2.566 -1.775 -8.179 1.00 92.69 324 ALA A N 1
ATOM 2417 C CA . ALA A 1 324 ? 2.789 -1.735 -6.736 1.00 92.69 324 ALA A CA 1
ATOM 2418 C C . ALA A 1 324 ? 2.270 -0.431 -6.108 1.00 92.69 324 ALA A C 1
ATOM 2420 O O . ALA A 1 324 ? 1.486 -0.455 -5.157 1.00 92.69 324 ALA A O 1
ATOM 2421 N N . ALA A 1 325 ? 2.664 0.710 -6.678 1.00 92.50 325 ALA A N 1
ATOM 2422 C CA . ALA A 1 325 ? 2.240 2.025 -6.213 1.00 92.50 325 ALA A CA 1
ATOM 2423 C C . ALA A 1 325 ? 0.741 2.254 -6.448 1.00 92.50 325 ALA A C 1
ATOM 2425 O O . ALA A 1 325 ? 0.052 2.769 -5.571 1.00 92.50 325 ALA A O 1
ATOM 2426 N N . GLY A 1 326 ? 0.221 1.826 -7.601 1.00 89.44 326 GLY A N 1
ATOM 2427 C CA . GLY A 1 326 ? -1.191 1.933 -7.953 1.00 89.44 326 GLY A CA 1
ATOM 2428 C C . GLY A 1 326 ? -2.086 1.180 -6.977 1.00 89.44 326 GLY A C 1
ATOM 2429 O O . GLY A 1 326 ? -3.078 1.736 -6.522 1.00 89.44 326 GLY A O 1
ATOM 2430 N N . TRP A 1 327 ? -1.713 -0.038 -6.577 1.00 90.12 327 TRP A N 1
ATOM 2431 C CA . TRP A 1 327 ? -2.469 -0.801 -5.579 1.00 90.12 327 TRP A CA 1
ATOM 2432 C C . TRP A 1 327 ? -2.547 -0.062 -4.237 1.00 90.12 327 TRP A C 1
ATOM 2434 O O . TRP A 1 327 ? -3.624 0.044 -3.647 1.00 90.12 327 TRP A O 1
ATOM 2444 N N . ASN A 1 328 ? -1.422 0.496 -3.780 1.00 91.69 328 ASN A N 1
ATOM 2445 C CA . ASN A 1 328 ? -1.364 1.248 -2.528 1.00 91.69 328 ASN A CA 1
ATOM 2446 C C . ASN A 1 328 ? -2.214 2.531 -2.596 1.00 91.69 328 ASN A C 1
ATOM 2448 O O . ASN A 1 328 ? -3.054 2.783 -1.735 1.00 91.69 328 ASN A O 1
ATOM 2452 N N . LEU A 1 329 ? -2.073 3.301 -3.678 1.00 90.69 329 LEU A N 1
ATOM 2453 C CA . LEU A 1 329 ? -2.817 4.545 -3.885 1.00 90.69 329 LEU A CA 1
ATOM 2454 C C . LEU A 1 329 ? -4.319 4.316 -4.102 1.00 90.69 329 LEU A C 1
ATOM 2456 O O . LEU A 1 329 ? -5.117 5.151 -3.684 1.00 90.69 329 LEU A O 1
ATOM 2460 N N . LEU A 1 330 ? -4.724 3.192 -4.702 1.00 90.75 330 LEU A N 1
ATOM 2461 C CA . LEU A 1 330 ? -6.135 2.818 -4.851 1.00 90.75 330 LEU A CA 1
ATOM 2462 C C . LEU A 1 330 ? -6.789 2.472 -3.507 1.00 90.75 330 LEU A C 1
ATOM 2464 O O . LEU A 1 330 ? -7.970 2.759 -3.316 1.00 90.75 330 LEU A O 1
ATOM 2468 N N . LEU A 1 331 ? -6.044 1.875 -2.571 1.00 93.62 331 LEU A N 1
ATOM 2469 C CA . LEU A 1 331 ? -6.551 1.538 -1.238 1.00 93.62 331 LEU A CA 1
ATOM 2470 C C . LEU A 1 331 ? -6.437 2.693 -0.230 1.00 93.62 331 LEU A C 1
ATOM 2472 O O . LEU A 1 331 ? -7.145 2.684 0.778 1.00 93.62 331 LEU A O 1
ATOM 2476 N N . ALA A 1 332 ? -5.616 3.711 -0.498 1.00 94.25 332 ALA A N 1
ATOM 2477 C CA . ALA A 1 332 ? -5.418 4.849 0.400 1.00 94.25 332 ALA A CA 1
ATOM 2478 C C . ALA A 1 332 ? -6.715 5.605 0.781 1.00 94.25 332 ALA A C 1
ATOM 2480 O O . ALA A 1 332 ? -6.891 5.915 1.965 1.00 94.25 332 ALA A O 1
ATOM 2481 N N . PRO A 1 333 ? -7.673 5.880 -0.134 1.00 94.62 333 PRO A N 1
ATOM 2482 C CA . PRO A 1 333 ? -8.914 6.554 0.244 1.00 94.62 333 PRO A CA 1
ATOM 2483 C C . PRO A 1 333 ? -9.802 5.679 1.134 1.00 94.62 333 PRO A C 1
ATOM 2485 O O . PRO A 1 333 ? -10.405 6.195 2.075 1.00 94.62 333 PRO A O 1
ATOM 2488 N N . LEU A 1 334 ? -9.841 4.362 0.885 1.00 94.56 334 LEU A N 1
ATOM 2489 C CA . LEU A 1 334 ? -10.544 3.406 1.747 1.00 94.56 334 LEU A CA 1
ATOM 2490 C C . LEU A 1 334 ? -9.930 3.401 3.147 1.00 94.56 334 LEU A C 1
ATOM 2492 O O . LEU A 1 334 ? -10.653 3.486 4.132 1.00 94.56 334 LEU A O 1
ATOM 2496 N N . GLN A 1 335 ? -8.602 3.325 3.231 1.00 95.19 335 GLN A N 1
ATOM 2497 C CA . GLN A 1 335 ? -7.855 3.332 4.486 1.00 95.19 335 GLN A CA 1
ATOM 2498 C C . GLN A 1 335 ? -8.161 4.593 5.308 1.00 95.19 335 GLN A C 1
ATOM 2500 O O . GLN A 1 335 ? -8.473 4.504 6.496 1.00 95.19 335 GLN A O 1
ATOM 2505 N N . TYR A 1 336 ? -8.116 5.764 4.666 1.00 95.94 336 TYR A N 1
ATOM 2506 C CA . TYR A 1 336 ? -8.428 7.037 5.309 1.00 95.94 336 TYR A CA 1
ATOM 2507 C C . TYR A 1 336 ? -9.878 7.093 5.800 1.00 95.94 336 TYR A C 1
ATOM 2509 O O . TYR A 1 336 ? -10.122 7.476 6.944 1.00 95.94 336 TYR A O 1
ATOM 2517 N N . ALA A 1 337 ? -10.838 6.706 4.955 1.00 95.19 337 ALA A N 1
ATOM 2518 C CA . ALA A 1 337 ? -12.254 6.733 5.303 1.00 95.19 337 ALA A CA 1
ATOM 2519 C C . ALA A 1 337 ? -12.589 5.743 6.429 1.00 95.19 337 ALA A C 1
ATOM 2521 O O . ALA A 1 337 ? -13.247 6.135 7.389 1.00 95.19 337 ALA A O 1
ATOM 2522 N N . ALA A 1 338 ? -12.062 4.517 6.363 1.00 94.94 338 ALA A N 1
ATOM 2523 C CA . ALA A 1 338 ? -12.247 3.478 7.375 1.00 94.94 338 ALA A CA 1
ATOM 2524 C C . ALA A 1 338 ? -11.751 3.928 8.752 1.00 94.94 338 ALA A C 1
ATOM 2526 O O . ALA A 1 338 ? -12.488 3.842 9.733 1.00 94.94 338 ALA A O 1
ATOM 2527 N N . LEU A 1 339 ? -10.531 4.466 8.833 1.00 95.12 339 LEU A N 1
ATOM 2528 C CA . LEU A 1 339 ? -9.964 4.926 10.103 1.00 95.12 339 LEU A CA 1
ATOM 2529 C C . LEU A 1 339 ? -10.625 6.205 10.614 1.00 95.12 339 LEU A C 1
ATOM 2531 O O . LEU A 1 339 ? -10.792 6.364 11.824 1.00 95.12 339 LEU A O 1
ATOM 2535 N N . HIS A 1 340 ? -11.048 7.095 9.715 1.00 95.00 340 HIS A N 1
ATOM 2536 C CA . HIS A 1 340 ? -11.860 8.244 10.097 1.00 95.00 340 HIS A CA 1
ATOM 2537 C C . HIS A 1 340 ? -13.191 7.793 10.710 1.00 95.00 340 HIS A C 1
ATOM 2539 O O . HIS A 1 340 ? -13.585 8.283 11.766 1.00 95.00 340 HIS A O 1
ATOM 2545 N N . ASP A 1 341 ? -13.880 6.846 10.075 1.00 92.81 341 ASP A N 1
ATOM 2546 C CA . ASP A 1 341 ? -15.164 6.363 10.569 1.00 92.81 341 ASP A CA 1
ATOM 2547 C C . ASP A 1 341 ? -14.995 5.620 11.898 1.00 92.81 341 ASP A C 1
ATOM 2549 O O . ASP A 1 341 ? -15.754 5.897 12.822 1.00 92.81 341 ASP A O 1
ATOM 2553 N N . VAL A 1 342 ? -13.956 4.791 12.069 1.00 93.69 342 VAL A N 1
ATOM 2554 C CA . VAL A 1 342 ? -13.607 4.182 13.372 1.00 93.69 342 VAL A CA 1
ATOM 2555 C C . VAL A 1 342 ? -13.425 5.250 14.456 1.00 93.69 342 VAL A C 1
ATOM 2557 O O . VAL A 1 342 ? -13.990 5.117 15.542 1.00 93.69 342 VAL A O 1
ATOM 2560 N N . TYR A 1 343 ? -12.708 6.337 14.153 1.00 92.00 343 TYR A N 1
ATOM 2561 C CA . TYR A 1 343 ? -12.517 7.452 15.085 1.00 92.00 343 TYR A CA 1
ATOM 2562 C C . TYR A 1 343 ? -13.838 8.145 15.455 1.00 92.00 343 TYR A C 1
ATOM 2564 O O . TYR A 1 343 ? -14.047 8.502 16.611 1.00 92.00 343 TYR A O 1
ATOM 2572 N N . THR A 1 344 ? -14.758 8.316 14.500 1.00 89.69 344 THR A N 1
ATOM 2573 C CA . THR A 1 344 ? -16.069 8.933 14.774 1.00 89.69 344 THR A CA 1
ATOM 2574 C C . THR A 1 344 ? -17.059 8.004 15.472 1.00 89.69 344 THR A C 1
ATOM 2576 O O . THR A 1 344 ? -17.868 8.465 16.274 1.00 89.69 344 THR A O 1
ATOM 2579 N N . LEU A 1 345 ? -17.001 6.701 15.184 1.00 87.62 345 LEU A N 1
ATOM 2580 C CA . LEU A 1 345 ? -17.872 5.684 15.774 1.00 87.62 345 LEU A CA 1
ATOM 2581 C C . LEU A 1 345 ? -17.537 5.443 17.246 1.00 87.62 345 LEU A C 1
ATOM 2583 O O . LEU A 1 345 ? -18.417 5.076 18.021 1.00 87.62 345 LEU A O 1
ATOM 2587 N N . CYS A 1 346 ? -16.283 5.669 17.633 1.00 87.12 346 CYS A N 1
ATOM 2588 C CA . CYS A 1 346 ? -15.812 5.477 18.990 1.00 87.12 346 CYS A CA 1
ATOM 2589 C C . CYS A 1 346 ? -15.280 6.800 19.575 1.00 87.12 346 CYS A C 1
ATOM 2591 O O . CYS A 1 346 ? -14.082 7.084 19.510 1.00 87.12 346 CYS A O 1
ATOM 2593 N N . PRO A 1 347 ? -16.150 7.628 20.185 1.00 82.00 347 PRO A N 1
ATOM 2594 C CA . PRO A 1 347 ? -15.759 8.943 20.691 1.00 82.00 347 PRO A CA 1
ATOM 2595 C C . PRO A 1 347 ? -14.769 8.882 21.865 1.00 82.00 347 PRO A C 1
ATOM 2597 O O . PRO A 1 347 ? -14.137 9.892 22.173 1.00 82.00 347 PRO A O 1
ATOM 2600 N N . SER A 1 348 ? -14.574 7.721 22.506 1.00 83.31 348 SER A N 1
ATOM 2601 C CA . SER A 1 348 ? -13.510 7.542 23.505 1.00 83.31 348 SER A CA 1
ATOM 2602 C C . SER A 1 348 ? -12.111 7.710 22.902 1.00 83.31 348 SER A C 1
ATOM 2604 O O . SER A 1 348 ? -11.203 8.146 23.607 1.00 83.31 348 SER A O 1
ATOM 2606 N N . LEU A 1 349 ? -11.932 7.505 21.588 1.00 83.31 349 LEU A N 1
ATOM 2607 C CA . LEU A 1 349 ? -10.677 7.846 20.914 1.00 83.31 349 LEU A CA 1
ATOM 2608 C C . LEU A 1 349 ? -10.408 9.354 20.866 1.00 83.31 349 LEU A C 1
ATOM 2610 O O . LEU A 1 349 ? -9.252 9.757 20.767 1.00 83.31 349 LEU A O 1
ATOM 2614 N N . ALA A 1 350 ? -11.427 10.210 20.947 1.00 82.06 350 ALA A N 1
ATOM 2615 C CA . ALA A 1 350 ? -11.220 11.656 20.996 1.00 82.06 350 ALA A CA 1
ATOM 2616 C C . ALA A 1 350 ? -10.785 12.138 22.389 1.00 82.06 350 ALA A C 1
ATOM 2618 O O . ALA A 1 350 ? -10.071 13.135 22.506 1.00 82.06 350 ALA A O 1
ATOM 2619 N N . ALA A 1 351 ? -11.169 11.415 23.442 1.00 76.19 351 ALA A N 1
ATOM 2620 C CA . ALA A 1 351 ? -10.826 11.735 24.819 1.00 76.19 351 ALA A CA 1
ATOM 2621 C C . ALA A 1 351 ? -9.400 11.266 25.150 1.00 76.19 351 ALA A C 1
ATOM 2623 O O . ALA A 1 351 ? -9.194 10.243 25.801 1.00 76.19 351 ALA A O 1
ATOM 2624 N N . LYS A 1 352 ? -8.385 12.020 24.713 1.00 67.69 352 LYS A N 1
ATOM 2625 C CA . LYS A 1 352 ? -7.011 11.770 25.166 1.00 67.69 352 LYS A CA 1
ATOM 2626 C C . LYS A 1 352 ? -6.945 12.040 26.673 1.00 67.69 352 LYS A C 1
ATOM 2628 O O . LYS A 1 352 ? -7.223 13.158 27.111 1.00 67.69 352 LYS A O 1
ATOM 2633 N N . ARG A 1 353 ? -6.632 11.019 27.482 1.00 58.81 353 ARG A N 1
ATOM 2634 C CA . ARG A 1 353 ? -6.523 11.186 28.941 1.00 58.81 353 ARG A CA 1
ATOM 2635 C C . ARG A 1 353 ? -5.469 12.260 29.250 1.00 58.81 353 ARG A C 1
ATOM 2637 O O . ARG A 1 353 ? -4.410 12.255 28.620 1.00 58.81 353 ARG A O 1
ATOM 2644 N N . PRO A 1 354 ? -5.729 13.179 30.196 1.00 50.44 354 PRO A N 1
ATOM 2645 C CA . PRO A 1 354 ? -4.768 14.216 30.532 1.00 50.44 354 PRO A CA 1
ATOM 2646 C C . PRO A 1 354 ? -3.462 13.591 31.058 1.00 50.44 354 PRO A C 1
ATOM 2648 O O . PRO A 1 354 ? -3.508 12.587 31.778 1.00 50.44 354 PRO A O 1
ATOM 2651 N N . PRO A 1 355 ? -2.298 14.201 30.766 1.00 49.78 355 PRO A N 1
ATOM 2652 C CA . PRO A 1 355 ? -0.963 13.661 31.067 1.00 49.78 355 PRO A CA 1
ATOM 2653 C C . PRO A 1 355 ? -0.687 13.394 32.559 1.00 49.78 355 PRO A C 1
ATOM 2655 O O . PRO A 1 355 ? 0.322 12.794 32.917 1.00 49.78 355 PRO A O 1
ATOM 2658 N N . HIS A 1 356 ? -1.590 13.783 33.459 1.00 42.34 356 HIS A N 1
ATOM 2659 C CA . HIS A 1 356 ? -1.436 13.612 34.899 1.00 42.34 356 HIS A CA 1
ATOM 2660 C C . HIS A 1 356 ? -1.582 12.150 35.385 1.00 42.34 356 HIS A C 1
ATOM 2662 O O . HIS A 1 356 ? -1.160 11.842 36.500 1.00 42.34 356 HIS A O 1
ATOM 2668 N N . GLN A 1 357 ? -2.129 11.230 34.575 1.00 45.16 357 GLN A N 1
ATOM 2669 C CA . GLN A 1 357 ? -2.168 9.790 34.905 1.00 45.16 357 GLN A CA 1
ATOM 2670 C C . GLN A 1 357 ? -0.956 8.990 34.384 1.00 45.16 357 GLN A C 1
ATOM 2672 O O . GLN A 1 357 ? -0.785 7.840 34.771 1.00 45.16 357 GLN A O 1
ATOM 2677 N N . LEU A 1 358 ? -0.065 9.596 33.585 1.00 51.66 358 LEU A N 1
ATOM 2678 C CA . LEU A 1 358 ? 1.189 8.985 33.100 1.00 51.66 358 LEU A CA 1
ATOM 2679 C C . LEU A 1 358 ? 2.373 9.160 34.077 1.00 51.66 358 LEU A C 1
ATOM 2681 O O . LEU A 1 358 ? 3.514 8.858 33.736 1.00 51.66 358 LEU A O 1
ATOM 2685 N N . ARG A 1 359 ? 2.115 9.614 35.314 1.00 39.22 359 ARG A N 1
ATOM 2686 C CA . ARG A 1 359 ? 3.119 9.973 36.341 1.00 39.22 359 ARG A CA 1
ATOM 2687 C C . ARG A 1 359 ? 4.060 8.847 36.812 1.00 39.22 359 ARG A C 1
ATOM 2689 O O . ARG A 1 359 ? 4.907 9.112 37.657 1.00 39.22 359 ARG A O 1
ATOM 2696 N N . CYS A 1 360 ? 3.964 7.631 36.279 1.00 46.28 360 CYS A N 1
ATOM 2697 C CA . CYS A 1 360 ? 4.927 6.563 36.567 1.00 46.28 360 CYS A CA 1
ATOM 2698 C C . CYS A 1 360 ? 6.063 6.438 35.543 1.00 46.28 360 CYS A C 1
ATOM 2700 O O . CYS A 1 360 ? 6.975 5.650 35.783 1.00 46.28 360 CYS A O 1
ATOM 2702 N N . PHE A 1 361 ? 6.058 7.196 34.441 1.00 48.78 361 PHE A N 1
ATOM 2703 C CA . PHE A 1 361 ? 7.197 7.196 33.525 1.00 48.78 361 PHE A CA 1
ATOM 2704 C C . PHE A 1 361 ? 8.170 8.325 33.888 1.00 48.78 361 PHE A C 1
ATOM 2706 O O . PHE A 1 361 ? 7.751 9.485 33.957 1.00 48.78 361 PHE A O 1
ATOM 2713 N N . PRO A 1 362 ? 9.455 8.017 34.161 1.00 49.47 362 PRO A N 1
ATOM 2714 C CA . PRO A 1 362 ? 10.460 9.049 34.385 1.00 49.47 362 PRO A CA 1
ATOM 2715 C C . PRO A 1 362 ? 10.537 9.964 33.154 1.00 49.47 362 PRO A C 1
ATOM 2717 O O . PRO A 1 362 ? 10.213 9.509 32.052 1.00 49.47 362 PRO A O 1
ATOM 2720 N N . PRO A 1 363 ? 10.959 11.235 33.313 1.00 50.38 363 PRO A N 1
ATOM 2721 C CA . PRO A 1 363 ? 11.122 12.149 32.189 1.00 50.38 363 PRO A CA 1
ATOM 2722 C C . PRO A 1 363 ? 11.947 11.454 31.109 1.00 50.38 363 PRO A C 1
ATOM 2724 O O . PRO A 1 363 ? 13.089 11.048 31.340 1.00 50.38 363 PRO A O 1
ATOM 2727 N N . GLN A 1 364 ? 11.315 11.240 29.958 1.00 56.44 364 GLN A N 1
ATOM 2728 C CA . GLN A 1 364 ? 11.901 10.522 28.844 1.00 56.44 364 GLN A CA 1
ATOM 2729 C C . GLN A 1 364 ? 13.131 11.319 28.404 1.00 56.44 364 GLN A C 1
ATOM 2731 O O . GLN A 1 364 ? 13.016 12.439 27.911 1.00 56.44 364 GLN A O 1
ATOM 2736 N N . SER A 1 365 ? 14.325 10.788 28.674 1.00 53.72 365 SER A N 1
ATOM 2737 C CA . SER A 1 365 ? 15.559 11.454 28.271 1.00 53.72 365 SER A CA 1
ATOM 2738 C C . SER A 1 365 ? 15.534 11.619 26.754 1.00 53.72 365 SER A C 1
ATOM 2740 O O . SER A 1 365 ? 15.472 10.628 26.031 1.00 53.72 365 SER A O 1
ATOM 2742 N N . HIS A 1 366 ? 15.597 12.860 26.267 1.00 59.59 366 HIS A N 1
ATOM 2743 C CA . HIS A 1 366 ? 15.696 13.156 24.832 1.00 59.59 366 HIS A CA 1
ATOM 2744 C C . HIS A 1 366 ? 16.985 12.606 24.202 1.00 59.59 366 HIS A C 1
ATOM 2746 O O . HIS A 1 366 ? 17.122 12.599 22.982 1.00 59.59 366 HIS A O 1
ATOM 2752 N N . SER A 1 367 ? 17.939 12.151 25.021 1.00 74.31 367 SER A N 1
ATOM 2753 C CA . SER A 1 367 ? 19.150 11.512 24.532 1.00 74.31 367 SER A CA 1
ATOM 2754 C C . SER A 1 367 ? 18.847 10.088 24.076 1.00 74.31 367 SER A C 1
ATOM 2756 O O . SER A 1 367 ? 18.586 9.198 24.888 1.00 74.31 367 SER A O 1
ATOM 2758 N N . THR A 1 368 ? 18.962 9.850 22.769 1.00 73.50 368 THR A N 1
ATOM 2759 C CA . THR A 1 368 ? 18.878 8.520 22.147 1.00 73.50 368 THR A CA 1
ATOM 2760 C C . THR A 1 368 ? 19.788 7.514 22.863 1.00 73.50 368 THR A C 1
ATOM 2762 O O . THR A 1 368 ? 19.398 6.374 23.099 1.00 73.50 368 THR A O 1
ATOM 2765 N N . ILE A 1 369 ? 20.967 7.956 23.315 1.00 80.44 369 ILE A N 1
ATOM 2766 C CA . ILE A 1 369 ? 21.937 7.136 24.057 1.00 80.44 369 ILE A CA 1
ATOM 2767 C C . ILE A 1 369 ? 21.356 6.656 25.393 1.00 80.44 369 ILE A C 1
ATOM 2769 O O . ILE A 1 369 ? 21.543 5.498 25.770 1.00 80.44 369 ILE A O 1
ATOM 2773 N N . ALA A 1 370 ? 20.620 7.509 26.106 1.00 80.56 370 ALA A N 1
ATOM 2774 C CA . ALA A 1 370 ? 20.000 7.137 27.374 1.00 80.56 370 ALA A CA 1
ATOM 2775 C C . ALA A 1 370 ? 18.893 6.089 27.179 1.00 80.56 370 ALA A C 1
ATOM 2777 O O . ALA A 1 370 ? 18.798 5.153 27.973 1.00 80.56 370 ALA A O 1
ATOM 2778 N N . MET A 1 371 ? 18.117 6.185 26.093 1.00 77.94 371 MET A N 1
ATOM 2779 C CA . MET A 1 371 ? 17.099 5.187 25.747 1.00 77.94 371 MET A CA 1
ATOM 2780 C C . MET A 1 371 ? 17.717 3.824 25.415 1.00 77.94 371 MET A C 1
ATOM 2782 O O . MET A 1 371 ? 17.279 2.807 25.952 1.00 77.94 371 MET A O 1
ATOM 2786 N N . TRP A 1 372 ? 18.783 3.793 24.608 1.00 81.62 372 TRP A N 1
ATOM 2787 C CA . TRP A 1 372 ? 19.525 2.556 24.327 1.00 81.62 372 TRP A CA 1
ATOM 2788 C C . TRP A 1 372 ? 20.164 1.968 25.583 1.00 81.62 372 TRP A C 1
ATOM 2790 O O . TRP A 1 372 ? 20.119 0.759 25.798 1.00 81.62 372 TRP A O 1
ATOM 2800 N N . THR A 1 373 ? 20.700 2.816 26.460 1.00 84.88 373 THR A N 1
ATOM 2801 C CA . THR A 1 373 ? 21.270 2.373 27.738 1.00 84.88 373 THR A CA 1
ATOM 2802 C C . THR A 1 373 ? 20.196 1.760 28.640 1.00 84.88 373 THR A C 1
ATOM 2804 O O . THR A 1 373 ? 20.440 0.746 29.291 1.00 84.88 373 THR A O 1
ATOM 2807 N N . MET A 1 374 ? 18.995 2.343 28.667 1.00 83.62 374 MET A N 1
ATOM 2808 C CA . MET A 1 374 ? 17.851 1.798 29.399 1.00 83.62 374 MET A CA 1
ATOM 2809 C C . MET A 1 374 ? 17.400 0.453 28.819 1.00 83.62 374 MET A C 1
ATOM 2811 O O . MET A 1 374 ? 17.172 -0.486 29.579 1.00 83.62 374 MET A O 1
ATOM 2815 N N . TYR A 1 375 ? 17.337 0.336 27.489 1.00 84.94 375 TYR A N 1
ATOM 2816 C CA . TYR A 1 375 ? 17.018 -0.916 26.806 1.00 84.94 375 TYR A CA 1
ATOM 2817 C C . TYR A 1 375 ? 18.016 -2.024 27.147 1.00 84.94 375 TYR A C 1
ATOM 2819 O O . TYR A 1 375 ? 17.607 -3.108 27.550 1.00 84.94 375 TYR A O 1
ATOM 2827 N N . LEU A 1 376 ? 19.322 -1.750 27.054 1.00 87.56 376 LEU A N 1
ATOM 2828 C CA . LEU A 1 376 ? 20.371 -2.743 27.310 1.00 87.56 376 LEU A CA 1
ATOM 2829 C C . LEU A 1 376 ? 20.376 -3.248 28.759 1.00 87.56 376 LEU A C 1
ATOM 2831 O O . LEU A 1 376 ? 20.705 -4.409 28.992 1.00 87.56 376 LEU A O 1
ATOM 2835 N N . LYS A 1 377 ? 19.960 -2.413 29.719 1.00 90.19 377 LYS A N 1
ATOM 2836 C CA . LYS A 1 377 ? 19.806 -2.799 31.131 1.00 90.19 377 LYS A CA 1
ATOM 2837 C C . LYS A 1 377 ? 18.563 -3.654 31.406 1.00 90.19 377 LYS A C 1
ATOM 2839 O O . LYS A 1 377 ? 18.494 -4.275 32.463 1.00 90.19 377 LYS A O 1
ATOM 2844 N N . HIS A 1 378 ? 17.577 -3.673 30.510 1.00 89.56 378 HIS A N 1
ATOM 2845 C CA . HIS A 1 378 ? 16.346 -4.433 30.711 1.00 89.56 378 HIS A CA 1
ATOM 2846 C C . HIS A 1 378 ? 16.606 -5.943 30.536 1.00 89.56 378 HIS A C 1
ATOM 2848 O O . HIS A 1 378 ? 17.287 -6.321 29.586 1.00 89.56 378 HIS A O 1
ATOM 2854 N N . PRO A 1 379 ? 16.043 -6.839 31.372 1.00 89.06 379 PRO A N 1
ATOM 2855 C CA . PRO A 1 379 ? 16.311 -8.285 31.295 1.00 89.06 379 PRO A CA 1
ATOM 2856 C C . PRO A 1 379 ? 15.934 -8.923 29.947 1.00 89.06 379 PRO A C 1
ATOM 2858 O O . PRO A 1 379 ? 16.498 -9.941 29.553 1.00 89.06 379 PRO A O 1
ATOM 2861 N N . THR A 1 380 ? 15.014 -8.314 29.195 1.00 88.50 380 THR A N 1
ATOM 2862 C CA . THR A 1 380 ? 14.642 -8.786 27.849 1.00 88.50 380 THR A CA 1
ATOM 2863 C C . THR A 1 380 ? 15.676 -8.442 26.772 1.00 88.50 380 THR A C 1
ATOM 2865 O O . THR A 1 380 ? 15.552 -8.933 25.651 1.00 88.50 380 THR A O 1
ATOM 2868 N N . SER A 1 381 ? 16.697 -7.627 27.070 1.00 89.50 381 SER A N 1
ATOM 2869 C CA . SER A 1 381 ? 17.725 -7.232 26.100 1.00 89.50 381 SER A CA 1
ATOM 2870 C C . SER A 1 381 ? 18.544 -8.435 25.633 1.00 89.50 381 SER A C 1
ATOM 2872 O O . SER A 1 381 ? 18.730 -8.617 24.432 1.00 89.50 381 SER A O 1
ATOM 2874 N N . VAL A 1 382 ? 18.930 -9.325 26.550 1.00 89.25 382 VAL A N 1
ATOM 2875 C CA . VAL A 1 382 ? 19.676 -10.554 26.235 1.00 89.25 382 VAL A CA 1
ATOM 2876 C C . VAL A 1 382 ? 18.844 -11.486 25.355 1.00 89.25 382 VAL A C 1
ATOM 2878 O O . VAL A 1 382 ? 19.356 -12.021 24.374 1.00 89.25 382 VAL A O 1
ATOM 2881 N N . VAL A 1 383 ? 17.545 -11.623 25.643 1.00 90.56 383 VAL A N 1
ATOM 2882 C CA . VAL A 1 383 ? 16.616 -12.419 24.820 1.00 90.56 383 VAL A CA 1
ATOM 2883 C C . VAL A 1 383 ? 16.513 -11.836 23.411 1.00 90.56 383 VAL A C 1
ATOM 2885 O O . VAL A 1 383 ? 16.615 -12.569 22.430 1.00 90.56 383 VAL A O 1
ATOM 2888 N N . SER A 1 384 ? 16.379 -10.513 23.296 1.00 88.19 384 SER A N 1
ATOM 2889 C CA . SER A 1 384 ? 16.331 -9.838 21.997 1.00 88.19 384 SER A CA 1
ATOM 2890 C C . SER A 1 384 ? 17.637 -9.969 21.208 1.00 88.19 384 SER A C 1
ATOM 2892 O O . SER A 1 384 ? 17.602 -10.168 19.999 1.00 88.19 384 SER A O 1
ATOM 2894 N N . LEU A 1 385 ? 18.790 -9.906 21.881 1.00 87.75 385 LEU A N 1
ATOM 2895 C CA . LEU A 1 385 ? 20.101 -10.012 21.249 1.00 87.75 385 LEU A CA 1
ATOM 2896 C C . LEU A 1 385 ? 20.331 -11.443 20.768 1.00 87.75 385 LEU A C 1
ATOM 2898 O O . LEU A 1 385 ? 20.741 -11.635 19.628 1.00 87.75 385 LEU A O 1
ATOM 2902 N N . SER A 1 386 ? 19.987 -12.437 21.590 1.00 89.44 386 SER A N 1
ATOM 2903 C CA . SER A 1 386 ? 20.005 -13.852 21.207 1.00 89.44 386 SER A CA 1
ATOM 2904 C C . SER A 1 386 ? 19.145 -14.105 19.964 1.00 89.44 386 SER A C 1
ATOM 2906 O O . SER A 1 386 ? 19.604 -14.713 18.997 1.00 89.44 386 SER A O 1
ATOM 2908 N N . PHE A 1 387 ? 17.936 -13.535 19.928 1.00 84.88 387 PHE A N 1
ATOM 2909 C CA . PHE A 1 387 ? 17.069 -13.581 18.752 1.00 84.88 387 PHE A CA 1
ATOM 2910 C C . PHE A 1 387 ? 17.724 -12.922 17.527 1.00 84.88 387 PHE A C 1
ATOM 2912 O O . PHE A 1 387 ? 17.747 -13.515 16.452 1.00 84.88 387 PHE A O 1
ATOM 2919 N N . CYS A 1 388 ? 18.315 -11.731 17.667 1.00 83.62 388 CYS A N 1
ATOM 2920 C CA . CYS A 1 388 ? 19.021 -11.063 16.570 1.00 83.62 388 CYS A CA 1
ATOM 2921 C C . CYS A 1 388 ? 20.201 -11.889 16.037 1.00 83.62 388 CYS A C 1
ATOM 2923 O O . CYS A 1 388 ? 20.361 -11.977 14.824 1.00 83.62 388 CYS A O 1
ATOM 2925 N N . VAL A 1 389 ? 20.989 -12.519 16.914 1.00 84.38 389 VAL A N 1
ATOM 2926 C CA . VAL A 1 389 ? 22.122 -13.381 16.533 1.00 84.38 389 VAL A CA 1
ATOM 2927 C C . VAL A 1 389 ? 21.642 -14.613 15.770 1.00 84.38 389 VAL A C 1
ATOM 2929 O O . VAL A 1 389 ? 22.233 -14.962 14.752 1.00 84.38 389 VAL A O 1
ATOM 2932 N N . LEU A 1 390 ? 20.527 -15.220 16.183 1.00 82.06 390 LEU A N 1
ATOM 2933 C CA . LEU A 1 390 ? 19.917 -16.343 15.464 1.00 82.06 390 LEU A CA 1
ATOM 2934 C C . LEU A 1 390 ? 19.490 -15.956 14.039 1.00 82.06 390 LEU A C 1
ATOM 2936 O O . LEU A 1 390 ? 19.574 -16.759 13.111 1.00 82.06 390 LEU A O 1
ATOM 2940 N N . TYR A 1 391 ? 19.083 -14.701 13.851 1.00 71.69 391 TYR A N 1
ATOM 2941 C CA . TYR A 1 391 ? 18.718 -14.149 12.549 1.00 71.69 391 TYR A CA 1
ATOM 2942 C C . TYR A 1 391 ? 19.858 -13.444 11.806 1.00 71.69 391 TYR A C 1
ATOM 2944 O O . TYR A 1 391 ? 19.645 -12.994 10.679 1.00 71.69 391 TYR A O 1
ATOM 2952 N N . MET A 1 392 ? 21.064 -13.397 12.374 1.00 71.56 392 MET A N 1
ATOM 2953 C CA . MET A 1 392 ? 22.283 -12.910 11.724 1.00 71.56 392 MET A CA 1
ATOM 2954 C C . MET A 1 392 ? 22.885 -14.003 10.823 1.00 71.56 392 MET A C 1
ATOM 2956 O O . MET A 1 392 ? 24.085 -14.263 10.823 1.00 71.56 392 MET A O 1
ATOM 2960 N N . THR A 1 393 ? 22.037 -14.685 10.055 1.00 68.62 393 THR A N 1
ATOM 2961 C CA . THR A 1 393 ? 22.448 -15.691 9.079 1.00 68.62 393 THR A CA 1
ATOM 2962 C C . THR A 1 393 ? 22.246 -15.138 7.675 1.00 68.62 393 THR A C 1
ATOM 2964 O O . THR A 1 393 ? 21.237 -14.505 7.366 1.00 68.62 393 THR A O 1
ATOM 2967 N N . VAL A 1 394 ? 23.220 -15.386 6.798 1.00 57.69 394 VAL A N 1
ATOM 2968 C CA . VAL A 1 394 ? 23.203 -14.931 5.394 1.00 57.69 394 VAL A CA 1
ATOM 2969 C C . VAL A 1 394 ? 22.027 -15.539 4.607 1.00 57.69 394 VAL A C 1
ATOM 2971 O O . VAL A 1 394 ? 21.601 -14.982 3.600 1.00 57.69 394 VAL A O 1
ATOM 2974 N N . LEU A 1 395 ? 21.470 -16.656 5.091 1.00 55.41 395 LEU A N 1
ATOM 2975 C CA . LEU A 1 395 ? 20.385 -17.417 4.463 1.00 55.41 395 LEU A CA 1
ATOM 2976 C C . LEU A 1 395 ? 18.977 -17.081 4.973 1.00 55.41 395 LEU A C 1
ATOM 2978 O O . LEU A 1 395 ? 18.026 -17.741 4.554 1.00 55.41 395 LEU A O 1
ATOM 2982 N N . LYS A 1 396 ? 18.799 -16.085 5.853 1.00 60.50 396 LYS A N 1
ATOM 2983 C CA . LYS A 1 396 ? 17.441 -15.689 6.245 1.00 60.50 396 LYS A CA 1
ATOM 2984 C C . LYS A 1 396 ? 16.686 -15.173 5.021 1.00 60.50 396 LYS A C 1
ATOM 2986 O O . LYS A 1 396 ? 17.147 -14.256 4.342 1.00 60.50 396 LYS A O 1
ATOM 2991 N N . GLU A 1 397 ? 15.500 -15.728 4.795 1.00 58.84 397 GLU A N 1
ATOM 2992 C CA . GLU A 1 397 ? 14.609 -15.344 3.708 1.00 58.84 397 GLU A CA 1
ATOM 2993 C C . GLU A 1 397 ? 14.181 -13.877 3.853 1.00 58.84 397 GLU A C 1
ATOM 2995 O O . GLU A 1 397 ? 13.306 -13.505 4.638 1.00 58.84 397 GLU A O 1
ATOM 3000 N N . ASN A 1 398 ? 14.880 -13.019 3.122 1.00 66.62 398 ASN A N 1
ATOM 3001 C CA . ASN A 1 398 ? 14.622 -11.592 3.023 1.00 66.62 398 ASN A CA 1
ATOM 3002 C C . ASN A 1 398 ? 14.675 -11.178 1.548 1.00 66.62 398 ASN A C 1
ATOM 3004 O O . ASN A 1 398 ? 15.290 -11.865 0.729 1.00 66.62 398 ASN A O 1
ATOM 3008 N N . ALA A 1 399 ? 14.088 -10.034 1.200 1.00 65.25 399 ALA A N 1
ATOM 3009 C CA . ALA A 1 399 ? 14.047 -9.531 -0.174 1.00 65.25 399 ALA A CA 1
ATOM 3010 C C . ALA A 1 399 ? 15.441 -9.471 -0.836 1.00 65.25 399 ALA A C 1
ATOM 3012 O O . ALA A 1 399 ? 15.566 -9.663 -2.041 1.00 65.25 399 ALA A O 1
ATOM 3013 N N . LEU A 1 400 ? 16.501 -9.299 -0.038 1.00 71.31 400 LEU A N 1
ATOM 3014 C CA . LEU A 1 400 ? 17.895 -9.315 -0.484 1.00 71.31 400 LEU A CA 1
ATOM 3015 C C . LEU A 1 400 ? 18.395 -10.718 -0.887 1.00 71.31 400 LEU A C 1
ATOM 3017 O O . LEU A 1 400 ? 19.098 -10.851 -1.885 1.00 71.31 400 LEU A O 1
ATOM 3021 N N . SER A 1 401 ? 17.987 -11.773 -0.174 1.00 73.44 401 SER A N 1
ATOM 3022 C CA . SER A 1 401 ? 18.274 -13.167 -0.559 1.00 73.44 401 SER A CA 1
ATOM 3023 C C . SER A 1 401 ? 17.526 -13.563 -1.840 1.00 73.44 401 SER A C 1
ATOM 3025 O O . SER A 1 401 ? 18.103 -14.174 -2.735 1.00 73.44 401 SER A O 1
ATOM 3027 N N . THR A 1 402 ? 16.276 -13.114 -1.989 1.00 71.25 402 THR A N 1
ATOM 3028 C CA . THR A 1 402 ? 15.472 -13.272 -3.210 1.00 71.25 402 THR A CA 1
ATOM 3029 C C . THR A 1 402 ? 16.116 -12.544 -4.388 1.00 71.25 402 THR A C 1
ATOM 3031 O O . THR A 1 402 ? 16.251 -13.116 -5.467 1.00 71.25 402 THR A O 1
ATOM 3034 N N . ALA A 1 403 ? 16.559 -11.303 -4.174 1.00 68.38 403 ALA A N 1
ATOM 3035 C CA . ALA A 1 403 ? 17.297 -10.514 -5.153 1.00 68.38 403 ALA A CA 1
ATOM 3036 C C . ALA A 1 403 ? 18.594 -11.215 -5.591 1.00 68.38 403 ALA A C 1
ATOM 3038 O O . ALA A 1 403 ? 18.880 -11.283 -6.783 1.00 68.38 403 ALA A O 1
ATOM 3039 N N . TYR A 1 404 ? 19.342 -11.800 -4.652 1.00 76.50 404 TYR A N 1
ATOM 3040 C CA . TYR A 1 404 ? 20.543 -12.584 -4.945 1.00 76.50 404 TYR A CA 1
ATOM 3041 C C . TYR A 1 404 ? 20.240 -13.835 -5.788 1.00 76.50 404 TYR A C 1
ATOM 3043 O O . TYR A 1 404 ? 20.911 -14.090 -6.787 1.00 76.50 404 TYR A O 1
ATOM 3051 N N . LEU A 1 405 ? 19.193 -14.591 -5.442 1.00 79.06 405 LEU A N 1
ATOM 3052 C CA . LEU A 1 405 ? 18.774 -15.765 -6.214 1.00 79.06 405 LEU A CA 1
ATOM 3053 C C . LEU A 1 405 ? 18.331 -15.392 -7.635 1.00 79.06 405 LEU A C 1
ATOM 3055 O O . LEU A 1 405 ? 18.639 -16.109 -8.591 1.00 79.06 405 LEU A O 1
ATOM 3059 N N . LEU A 1 406 ? 17.609 -14.281 -7.790 1.00 74.19 406 LEU A N 1
ATOM 3060 C CA . LEU A 1 406 ? 17.199 -13.761 -9.097 1.00 74.19 406 LEU A CA 1
ATOM 3061 C C . LEU A 1 406 ? 18.397 -13.296 -9.922 1.00 74.19 406 LEU A C 1
ATOM 3063 O O . LEU A 1 406 ? 18.455 -13.571 -11.117 1.00 74.19 406 LEU A O 1
ATOM 3067 N N . TRP A 1 407 ? 19.374 -12.657 -9.279 1.00 74.69 407 TRP A N 1
ATOM 3068 C CA . TRP A 1 407 ? 20.629 -12.258 -9.911 1.00 74.69 407 TRP A CA 1
ATOM 3069 C C . TRP A 1 407 ? 21.419 -13.460 -10.449 1.00 74.69 407 TRP A C 1
ATOM 3071 O O . TRP A 1 407 ? 21.987 -13.389 -11.533 1.00 74.69 407 TRP A O 1
ATOM 3081 N N . HIS A 1 408 ? 21.360 -14.605 -9.765 1.00 80.94 408 HIS A N 1
ATOM 3082 C CA . HIS A 1 408 ? 21.924 -15.874 -10.240 1.00 80.94 408 HIS A CA 1
ATOM 3083 C C . HIS A 1 408 ? 21.057 -16.628 -11.269 1.00 80.94 408 HIS A C 1
ATOM 3085 O O . HIS A 1 408 ? 21.391 -17.750 -11.648 1.00 80.94 408 HIS A O 1
ATOM 3091 N N . GLY A 1 409 ? 19.959 -16.033 -11.747 1.00 76.50 409 GLY A N 1
ATOM 3092 C CA . GLY A 1 409 ? 19.155 -16.575 -12.846 1.00 76.50 409 GLY A CA 1
ATOM 3093 C C . GLY A 1 409 ? 18.059 -17.561 -12.434 1.00 76.50 409 GLY A C 1
ATOM 3094 O O . GLY A 1 409 ? 17.500 -18.247 -13.290 1.00 76.50 409 GLY A O 1
ATOM 3095 N N . THR A 1 410 ? 17.713 -17.652 -11.147 1.00 79.12 410 THR A N 1
ATOM 3096 C CA . THR A 1 410 ? 16.540 -18.443 -10.739 1.00 79.12 410 THR A CA 1
ATOM 3097 C C . THR A 1 410 ? 15.244 -17.782 -11.219 1.00 79.12 410 THR A C 1
ATOM 3099 O O . THR A 1 410 ? 15.124 -16.559 -11.252 1.00 79.12 410 THR A O 1
ATOM 3102 N N . ALA A 1 411 ? 14.238 -18.574 -11.600 1.00 76.38 411 ALA A N 1
ATOM 3103 C CA . ALA A 1 411 ? 12.970 -18.012 -12.061 1.00 76.38 411 ALA A CA 1
ATOM 3104 C C . ALA A 1 411 ? 12.206 -17.347 -10.889 1.00 76.38 411 ALA A C 1
ATOM 3106 O O . ALA A 1 411 ? 12.075 -17.959 -9.822 1.00 76.38 411 ALA A O 1
ATOM 3107 N N . PRO A 1 412 ? 11.582 -16.166 -11.063 1.00 71.44 412 PRO A N 1
ATOM 3108 C CA . PRO A 1 412 ? 10.859 -15.503 -9.969 1.00 71.44 412 PRO A CA 1
ATOM 3109 C C . PRO A 1 412 ? 9.739 -16.355 -9.365 1.00 71.44 412 PRO A C 1
ATOM 3111 O O . PRO A 1 412 ? 9.518 -16.354 -8.157 1.00 71.44 412 PRO A O 1
ATOM 3114 N N . ALA A 1 413 ? 9.070 -17.162 -10.194 1.00 64.56 413 ALA A N 1
ATOM 3115 C CA . ALA A 1 413 ? 8.011 -18.066 -9.752 1.00 64.56 413 ALA A CA 1
ATOM 3116 C C . ALA A 1 413 ? 8.530 -19.267 -8.939 1.00 64.56 413 ALA A C 1
ATOM 3118 O O . ALA A 1 413 ? 7.767 -19.880 -8.190 1.00 64.56 413 ALA A O 1
ATOM 3119 N N . THR A 1 414 ? 9.800 -19.659 -9.094 1.00 71.12 414 THR A N 1
ATOM 3120 C CA . THR A 1 414 ? 10.420 -20.667 -8.221 1.00 71.12 414 THR A CA 1
ATOM 3121 C C . THR A 1 414 ? 10.837 -20.059 -6.895 1.00 71.12 414 THR A C 1
ATOM 3123 O O . THR A 1 414 ? 10.573 -20.685 -5.876 1.00 71.12 414 THR A O 1
ATOM 3126 N N . VAL A 1 415 ? 11.350 -18.824 -6.891 1.00 67.88 415 VAL A N 1
ATOM 3127 C CA . VAL A 1 415 ? 11.722 -18.124 -5.652 1.00 67.88 415 VAL A CA 1
ATOM 3128 C C . VAL A 1 415 ? 10.490 -17.792 -4.801 1.00 67.88 415 VAL A C 1
ATOM 3130 O O . VAL A 1 415 ? 10.472 -18.049 -3.604 1.00 67.88 415 VAL A O 1
ATOM 3133 N N . GLY A 1 416 ? 9.395 -17.329 -5.414 1.00 62.00 416 GLY A N 1
ATOM 3134 C CA . GLY A 1 416 ? 8.138 -17.110 -4.687 1.00 62.00 416 GLY A CA 1
ATOM 3135 C C . GLY A 1 416 ? 7.542 -18.401 -4.101 1.00 62.00 416 GLY A C 1
ATOM 3136 O O . GLY A 1 416 ? 6.964 -18.387 -3.016 1.00 62.00 416 GLY A O 1
ATOM 3137 N N . ARG A 1 417 ? 7.710 -19.544 -4.786 1.00 66.81 417 ARG A N 1
ATOM 3138 C CA . ARG A 1 417 ? 7.254 -20.858 -4.293 1.00 66.81 417 ARG A CA 1
ATOM 3139 C C . ARG A 1 417 ? 8.171 -21.460 -3.234 1.00 66.81 417 ARG A C 1
ATOM 3141 O O . ARG A 1 417 ? 7.662 -22.162 -2.362 1.00 66.81 417 ARG A O 1
ATOM 3148 N N . SER A 1 418 ? 9.485 -21.243 -3.309 1.00 64.25 418 SER A N 1
ATOM 3149 C CA . SER A 1 418 ? 10.399 -21.654 -2.242 1.00 64.25 418 SER A CA 1
ATOM 3150 C C . SER A 1 418 ? 10.113 -20.849 -0.984 1.00 64.25 418 SER A C 1
ATOM 3152 O O . SER A 1 418 ? 9.890 -21.472 0.045 1.00 64.25 418 SER A O 1
ATOM 3154 N N . ALA A 1 419 ? 9.932 -19.529 -1.109 1.00 58.34 419 ALA A N 1
ATOM 3155 C CA . ALA A 1 419 ? 9.574 -18.667 0.013 1.00 58.34 419 ALA A CA 1
ATOM 3156 C C . ALA A 1 419 ? 8.287 -19.085 0.711 1.00 58.34 419 ALA A C 1
ATOM 3158 O O . ALA A 1 419 ? 8.214 -19.165 1.934 1.00 58.34 419 ALA A O 1
ATOM 3159 N N . TRP A 1 420 ? 7.282 -19.464 -0.074 1.00 59.16 420 TRP A N 1
ATOM 3160 C CA . TRP A 1 420 ? 6.057 -20.050 0.451 1.00 59.16 420 TRP A CA 1
ATOM 3161 C C . TRP A 1 420 ? 6.305 -21.330 1.272 1.00 59.16 420 TRP A C 1
ATOM 3163 O O . TRP A 1 420 ? 5.716 -21.506 2.337 1.00 59.16 420 TRP A O 1
ATOM 3173 N N . ARG A 1 421 ? 7.171 -22.236 0.798 1.00 58.06 421 ARG A N 1
ATOM 3174 C CA . ARG A 1 421 ? 7.456 -23.507 1.485 1.00 58.06 421 ARG A CA 1
ATOM 3175 C C . ARG A 1 421 ? 8.257 -23.313 2.769 1.00 58.06 421 ARG A C 1
ATOM 3177 O O . ARG A 1 421 ? 7.951 -23.986 3.748 1.00 58.06 421 ARG A O 1
ATOM 3184 N N . THR A 1 422 ? 9.247 -22.424 2.785 1.00 58.22 422 THR A N 1
ATOM 3185 C CA . THR A 1 422 ? 10.025 -22.137 4.000 1.00 58.22 422 THR A CA 1
ATOM 3186 C C . THR A 1 422 ? 9.156 -21.459 5.053 1.00 58.22 422 THR A C 1
ATOM 3188 O O . THR A 1 422 ? 9.143 -21.896 6.199 1.00 58.22 422 THR A O 1
ATOM 3191 N N . LEU A 1 423 ? 8.340 -20.475 4.662 1.00 53.94 423 LEU A N 1
ATOM 3192 C CA . LEU A 1 423 ? 7.450 -19.764 5.586 1.00 53.94 423 LEU A CA 1
ATOM 3193 C C . LEU A 1 423 ? 6.325 -20.654 6.136 1.00 53.94 423 LEU A C 1
ATOM 3195 O O . LEU A 1 423 ? 5.940 -20.506 7.291 1.00 53.94 423 LEU A O 1
ATOM 3199 N N . LEU A 1 424 ? 5.828 -21.625 5.359 1.00 53.56 424 LEU A N 1
ATOM 3200 C CA . LEU A 1 424 ? 4.913 -22.654 5.872 1.00 53.56 424 LEU A CA 1
ATOM 3201 C C . LEU A 1 424 ? 5.558 -23.555 6.930 1.00 53.56 424 LEU A C 1
ATOM 3203 O O . LEU A 1 424 ? 4.856 -24.042 7.814 1.00 53.56 424 LEU A O 1
ATOM 3207 N N . ASN A 1 425 ? 6.866 -23.795 6.824 1.00 54.12 425 ASN A N 1
ATOM 3208 C CA . ASN A 1 425 ? 7.607 -24.570 7.812 1.00 54.12 425 ASN A CA 1
ATOM 3209 C C . ASN A 1 425 ? 7.918 -23.746 9.068 1.00 54.12 425 ASN A C 1
ATOM 3211 O O . ASN A 1 425 ? 7.960 -24.327 10.139 1.00 54.12 425 ASN A O 1
ATOM 3215 N N . GLU A 1 426 ? 8.096 -22.424 8.955 1.00 50.69 426 GLU A N 1
ATOM 3216 C CA . GLU A 1 426 ? 8.245 -21.517 10.109 1.00 50.69 426 GLU A CA 1
ATOM 3217 C C . GLU A 1 426 ? 6.914 -21.221 10.824 1.00 50.69 426 GLU A C 1
ATOM 3219 O O . GLU A 1 426 ? 6.907 -20.851 11.995 1.00 50.69 426 GLU A O 1
ATOM 3224 N N . ALA A 1 427 ? 5.785 -21.342 10.118 1.00 44.12 427 ALA A N 1
ATOM 3225 C CA . ALA A 1 427 ? 4.447 -21.149 10.679 1.00 44.12 427 ALA A CA 1
ATOM 3226 C C . ALA A 1 427 ? 3.883 -22.396 11.393 1.00 44.12 427 ALA A C 1
ATOM 3228 O O . ALA A 1 427 ? 2.838 -22.292 12.041 1.00 44.12 427 ALA A O 1
ATOM 3229 N N . ARG A 1 428 ? 4.532 -23.559 11.246 1.00 38.56 428 ARG A N 1
ATOM 3230 C CA . ARG A 1 428 ? 4.287 -24.771 12.044 1.00 38.56 428 ARG A CA 1
ATOM 3231 C C . ARG A 1 428 ? 5.199 -24.783 13.256 1.00 38.56 428 ARG A C 1
ATOM 3233 O O . ARG A 1 428 ? 4.717 -25.266 14.302 1.00 38.56 428 ARG A O 1
#

InterPro domains:
  IPR009716 Ferroportin-1 [PF06963] (109-416)
  IPR009716 Ferroportin-1 [PTHR11660] (100-416)

Sequence (428 aa):
MWRLPPLDRTAATAVVLGFLCIVVGSSGVVCRTQAVVCVAHDKAIGTILASVGFGTLLPLIACLSAYVVDSRRAEETQPLLGYVRKNTLGNKTPTGTGGRRADASMPTRLHVYLYASHFATAWGDRLWQFAVPLLLTQLFPSTLLPNVIVQLIVYAILIVSMPHLGAFVDATNRWHAVRTGILGMNGMVAVSAAGLVVATVLLRQTDTSSAFNHSVNSTTNAPSYTVPSAASAWPVYAAVAVAVGASAVSQIYNNLQTLALEKDWVVELASATDSPLSAWNTSLLRIDMATRIVSPMVYALQMGVLQRAVPSAHDQVVVLVMTAAGWNLLLAPLQYAALHDVYTLCPSLAAKRPPHQLRCFPPQSHSTIAMWTMYLKHPTSVVSLSFCVLYMTVLKENALSTAYLLWHGTAPATVGRSAWRTLLNEAR